Protein AF-0000000067008030 (afdb_homodimer)

Foldseek 3Di:
DPPPDDLCLQAPQKDWDFDADVVQRKTKIKMKHAHRDDPQFAEEEEQEAPLFACLLLVVLRVLQSDHGIYMYIGFDLFQPIHHGPVLAFDALLNRLVVVVSRCVVSVPADDYEYEYAALSVLSSVSNLLVQCVVVDPPDQLCRHYLEYEYAQYDALVNVVVAVDVVHPLLCQLLVPPPLCVLVVLVVLLPDDPVSVVSSVNRSVSSCVRCVSVRYDSNVSNVVSVVVVLLVVLQSEAHYYEFEHEQALVVSVSSNVVSVVVVGGDPVSNVVSVVSSVVCVVCVCVRRVSVQSNYDPNYHYHYYYHHVDHSSCCSRPSVVVVVSVVVSVVVSVVVVVVD/DPPPDDQCLQAPQKDWDFDADVVQRKTKIKMKHAHRDDPQFAEEEEQEAPLFACLLLVVLRVVQSDHGIYMYIGFDLFQPIHHGPVLAFDALLNRLVVVVSRCVVSVPADDYEYEYAALSVLSSVSNLLVQCVVVDPPDQLCRHYLEYEYAQYDALVNVVVAVDVVHPLLCQLLVPPPLCVLVVLVVLLPDDPVSVVSSVNRSVSSCVRCVSVRYDSNVSNVVSVVVVLLVVLQSEAHYYEFEHEQALVVSVSSNVVSVVVVGGDPVSNVVSVVSSVVCVVPVCVRRVSVQSNYDPNYHYHYYYHHVDHSSCCSRPSVVVVVSVVVSVVVSVVVVVVD

Solvent-accessible surface area (backbone atoms only — not comparable to full-atom values): 34275 Å² total; per-residue (Å²): 131,80,73,73,78,85,50,55,75,40,50,39,62,61,47,71,48,74,46,76,39,72,94,63,48,30,31,32,31,37,38,23,31,20,50,58,60,52,92,78,47,55,36,37,35,52,29,50,30,78,75,43,30,50,57,63,42,47,58,32,52,57,55,38,23,73,80,36,25,34,40,41,43,26,54,72,28,23,36,86,9,33,57,50,81,82,69,65,70,46,33,24,64,54,46,24,51,50,50,54,52,51,31,61,74,64,65,59,69,62,12,28,28,42,36,14,28,30,51,8,27,48,28,44,51,42,30,51,51,50,52,53,63,72,49,44,81,89,54,56,59,48,62,47,39,43,21,38,36,33,42,45,36,55,44,42,64,54,47,68,61,35,95,43,88,73,39,68,30,39,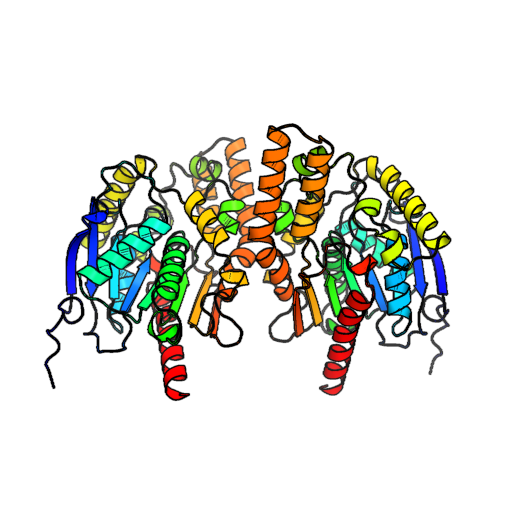50,48,18,28,66,84,53,55,61,51,73,75,66,41,44,64,74,47,33,71,56,49,72,67,51,47,52,46,24,52,52,28,30,50,43,14,50,60,55,43,65,72,70,30,70,38,67,55,62,27,25,51,58,51,32,75,62,42,40,47,85,62,18,68,48,33,62,24,34,39,37,38,34,42,45,25,43,48,58,49,50,49,52,44,45,53,52,6,48,74,75,62,32,46,52,72,68,30,48,53,48,24,51,50,50,44,50,51,48,63,58,45,45,61,58,57,49,58,44,58,56,30,29,28,42,93,73,25,46,68,46,80,45,75,42,70,92,32,39,75,60,35,54,42,51,40,27,61,63,55,41,53,54,53,47,52,36,53,52,52,48,51,54,54,56,68,76,99,130,80,74,72,80,84,49,56,77,41,51,38,62,62,48,71,47,72,47,76,40,72,95,63,48,29,32,33,29,36,38,23,30,21,50,60,60,54,92,76,47,53,34,36,35,52,28,51,31,78,76,44,30,50,58,62,42,48,58,33,51,58,54,39,23,73,80,36,24,33,41,40,45,24,56,74,27,22,35,86,9,32,57,50,80,83,69,66,69,45,33,25,65,54,47,23,52,52,49,54,51,50,31,59,72,66,66,59,68,63,12,28,29,41,37,13,30,29,51,8,27,47,28,44,49,41,28,50,52,50,50,52,64,73,52,45,81,88,54,56,58,48,60,47,39,43,22,38,36,34,43,45,35,54,44,40,63,54,46,69,62,35,96,43,89,74,39,68,29,38,49,48,18,27,67,85,53,54,62,51,74,75,66,42,45,64,73,48,33,71,57,50,72,67,51,47,53,48,24,52,52,28,31,49,45,13,49,61,55,43,66,71,70,30,69,37,67,54,63,28,24,52,57,51,33,74,62,42,40,47,85,61,17,69,48,31,62,24,33,39,37,37,35,42,45,26,42,49,57,50,52,50,51,42,46,53,51,6,47,74,74,63,32,47,52,74,68,28,48,52,48,24,51,50,50,46,51,51,47,63,55,45,45,60,58,58,50,59,43,58,55,30,29,28,42,96,75,25,47,70,45,80,45,76,41,69,92,33,39,76,61,35,53,42,50,38,27,61,63,55,41,52,55,52,48,51,36,53,52,52,47,52,53,56,55,69,75,98

Radius of gyration: 28.15 Å; Cα contacts (8 Å, |Δi|>4): 1312; chains: 2; bounding box: 64×80×75 Å

Sequence (676 aa):
MTIRKNNPWETKSEISGLIPLPERDVSLSAHASGPPRHHGEPVVILFTGAGAPAATYVKVQQRLSRFVRTLFYDRAGYDRSTLPSNGESLTAHNTAHDLDALLEKIGVSPPYILVGHSYGGIPLREFLHLQLTKHRPPFSPLAVIAGVVLYDTGTEVAFALFPRIPSADLVAVTKDVDWEGLTHLRQESGMTDDEWDYAIEAGLRTATKLATKRQDTHASARSLAERRQFENHTYRSGNVVVIRCNSVRDYQRMYDEGVRLGGGTEEERRGATKFIEDCSLHTYTMVKAQVDLVDQHGNALYRELMDWGHDSPFRNPDLVGDAVKWVLDELRKQEESHMTIRKNNPWETKSEISGLIPLPERDVSLSAHASGPPRHHGEPVVILFTGAGAPAATYVKVQQRLSRFVRTLFYDRAGYDRSTLPSNGESLTAHNTAHDLDALLEKIGVSPPYILVGHSYGGIPLREFLHLQLTKHRPPFSPLAVIAGVVLYDTGTEVAFALFPRIPSADLVAVTKDVDWEGLTHLRQESGMTDDEWDYAIEAGLRTATKLATKRQDTHASARSLAERRQFENHTYRSGNVVVIRCNSVRDYQRMYDEGVRLGGGTEEERRGATKFIEDCSLHTYTMVKAQVDLVDQHGNALYRELMDWGHDSPFRNPDLVGDAVKWVLDELRKQEESH

Nearest PDB structures (foldseek):
  4bat-assembly1_A-2  TM=6.686E-01  e=9.815E-12  Pseudomonas aeruginosa PAO1
  4b9a-assembly1_A  TM=6.706E-01  e=2.928E-11  Pseudomonas aeruginosa PAO1
  4x00-assembly4_D  TM=6.395E-01  e=1.383E-10  Burkholderia cenocepacia J2315
  4lxh-assembly1_A  TM=6.423E-01  e=1.552E-10  Rhizorhabdus wittichii RW1
  4ose-assembly1_A  TM=5.579E-01  e=3.882E-08  Rickettsia typhi str. Wilmington

Structure (mmCIF, N/CA/C/O backbone):
data_AF-0000000067008030-model_v1
#
loop_
_entity.id
_entity.type
_entity.pdbx_description
1 polymer 'Alpha/beta hydrolase fold family protein'
#
loop_
_atom_site.group_PDB
_atom_site.id
_atom_site.type_symbol
_atom_site.label_atom_id
_atom_site.label_alt_id
_atom_site.label_comp_id
_atom_site.label_asym_id
_atom_site.label_entity_id
_atom_site.label_seq_id
_atom_site.pdbx_PDB_ins_code
_atom_site.Cartn_x
_atom_site.Cartn_y
_atom_site.Cartn_z
_atom_site.occupancy
_atom_site.B_iso_or_equiv
_atom_site.auth_seq_id
_atom_site.auth_comp_id
_atom_site.auth_asym_id
_atom_site.auth_atom_id
_atom_site.pdbx_PDB_model_num
ATOM 1 N N . MET A 1 1 ? -15.25 21.375 43.75 1 25.84 1 MET A N 1
ATOM 2 C CA . MET A 1 1 ? -15.281 21.812 42.375 1 25.84 1 MET A CA 1
ATOM 3 C C . MET A 1 1 ? -14.117 22.75 42.062 1 25.84 1 MET A C 1
ATOM 5 O O . MET A 1 1 ? -14.18 23.938 42.375 1 25.84 1 MET A O 1
ATOM 9 N N . THR A 1 2 ? -12.961 22.406 42.406 1 33.59 2 THR A N 1
ATOM 10 C CA . THR A 1 2 ? -11.797 23.281 42.312 1 33.59 2 THR A CA 1
ATOM 11 C C . THR A 1 2 ? -11.695 23.891 40.906 1 33.59 2 THR A C 1
ATOM 13 O O . THR A 1 2 ? -11.766 23.172 39.906 1 33.59 2 THR A O 1
ATOM 16 N N . ILE A 1 3 ? -12.055 25.094 40.812 1 35.31 3 ILE A N 1
ATOM 17 C CA . ILE A 1 3 ? -12.039 25.891 39.594 1 35.31 3 ILE A CA 1
ATOM 18 C C . ILE A 1 3 ? -10.727 25.688 38.844 1 35.31 3 ILE A C 1
ATOM 20 O O . ILE A 1 3 ? -9.648 25.953 39.406 1 35.31 3 ILE A O 1
ATOM 24 N N . ARG A 1 4 ? -10.484 24.75 38.188 1 50.38 4 ARG A N 1
ATOM 25 C CA . ARG A 1 4 ? -9.328 24.766 37.281 1 50.38 4 ARG A CA 1
ATOM 26 C C . ARG A 1 4 ? -9.109 26.156 36.719 1 50.38 4 ARG A C 1
ATOM 28 O O . ARG A 1 4 ? -10.047 26.781 36.219 1 50.38 4 ARG A O 1
ATOM 35 N N . LYS A 1 5 ? -8.047 26.859 37.406 1 55.66 5 LYS A N 1
ATOM 36 C CA . LYS A 1 5 ? -7.457 28.109 36.938 1 55.66 5 LYS A CA 1
ATOM 37 C C . LYS A 1 5 ? -7.668 28.281 35.438 1 55.66 5 LYS A C 1
ATOM 39 O O . LYS A 1 5 ? -7.59 27.312 34.688 1 55.66 5 LYS A O 1
ATOM 44 N N . ASN A 1 6 ? -8.344 29.344 34.844 1 80.56 6 ASN A N 1
ATOM 45 C CA . ASN A 1 6 ? -8.836 29.688 33.5 1 80.56 6 ASN A CA 1
ATOM 46 C C . ASN A 1 6 ? -7.703 29.766 32.5 1 80.56 6 ASN A C 1
ATOM 48 O O . ASN A 1 6 ? -6.922 30.719 32.5 1 80.56 6 ASN A O 1
ATOM 52 N N . ASN A 1 7 ? -7.297 28.703 31.891 1 93.88 7 ASN A N 1
ATOM 53 C CA . ASN A 1 7 ? -6.301 28.703 30.828 1 93.88 7 ASN A CA 1
ATOM 54 C C . ASN A 1 7 ? -6.801 29.438 29.594 1 93.88 7 ASN A C 1
ATOM 56 O O . ASN A 1 7 ? -7.723 28.969 28.922 1 93.88 7 ASN A O 1
ATOM 60 N N . PRO A 1 8 ? -6.27 30.562 29.375 1 96.06 8 PRO A N 1
ATOM 61 C CA . PRO A 1 8 ? -6.762 31.359 28.266 1 96.06 8 PRO A CA 1
ATOM 62 C C . PRO A 1 8 ? -6.723 30.609 26.938 1 96.06 8 PRO A C 1
ATOM 64 O O . PRO A 1 8 ? -7.539 30.875 26.047 1 96.06 8 PRO A O 1
ATOM 67 N N . TRP A 1 9 ? -5.848 29.703 26.781 1 97.31 9 TRP A N 1
ATOM 68 C CA . TRP A 1 9 ? -5.73 28.938 25.547 1 97.31 9 TRP A CA 1
ATOM 69 C C . TRP A 1 9 ? -6.941 28.031 25.359 1 97.31 9 TRP A C 1
ATOM 71 O O . TRP A 1 9 ? -7.18 27.516 24.25 1 97.31 9 TRP A O 1
ATOM 81 N N . GLU A 1 10 ? -7.699 27.875 26.406 1 95.94 10 GLU A N 1
ATOM 82 C CA . GLU A 1 10 ? -8.852 26.984 26.359 1 95.94 10 GLU A CA 1
ATOM 83 C C . GLU A 1 10 ? -10.164 27.766 26.453 1 95.94 10 GLU A C 1
ATOM 85 O O . GLU A 1 10 ? -11.234 27.219 26.172 1 95.94 10 GLU A O 1
ATOM 90 N N . THR A 1 11 ? -10.031 29.062 26.797 1 95.19 11 THR A N 1
ATOM 91 C CA . THR A 1 11 ? -11.273 29.734 27.156 1 95.19 11 THR A CA 1
ATOM 92 C C . THR A 1 11 ? -11.477 30.984 26.312 1 95.19 11 THR A C 1
ATOM 94 O O . THR A 1 11 ? -12.609 31.391 26.031 1 95.19 11 THR A O 1
ATOM 97 N N . LYS A 1 12 ? -10.383 31.594 25.938 1 96.25 12 LYS A N 1
ATOM 98 C CA . LYS A 1 12 ? -10.523 32.812 25.141 1 96.25 12 LYS A CA 1
ATOM 99 C C . LYS A 1 12 ? -11.07 32.5 23.75 1 96.25 12 LYS A C 1
ATOM 101 O O . LYS A 1 12 ? -10.719 31.484 23.156 1 96.25 12 LYS A O 1
ATOM 106 N N . SER A 1 13 ? -11.898 33.438 23.266 1 96.12 13 SER A N 1
ATOM 107 C CA . SER A 1 13 ? -12.477 33.219 21.938 1 96.12 13 SER A CA 1
ATOM 108 C C . SER A 1 13 ? -11.391 33.031 20.891 1 96.12 13 SER A C 1
ATOM 110 O O . SER A 1 13 ? -11.547 32.219 19.953 1 96.12 13 SER A O 1
ATOM 112 N N . GLU A 1 14 ? -10.367 33.844 21 1 97.19 14 GLU A N 1
ATOM 113 C CA . GLU A 1 14 ? -9.188 33.719 20.156 1 97.19 14 GLU A CA 1
ATOM 114 C C . GLU A 1 14 ? -7.926 34.156 20.891 1 97.19 14 GLU A C 1
ATOM 116 O O . GLU A 1 14 ? -7.957 35.094 21.688 1 97.19 14 GLU A O 1
ATOM 121 N N . ILE A 1 15 ? -6.863 33.469 20.688 1 97.94 15 ILE A N 1
ATOM 122 C CA . ILE A 1 15 ? -5.582 33.812 21.297 1 97.94 15 ILE A CA 1
ATOM 123 C C . ILE A 1 15 ? -4.445 33.312 20.406 1 97.94 15 ILE A C 1
ATOM 125 O O . ILE A 1 15 ? -4.559 32.281 19.766 1 97.94 15 ILE A O 1
ATOM 129 N N . SER A 1 16 ? -3.389 34.062 20.219 1 98.25 16 SER A N 1
ATOM 130 C CA . SER A 1 16 ? -2.199 33.688 19.469 1 98.25 16 SER A CA 1
ATOM 131 C C . SER A 1 16 ? -0.926 34.062 20.234 1 98.25 16 SER A C 1
ATOM 133 O O . SER A 1 16 ? -0.95 34.875 21.141 1 98.25 16 SER A O 1
ATOM 135 N N . GLY A 1 17 ? 0.124 33.344 19.906 1 98.25 17 GLY A N 1
ATOM 136 C CA . GLY A 1 17 ? 1.404 33.656 20.531 1 98.25 17 GLY A CA 1
ATOM 137 C C . GLY A 1 17 ? 2.557 32.875 19.922 1 98.25 17 GLY A C 1
ATOM 138 O O . GLY A 1 17 ? 2.342 31.922 19.188 1 98.25 17 GLY A O 1
ATOM 139 N N . LEU A 1 18 ? 3.67 33.438 20.062 1 98.69 18 LEU A N 1
ATOM 140 C CA . LEU A 1 18 ? 4.914 32.75 19.766 1 98.69 18 LEU A CA 1
ATOM 141 C C . LEU A 1 18 ? 5.461 32.062 21.031 1 98.69 18 LEU A C 1
ATOM 143 O O . LEU A 1 18 ? 5.883 32.75 21.969 1 98.69 18 LEU A O 1
ATOM 147 N N . ILE A 1 19 ? 5.473 30.766 21.078 1 98.56 19 ILE A N 1
ATOM 148 C CA . ILE A 1 19 ? 5.777 30.016 22.297 1 98.56 19 ILE A CA 1
ATOM 149 C C . ILE A 1 19 ? 7.223 29.516 22.25 1 98.56 19 ILE A C 1
ATOM 151 O O . ILE A 1 19 ? 7.582 28.688 21.406 1 98.56 19 ILE A O 1
ATOM 155 N N . PRO A 1 20 ? 8.047 29.953 23.172 1 98.38 20 PRO A N 1
ATOM 156 C CA . PRO A 1 20 ? 9.445 29.5 23.188 1 98.38 20 PRO A CA 1
ATOM 157 C C . PRO A 1 20 ? 9.609 28.078 23.734 1 98.38 20 PRO A C 1
ATOM 159 O O . PRO A 1 20 ? 8.977 27.719 24.719 1 98.38 20 PRO A O 1
ATOM 162 N N . LEU A 1 21 ? 10.312 27.328 23.031 1 97.88 21 LEU A N 1
ATOM 163 C CA . LEU A 1 21 ? 10.719 26 23.469 1 97.88 21 LEU A CA 1
ATOM 164 C C . LEU A 1 21 ? 12.234 25.922 23.641 1 97.88 21 LEU A C 1
ATOM 166 O O . LEU A 1 21 ? 12.953 25.484 22.734 1 97.88 21 LEU A O 1
ATOM 170 N N . PRO A 1 22 ? 12.734 26.219 24.797 1 95 22 PRO A N 1
ATOM 171 C CA . PRO A 1 22 ? 14.172 26.406 25.031 1 95 22 PRO A CA 1
ATOM 172 C C . PRO A 1 22 ? 14.969 25.125 24.781 1 95 22 PRO A C 1
ATOM 174 O O . PRO A 1 22 ? 16.109 25.172 24.328 1 95 22 PRO A O 1
ATOM 177 N N . GLU A 1 23 ? 14.391 24.016 25.094 1 91.56 23 GLU A N 1
ATOM 178 C CA . GLU A 1 23 ? 15.125 22.75 24.969 1 91.56 23 GLU A CA 1
ATOM 179 C C . GLU A 1 23 ? 15.609 22.547 23.531 1 91.56 23 GLU A C 1
ATOM 181 O O . GLU A 1 23 ? 16.672 21.953 23.312 1 91.56 23 GLU A O 1
ATOM 186 N N . ARG A 1 24 ? 14.875 23.062 22.594 1 92.25 24 ARG A N 1
ATOM 187 C CA . ARG A 1 24 ? 15.25 22.891 21.188 1 92.25 24 ARG A CA 1
ATOM 188 C C . ARG A 1 24 ? 15.648 24.219 20.562 1 92.25 24 ARG A C 1
ATOM 190 O O . ARG A 1 24 ? 15.992 24.281 19.391 1 92.25 24 ARG A O 1
ATOM 197 N N . ASP A 1 25 ? 15.641 25.25 21.328 1 94.69 25 ASP A N 1
ATOM 198 C CA . ASP A 1 25 ? 15.969 26.594 20.875 1 94.69 25 ASP A CA 1
ATOM 199 C C . ASP A 1 25 ? 15.094 27.016 19.703 1 94.69 25 ASP A C 1
ATOM 201 O O . ASP A 1 25 ? 15.609 27.422 18.656 1 94.69 25 ASP A O 1
ATOM 205 N N . VAL A 1 26 ? 13.781 26.797 19.766 1 96.81 26 VAL A N 1
ATOM 206 C CA . VAL A 1 26 ? 12.82 27.234 18.75 1 96.81 26 VAL A CA 1
ATOM 207 C C . VAL A 1 26 ? 11.633 27.922 19.438 1 96.81 26 VAL A C 1
ATOM 209 O O . VAL A 1 26 ? 11.438 27.781 20.641 1 96.81 26 VAL A O 1
ATOM 212 N N . SER A 1 27 ? 11.047 28.781 18.719 1 98.25 27 SER A N 1
ATOM 213 C CA . SER A 1 27 ? 9.75 29.344 19.094 1 98.25 27 SER A CA 1
ATOM 214 C C . SER A 1 27 ? 8.695 29.016 18.047 1 98.25 27 SER A C 1
ATOM 216 O O . SER A 1 27 ? 8.922 29.188 16.844 1 98.25 27 SER A O 1
ATOM 218 N N . LEU A 1 28 ? 7.602 28.516 18.469 1 98.75 28 LEU A N 1
ATOM 219 C CA . LEU A 1 28 ? 6.535 28.125 17.547 1 98.75 28 LEU A CA 1
ATOM 220 C C . LEU A 1 28 ? 5.34 29.062 17.672 1 98.75 28 LEU A C 1
ATOM 222 O O . LEU A 1 28 ? 4.934 29.406 18.781 1 98.75 28 LEU A O 1
ATOM 226 N N . SER A 1 29 ? 4.844 29.484 16.547 1 98.75 29 SER A N 1
ATOM 227 C CA . SER A 1 29 ? 3.607 30.266 16.531 1 98.75 29 SER A CA 1
ATOM 228 C C . SER A 1 29 ? 2.391 29.359 16.719 1 98.75 29 SER A C 1
ATOM 230 O O . SER A 1 29 ? 2.32 28.266 16.156 1 98.75 29 SER A O 1
ATOM 232 N N . ALA A 1 30 ? 1.443 29.766 17.562 1 98.75 30 ALA A N 1
ATOM 233 C CA . ALA A 1 30 ? 0.206 29.047 17.828 1 98.75 30 ALA A CA 1
ATOM 234 C C . ALA A 1 30 ? -0.992 29.984 17.859 1 98.75 30 ALA A C 1
ATOM 236 O O . ALA A 1 30 ? -0.853 31.156 18.219 1 98.75 30 ALA A O 1
ATOM 237 N N . HIS A 1 31 ? -2.109 29.484 17.438 1 98.69 31 HIS A N 1
ATOM 238 C CA . HIS A 1 31 ? -3.375 30.203 17.422 1 98.69 31 HIS A CA 1
ATOM 239 C C . HIS A 1 31 ? -4.531 29.297 17.844 1 98.69 31 HIS A C 1
ATOM 241 O O . HIS A 1 31 ? -4.762 28.266 17.219 1 98.69 31 HIS A O 1
ATOM 247 N N . ALA A 1 32 ? -5.262 29.688 18.891 1 98.62 32 ALA A N 1
ATOM 248 C CA . ALA A 1 32 ? -6.434 28.938 19.344 1 98.62 32 ALA A CA 1
ATOM 249 C C . ALA A 1 32 ? -7.707 29.75 19.156 1 98.62 32 ALA A C 1
ATOM 251 O O . ALA A 1 32 ? -7.695 30.984 19.312 1 98.62 32 ALA A O 1
ATOM 252 N N . SER A 1 33 ? -8.742 29.109 18.797 1 98.5 33 SER A N 1
ATOM 253 C CA . SER A 1 33 ? -10.047 29.734 18.625 1 98.5 33 SER A CA 1
ATOM 254 C C . SER A 1 33 ? -11.18 28.734 18.781 1 98.5 33 SER A C 1
ATOM 256 O O . SER A 1 33 ? -10.938 27.516 18.797 1 98.5 33 SER A O 1
ATOM 258 N N . GLY A 1 34 ? -12.414 29.25 18.906 1 98.12 34 GLY A N 1
ATOM 259 C CA . GLY A 1 34 ? -13.586 28.406 19.047 1 98.12 34 GLY A CA 1
ATOM 260 C C . GLY A 1 34 ? -14.195 28.453 20.438 1 98.12 34 GLY A C 1
ATOM 261 O O . GLY A 1 34 ? -13.812 29.312 21.25 1 98.12 34 GLY A O 1
ATOM 262 N N . PRO A 1 35 ? -15.164 27.625 20.734 1 97.31 35 PRO A N 1
ATOM 263 C CA . PRO A 1 35 ? -15.82 27.625 22.047 1 97.31 35 PRO A CA 1
ATOM 264 C C . PRO A 1 35 ? -14.875 27.234 23.188 1 97.31 35 PRO A C 1
ATOM 266 O O . PRO A 1 35 ? -13.914 26.5 22.969 1 97.31 35 PRO A O 1
ATOM 269 N N . PRO A 1 36 ? -15.164 27.797 24.359 1 95.94 36 PRO A N 1
ATOM 270 C CA . PRO A 1 36 ? -14.383 27.328 25.5 1 95.94 36 PRO A CA 1
ATOM 271 C C . PRO A 1 36 ? -14.453 25.812 25.688 1 95.94 36 PRO A C 1
ATOM 273 O O . PRO A 1 36 ? -15.508 25.219 25.484 1 95.94 36 PRO A O 1
ATOM 276 N N . ARG A 1 37 ? -13.359 25.328 25.984 1 94.31 37 ARG A N 1
ATOM 277 C CA . ARG A 1 37 ? -13.234 23.875 26.078 1 94.31 37 ARG A CA 1
ATOM 278 C C . ARG A 1 37 ? -13.445 23.406 27.516 1 94.31 37 ARG A C 1
ATOM 280 O O . ARG A 1 37 ? -12.82 23.922 28.438 1 94.31 37 ARG A O 1
ATOM 287 N N . HIS A 1 38 ? -14.336 22.422 27.656 1 89.94 38 HIS A N 1
ATOM 288 C CA . HIS A 1 38 ? -14.531 21.797 28.953 1 89.94 38 HIS A CA 1
ATOM 289 C C . HIS A 1 38 ? -13.664 20.547 29.094 1 89.94 38 HIS A C 1
ATOM 291 O O . HIS A 1 38 ? -13.164 20.016 28.094 1 89.94 38 HIS A O 1
ATOM 297 N N . HIS A 1 39 ? -13.578 20.172 30.359 1 86.38 39 HIS A N 1
ATOM 298 C CA . HIS A 1 39 ? -12.781 18.969 30.609 1 86.38 39 HIS A CA 1
ATOM 299 C C . HIS A 1 39 ? -13.297 17.781 29.812 1 86.38 39 HIS A C 1
ATOM 301 O O . HIS A 1 39 ? -14.508 17.547 29.766 1 86.38 39 HIS A O 1
ATOM 307 N N . GLY A 1 40 ? -12.391 17.156 29.125 1 88.62 40 GLY A N 1
ATOM 308 C CA . GLY A 1 40 ? -12.766 15.953 28.391 1 88.62 40 GLY A CA 1
ATOM 309 C C . GLY A 1 40 ? -13.141 16.234 26.938 1 88.62 40 GLY A C 1
ATOM 310 O O . GLY A 1 40 ? -13.211 15.305 26.125 1 88.62 40 GLY A O 1
ATOM 311 N N . GLU A 1 41 ? -13.383 17.469 26.656 1 94.88 41 GLU A N 1
ATOM 312 C CA . GLU A 1 41 ? -13.703 17.828 25.266 1 94.88 41 GLU A CA 1
ATOM 313 C C . GLU A 1 41 ? -12.438 17.938 24.422 1 94.88 41 GLU A C 1
ATOM 315 O O . GLU A 1 41 ? -11.406 18.406 24.906 1 94.88 41 GLU A O 1
ATOM 320 N N . PRO A 1 42 ? -12.547 17.562 23.234 1 97.94 42 PRO A N 1
ATOM 321 C CA . PRO A 1 42 ? -11.32 17.562 22.422 1 97.94 42 PRO A CA 1
ATOM 322 C C . PRO A 1 42 ? -10.984 18.938 21.859 1 97.94 42 PRO A C 1
ATOM 324 O O . PRO A 1 42 ? -11.852 19.797 21.766 1 97.94 42 PRO A O 1
ATOM 327 N N . VAL A 1 43 ? -9.789 19.156 21.578 1 98.69 43 VAL A N 1
ATOM 328 C CA . VAL A 1 43 ? -9.273 20.281 20.797 1 98.69 43 VAL A CA 1
ATOM 329 C C . VAL A 1 43 ? -8.695 19.781 19.484 1 98.69 43 VAL A C 1
ATOM 331 O O . VAL A 1 43 ? -8.023 18.75 19.438 1 98.69 43 VAL A O 1
ATOM 334 N N . VAL A 1 44 ? -9.023 20.438 18.359 1 98.94 44 VAL A N 1
ATOM 335 C CA . VAL A 1 44 ? -8.539 20.047 17.031 1 98.94 44 VAL A CA 1
ATOM 336 C C . VAL A 1 44 ? -7.172 20.688 16.781 1 98.94 44 VAL A C 1
ATOM 338 O O . VAL A 1 44 ? -7.012 21.906 16.906 1 98.94 44 VAL A O 1
ATOM 341 N N . ILE A 1 45 ? -6.223 19.906 16.438 1 98.94 45 ILE A N 1
ATOM 342 C CA . ILE A 1 45 ? -4.879 20.359 16.094 1 98.94 45 ILE A CA 1
ATOM 343 C C . ILE A 1 45 ? -4.586 20.062 14.633 1 98.94 45 ILE A C 1
ATOM 345 O O . ILE A 1 45 ? -4.793 18.938 14.172 1 98.94 45 ILE A O 1
ATOM 349 N N . LEU A 1 46 ? -4.102 21.031 13.906 1 98.62 46 LEU A N 1
ATOM 350 C CA . LEU A 1 46 ? -3.846 20.891 12.477 1 98.62 46 LEU A CA 1
ATOM 351 C C . LEU A 1 46 ? -2.361 20.672 12.203 1 98.62 46 LEU A C 1
ATOM 353 O O . LEU A 1 46 ? -1.516 21.359 12.773 1 98.62 46 LEU A O 1
ATOM 357 N N . PHE A 1 47 ? -2.072 19.703 11.398 1 98.81 47 PHE A N 1
ATOM 358 C CA . PHE A 1 47 ? -0.76 19.484 10.805 1 98.81 47 PHE A CA 1
ATOM 359 C C . PHE A 1 47 ? -0.769 19.844 9.32 1 98.81 47 PHE A C 1
ATOM 361 O O . PHE A 1 47 ? -1.32 19.094 8.5 1 98.81 47 PHE A O 1
ATOM 368 N N . THR A 1 48 ? -0.118 20.906 8.984 1 98.44 48 THR A N 1
ATOM 369 C CA . THR A 1 48 ? -0.198 21.453 7.637 1 98.44 48 THR A CA 1
ATOM 370 C C . THR A 1 48 ? 0.678 20.656 6.672 1 98.44 48 THR A C 1
ATOM 372 O O . THR A 1 48 ? 1.548 19.906 7.098 1 98.44 48 THR A O 1
ATOM 375 N N . GLY A 1 49 ? 0.412 20.828 5.426 1 97.62 49 GLY A N 1
ATOM 376 C CA . GLY A 1 49 ? 1.236 20.219 4.391 1 97.62 49 GLY A CA 1
ATOM 377 C C . GLY A 1 49 ? 2.629 20.812 4.312 1 97.62 49 GLY A C 1
ATOM 378 O O . GLY A 1 49 ? 2.916 21.828 4.961 1 97.62 49 GLY A O 1
ATOM 379 N N . ALA A 1 50 ? 3.447 20.203 3.5 1 96 50 ALA A N 1
ATOM 380 C CA . ALA A 1 50 ? 4.809 20.703 3.316 1 96 50 ALA A CA 1
ATOM 381 C C . ALA A 1 50 ? 4.809 22.094 2.68 1 96 50 ALA A C 1
ATOM 383 O O . ALA A 1 50 ? 4.203 22.297 1.624 1 96 50 ALA A O 1
ATOM 384 N N . GLY A 1 51 ? 5.43 23 3.404 1 95.12 51 GLY A N 1
ATOM 385 C CA . GLY A 1 51 ? 5.617 24.344 2.863 1 95.12 51 GLY A CA 1
ATOM 386 C C . GLY A 1 51 ? 4.398 25.234 3.039 1 95.12 51 GLY A C 1
ATOM 387 O O . GLY A 1 51 ? 4.426 26.406 2.674 1 95.12 51 GLY A O 1
ATOM 388 N N . ALA A 1 52 ? 3.338 24.688 3.6 1 96.62 52 ALA A N 1
ATOM 389 C CA . ALA A 1 52 ? 2.111 25.469 3.766 1 96.62 52 ALA A CA 1
ATOM 390 C C . ALA A 1 52 ? 1.917 25.875 5.223 1 96.62 52 ALA A C 1
ATOM 392 O O . ALA A 1 52 ? 1.623 25.047 6.078 1 96.62 52 ALA A O 1
ATOM 393 N N . PRO A 1 53 ? 2.043 27.156 5.527 1 98.38 53 PRO A N 1
ATOM 394 C CA . PRO A 1 53 ? 1.803 27.625 6.898 1 98.38 53 PRO A CA 1
ATOM 395 C C . PRO A 1 53 ? 0.327 27.578 7.285 1 98.38 53 PRO A C 1
ATOM 397 O O . PRO A 1 53 ? -0.541 27.469 6.414 1 98.38 53 PRO A O 1
ATOM 400 N N . ALA A 1 54 ? 0.065 27.688 8.555 1 98.69 54 ALA A N 1
ATOM 401 C CA . ALA A 1 54 ? -1.288 27.625 9.102 1 98.69 54 ALA A CA 1
ATOM 402 C C . ALA A 1 54 ? -2.178 28.703 8.5 1 98.69 54 ALA A C 1
ATOM 404 O O . ALA A 1 54 ? -3.385 28.516 8.336 1 98.69 54 ALA A O 1
ATOM 405 N N . ALA A 1 55 ? -1.547 29.844 8.086 1 98.5 55 ALA A N 1
ATOM 406 C CA . ALA A 1 55 ? -2.287 30.969 7.516 1 98.5 55 ALA A CA 1
ATOM 407 C C . ALA A 1 55 ? -3.043 30.547 6.258 1 98.5 55 ALA A C 1
ATOM 409 O O . ALA A 1 55 ? -4.105 31.094 5.953 1 98.5 55 ALA A O 1
ATOM 410 N N . THR A 1 56 ? -2.521 29.531 5.543 1 97.88 56 THR A N 1
ATOM 411 C CA . THR A 1 56 ? -3.158 29.031 4.332 1 97.88 56 THR A CA 1
ATOM 412 C C . THR A 1 56 ? -4.457 28.297 4.668 1 97.88 56 THR A C 1
ATOM 414 O O . THR A 1 56 ? -5.324 28.141 3.809 1 97.88 56 THR A O 1
ATOM 417 N N . TYR A 1 57 ? -4.645 27.891 5.941 1 98.56 57 TYR A N 1
ATOM 418 C CA . TYR A 1 57 ? -5.797 27.125 6.383 1 98.56 57 TYR A CA 1
ATOM 419 C C . TYR A 1 57 ? -6.734 27.96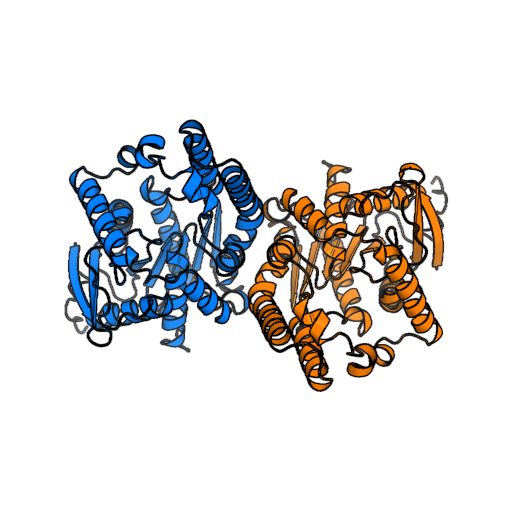9 7.234 1 98.56 57 TYR A C 1
ATOM 421 O O . TYR A 1 57 ? -7.539 27.438 8 1 98.56 57 TYR A O 1
ATOM 429 N N . VAL A 1 58 ? -6.68 29.25 7.082 1 98.44 58 VAL A N 1
ATOM 430 C CA . VAL A 1 58 ? -7.398 30.156 7.973 1 98.44 58 VAL A CA 1
ATOM 431 C C . VAL A 1 58 ? -8.898 29.906 7.871 1 98.44 58 VAL A C 1
ATOM 433 O O . VAL A 1 58 ? -9.609 29.938 8.875 1 98.44 58 VAL A O 1
ATOM 436 N N . LYS A 1 59 ? -9.43 29.641 6.664 1 98.62 59 LYS A N 1
ATOM 437 C CA . LYS A 1 59 ? -10.859 29.391 6.5 1 98.62 59 LYS A CA 1
ATOM 438 C C . LYS A 1 59 ? -11.266 28.047 7.105 1 98.62 59 LYS A C 1
ATOM 440 O O . LYS A 1 59 ? -12.375 27.906 7.613 1 98.62 59 LYS A O 1
ATOM 445 N N . VAL A 1 60 ? -10.367 27.062 7.105 1 98.81 60 VAL A N 1
ATOM 446 C CA . VAL A 1 60 ? -10.609 25.781 7.781 1 98.81 60 VAL A CA 1
ATOM 447 C C . VAL A 1 60 ? -10.758 26.016 9.281 1 98.81 60 VAL A C 1
ATOM 449 O O . VAL A 1 60 ? -11.688 25.5 9.906 1 98.81 60 VAL A O 1
ATOM 452 N N . GLN A 1 61 ? -9.836 26.781 9.844 1 98.75 61 GLN A N 1
ATOM 453 C CA . GLN A 1 61 ? -9.914 27.062 11.273 1 98.75 61 GLN A CA 1
ATOM 454 C C . GLN A 1 61 ? -11.211 27.781 11.633 1 98.75 61 GLN A C 1
ATOM 456 O O . GLN A 1 61 ? -11.852 27.438 12.633 1 98.75 61 GLN A O 1
ATOM 461 N N . GLN A 1 62 ? -11.531 28.766 10.805 1 98.5 62 GLN A N 1
ATOM 462 C CA . GLN A 1 62 ? -12.758 29.516 11.047 1 98.5 62 GLN A CA 1
ATOM 463 C C . GLN A 1 62 ? -13.984 28.609 11.016 1 98.5 62 GLN A C 1
ATOM 465 O O . GLN A 1 62 ? -14.891 28.734 11.836 1 98.5 62 GLN A O 1
ATOM 470 N N . ARG A 1 63 ? -13.961 27.672 10.102 1 98.38 63 ARG A N 1
ATOM 471 C CA . ARG A 1 63 ? -15.078 26.75 9.992 1 98.38 63 ARG A CA 1
ATOM 472 C C . ARG A 1 63 ? -15.148 25.828 11.203 1 98.38 63 ARG A C 1
ATOM 474 O O . ARG A 1 63 ? -16.219 25.609 11.766 1 98.38 63 ARG A O 1
ATOM 481 N N . LEU A 1 64 ? -14.078 25.266 11.609 1 98.81 64 LEU A N 1
ATOM 482 C CA . LEU A 1 64 ? -14.039 24.328 12.727 1 98.81 64 LEU A CA 1
ATOM 483 C C . LEU A 1 64 ? -14.383 25.047 14.031 1 98.81 64 LEU A C 1
ATOM 485 O O . LEU A 1 64 ? -15.078 24.469 14.883 1 98.81 64 LEU A O 1
ATOM 489 N N . SER A 1 65 ? -13.953 26.297 14.172 1 98.44 65 SER A N 1
ATOM 490 C CA . SER A 1 65 ? -14.109 27.047 15.406 1 98.44 65 SER A CA 1
ATOM 491 C C . SER A 1 65 ? -15.586 27.344 15.695 1 98.44 65 SER A C 1
ATOM 493 O O . SER A 1 65 ? -15.938 27.734 16.812 1 98.44 65 SER A O 1
ATOM 495 N N . ARG A 1 66 ? -16.422 27.031 14.742 1 98.06 66 ARG A N 1
ATOM 496 C CA . ARG A 1 66 ? -17.844 27.234 14.945 1 98.06 66 ARG A CA 1
ATOM 497 C C . ARG A 1 66 ? -18.422 26.172 15.875 1 98.06 66 ARG A C 1
ATOM 499 O O . ARG A 1 66 ? -19.484 26.375 16.469 1 98.06 66 ARG A O 1
ATOM 506 N N . PHE A 1 67 ? -17.656 25 16 1 97.69 67 PHE A N 1
ATOM 507 C CA . PHE A 1 67 ? -18.344 23.953 16.766 1 97.69 67 PHE A CA 1
ATOM 508 C C . PHE A 1 67 ? -17.344 23.188 17.625 1 97.69 67 PHE A C 1
ATOM 510 O O . PHE A 1 67 ? -17.75 22.359 18.453 1 97.69 67 PHE A O 1
ATOM 517 N N . VAL A 1 68 ? -16.078 23.469 17.531 1 98.19 68 VAL A N 1
ATOM 518 C CA . VAL A 1 68 ? -15.086 22.766 18.344 1 98.19 68 VAL A CA 1
ATOM 519 C C . VAL A 1 68 ? -13.875 23.672 18.578 1 98.19 68 VAL A C 1
ATOM 521 O O . VAL A 1 68 ? -13.562 24.531 17.75 1 98.19 68 VAL A O 1
ATOM 524 N N . ARG A 1 69 ? -13.234 23.609 19.734 1 98.06 69 ARG A N 1
ATOM 525 C CA . ARG A 1 69 ? -12.016 24.359 20 1 98.06 69 ARG A CA 1
ATOM 526 C C . ARG A 1 69 ? -10.891 23.938 19.062 1 98.06 69 ARG A C 1
ATOM 528 O O . ARG A 1 69 ? -10.734 22.75 18.766 1 98.06 69 ARG A O 1
ATOM 535 N N . THR A 1 70 ? -10.164 24.906 18.531 1 98.81 70 THR A N 1
ATOM 536 C CA . THR A 1 70 ? -9.07 24.625 17.609 1 98.81 70 THR A CA 1
ATOM 537 C C . THR A 1 70 ? -7.754 25.172 18.141 1 98.81 70 THR A C 1
ATOM 539 O O . THR A 1 70 ? -7.742 26.172 18.859 1 98.81 70 THR A O 1
ATOM 542 N N . LEU A 1 71 ? -6.68 24.562 17.859 1 98.75 71 LEU A N 1
ATOM 543 C CA . LEU A 1 71 ? -5.309 25.016 18.047 1 98.75 71 LEU A CA 1
ATOM 544 C C . LEU A 1 71 ? -4.477 24.766 16.797 1 98.75 71 LEU A C 1
ATOM 546 O O . LEU A 1 71 ? -4.031 23.641 16.562 1 98.75 71 LEU A O 1
ATOM 550 N N . PHE A 1 72 ? -4.273 25.75 16 1 98.75 72 PHE A N 1
ATOM 551 C CA . PHE A 1 72 ? -3.395 25.688 14.836 1 98.75 72 PHE A CA 1
ATOM 552 C C . PHE A 1 72 ? -2.01 26.219 15.18 1 98.75 72 PHE A C 1
ATOM 554 O O . PHE A 1 72 ? -1.875 27.141 16 1 98.75 72 PHE A O 1
ATOM 561 N N . TYR A 1 73 ? -0.993 25.641 14.617 1 98.69 73 TYR A N 1
ATOM 562 C CA . TYR A 1 73 ? 0.376 26.047 14.898 1 98.69 73 TYR A CA 1
ATOM 563 C C . TYR A 1 73 ? 1.257 25.906 13.664 1 98.69 73 TYR A C 1
ATOM 565 O O . TYR A 1 73 ? 0.887 25.219 12.703 1 98.69 73 TYR A O 1
ATOM 573 N N . ASP A 1 74 ? 2.32 26.578 13.648 1 98.81 74 ASP A N 1
ATOM 574 C CA . ASP A 1 74 ? 3.35 26.406 12.625 1 98.81 74 ASP A CA 1
ATOM 575 C C . ASP A 1 74 ? 4.578 25.703 13.188 1 98.81 74 ASP A C 1
ATOM 577 O O . ASP A 1 74 ? 5.176 26.156 14.164 1 98.81 74 ASP A O 1
ATOM 581 N N . ARG A 1 75 ? 4.941 24.609 12.555 1 98 75 ARG A N 1
ATOM 582 C CA . ARG A 1 75 ? 6.141 23.906 12.984 1 98 75 ARG A CA 1
ATOM 583 C C . ARG A 1 75 ? 7.398 24.719 12.688 1 98 75 ARG A C 1
ATOM 585 O O . ARG A 1 75 ? 7.324 25.766 12.055 1 98 75 ARG A O 1
ATOM 592 N N . ALA A 1 76 ? 8.508 24.281 13.164 1 97.25 76 ALA A N 1
ATOM 593 C CA . ALA A 1 76 ? 9.758 25.016 13.016 1 97.25 76 ALA A CA 1
ATOM 594 C C . ALA A 1 76 ? 10.016 25.375 11.555 1 97.25 76 ALA A C 1
ATOM 596 O O . ALA A 1 76 ? 9.875 24.531 10.664 1 97.25 76 ALA A O 1
ATOM 597 N N . GLY A 1 77 ? 10.32 26.656 11.344 1 96.69 77 GLY A N 1
ATOM 598 C CA . GLY A 1 77 ? 10.656 27.141 10.008 1 96.69 77 GLY A CA 1
ATOM 599 C C . GLY A 1 77 ? 9.461 27.656 9.242 1 96.69 77 GLY A C 1
ATOM 600 O O . GLY A 1 77 ? 9.609 28.219 8.156 1 96.69 77 GLY A O 1
ATOM 601 N N . TYR A 1 78 ? 8.273 27.469 9.758 1 98.06 78 TYR A N 1
ATOM 602 C CA . TYR A 1 78 ? 7.066 27.906 9.062 1 98.06 78 TYR A CA 1
ATOM 603 C C . TYR A 1 78 ? 6.617 29.281 9.578 1 98.06 78 TYR A C 1
ATOM 605 O O . TYR A 1 78 ? 6.535 29.5 10.789 1 98.06 78 TYR A O 1
ATOM 613 N N . ASP A 1 79 ? 6.301 30.141 8.641 1 98.38 79 ASP A N 1
ATOM 614 C CA . ASP A 1 79 ? 5.797 31.484 8.938 1 98.38 79 ASP A CA 1
ATOM 615 C C . ASP A 1 79 ? 6.637 32.156 10.016 1 98.38 79 ASP A C 1
ATOM 617 O O . ASP A 1 79 ? 7.84 32.375 9.836 1 98.38 79 ASP A O 1
ATOM 621 N N . ARG A 1 80 ? 6.074 32.438 11.227 1 98.19 80 ARG A N 1
ATOM 622 C CA . ARG A 1 80 ? 6.785 33.188 12.258 1 98.19 80 ARG A CA 1
ATOM 623 C C . ARG A 1 80 ? 7.582 32.25 13.164 1 98.19 80 ARG A C 1
ATOM 625 O O . ARG A 1 80 ? 8.43 32.719 13.938 1 98.19 80 ARG A O 1
ATOM 632 N N . SER A 1 81 ? 7.348 30.953 13.094 1 98.19 81 SER A N 1
ATOM 633 C CA . SER A 1 81 ? 8.109 29.984 13.883 1 98.19 81 SER A CA 1
ATOM 634 C C . SER A 1 81 ? 9.578 29.984 13.477 1 98.19 81 SER A C 1
ATOM 636 O O . SER A 1 81 ? 9.898 30.078 12.289 1 98.19 81 SER A O 1
ATOM 638 N N . THR A 1 82 ? 10.469 29.844 14.438 1 96.5 82 THR A N 1
ATOM 639 C CA . THR A 1 82 ? 11.898 29.969 14.18 1 96.5 82 THR A CA 1
ATOM 640 C C . THR A 1 82 ? 12.516 28.625 13.836 1 96.5 82 THR A C 1
ATOM 642 O O . THR A 1 82 ? 11.875 27.578 13.992 1 96.5 82 THR A O 1
ATOM 645 N N . LEU A 1 83 ? 13.695 28.656 13.289 1 95.38 83 LEU A N 1
ATOM 646 C CA . LEU A 1 83 ? 14.539 27.484 13.086 1 95.38 83 LEU A CA 1
ATOM 647 C C . LEU A 1 83 ? 15.43 27.234 14.297 1 95.38 83 LEU A C 1
ATOM 649 O O . LEU A 1 83 ? 15.789 28.172 15.016 1 95.38 83 LEU A O 1
ATOM 653 N N . PRO A 1 84 ? 15.688 25.984 14.516 1 93.12 84 PRO A N 1
ATOM 654 C CA . PRO A 1 84 ? 16.688 25.734 15.57 1 93.12 84 PRO A CA 1
ATOM 655 C C . PRO A 1 84 ? 18.062 26.281 15.211 1 93.12 84 PRO A C 1
ATOM 657 O O . PRO A 1 84 ? 18.422 26.344 14.031 1 93.12 84 PRO A O 1
ATOM 660 N N . SER A 1 85 ? 18.844 26.562 16.266 1 89.25 85 SER A N 1
ATOM 661 C CA . SER A 1 85 ? 20.125 27.219 16.062 1 89.25 85 SER A CA 1
ATOM 662 C C . SER A 1 85 ? 21.188 26.203 15.641 1 89.25 85 SER A C 1
ATOM 664 O O . SER A 1 85 ? 22.203 26.578 15.023 1 89.25 85 SER A O 1
ATOM 666 N N . ASN A 1 86 ? 21.062 24.938 15.875 1 87.62 86 ASN A N 1
ATOM 667 C CA . ASN A 1 86 ? 22.109 23.953 15.672 1 87.62 86 ASN A CA 1
ATOM 668 C C . ASN A 1 86 ? 22.094 23.391 14.258 1 87.62 86 ASN A C 1
ATOM 670 O O . ASN A 1 86 ? 22.844 22.469 13.938 1 87.62 86 ASN A O 1
ATOM 674 N N . GLY A 1 87 ? 21.328 23.828 13.383 1 85.12 87 GLY A N 1
ATOM 675 C CA . GLY A 1 87 ? 21.328 23.438 11.977 1 85.12 87 GLY A CA 1
ATOM 676 C C . GLY A 1 87 ? 20.797 22.031 11.758 1 85.12 87 GLY A C 1
ATOM 677 O O . GLY A 1 87 ? 21.031 21.438 10.703 1 85.12 87 GLY A O 1
ATOM 678 N N . GLU A 1 88 ? 20.125 21.484 12.68 1 87.88 88 GLU A N 1
ATOM 679 C CA . GLU A 1 88 ? 19.609 20.141 12.547 1 87.88 88 GLU A CA 1
ATOM 680 C C . GLU A 1 88 ? 18.5 20.062 11.492 1 87.88 88 GLU A C 1
ATOM 682 O O . GLU A 1 88 ? 17.797 21.047 11.266 1 87.88 88 GLU A O 1
ATOM 687 N N . SER A 1 89 ? 18.438 18.922 10.828 1 90.75 89 SER A N 1
ATOM 688 C CA . SER A 1 89 ? 17.344 18.719 9.898 1 90.75 89 SER A CA 1
ATOM 689 C C . SER A 1 89 ? 16 18.672 10.625 1 90.75 89 SER A C 1
ATOM 691 O O . SER A 1 89 ? 15.906 18.141 11.734 1 90.75 89 SER A O 1
ATOM 693 N N . LEU A 1 90 ? 15.031 19.25 10.016 1 94.81 90 LEU A N 1
ATOM 694 C CA . LEU A 1 90 ? 13.68 19.219 10.562 1 94.81 90 LEU A CA 1
ATOM 695 C C . LEU A 1 90 ? 12.953 17.938 10.156 1 94.81 90 LEU A C 1
ATOM 697 O O . LEU A 1 90 ? 12.703 17.719 8.977 1 94.81 90 LEU A O 1
ATOM 701 N N . THR A 1 91 ? 12.656 17.094 11.109 1 96.62 91 THR A N 1
ATOM 702 C CA . THR A 1 91 ? 11.992 15.812 10.859 1 96.62 91 THR A CA 1
ATOM 703 C C . THR A 1 91 ? 10.617 15.781 11.516 1 96.62 91 THR A C 1
ATOM 705 O O . THR A 1 91 ? 10.289 16.641 12.336 1 96.62 91 THR A O 1
ATOM 708 N N . ALA A 1 92 ? 9.836 14.805 11.094 1 98 92 ALA A N 1
ATOM 709 C CA . ALA A 1 92 ? 8.539 14.578 11.719 1 98 92 ALA A CA 1
ATOM 710 C C . ALA A 1 92 ? 8.688 14.266 13.211 1 98 92 ALA A C 1
ATOM 712 O O . ALA A 1 92 ? 7.844 14.648 14.023 1 98 92 ALA A O 1
ATOM 713 N N . HIS A 1 93 ? 9.742 13.609 13.547 1 97 93 HIS A N 1
ATOM 714 C CA . HIS A 1 93 ? 10.047 13.32 14.945 1 97 93 HIS A CA 1
ATOM 715 C C . HIS A 1 93 ? 10.219 14.609 15.75 1 97 93 HIS A C 1
ATOM 717 O O . HIS A 1 93 ? 9.625 14.758 16.828 1 97 93 HIS A O 1
ATOM 723 N N . ASN A 1 94 ? 10.992 15.562 15.195 1 95.88 94 ASN A N 1
ATOM 724 C CA . ASN A 1 94 ? 11.172 16.859 15.836 1 95.88 94 ASN A CA 1
ATOM 725 C C . ASN A 1 94 ? 9.844 17.594 15.992 1 95.88 94 ASN A C 1
ATOM 727 O O . ASN A 1 94 ? 9.578 18.188 17.031 1 95.88 94 ASN A O 1
ATOM 731 N N . THR A 1 95 ? 9.117 17.531 14.945 1 97.81 95 THR A N 1
ATOM 732 C CA . THR A 1 95 ? 7.836 18.234 14.938 1 97.81 95 THR A CA 1
ATOM 733 C C . THR A 1 95 ? 6.922 17.688 16.031 1 97.81 95 THR A C 1
ATOM 735 O O . THR A 1 95 ? 6.277 18.453 16.75 1 97.81 95 THR A O 1
ATOM 738 N N . ALA A 1 96 ? 6.852 16.391 16.188 1 98.5 96 ALA A N 1
ATOM 739 C CA . ALA A 1 96 ? 6.012 15.758 17.188 1 98.5 96 ALA A CA 1
ATOM 740 C C . ALA A 1 96 ? 6.438 16.172 18.594 1 98.5 96 ALA A C 1
ATOM 742 O O . ALA A 1 96 ? 5.594 16.516 19.438 1 98.5 96 ALA A O 1
ATOM 743 N N . HIS A 1 97 ? 7.684 16.203 18.828 1 97.94 97 HIS A N 1
ATOM 744 C CA . HIS A 1 97 ? 8.195 16.531 20.141 1 97.94 97 HIS A CA 1
ATOM 745 C C . HIS A 1 97 ? 8.039 18.031 20.438 1 97.94 97 HIS A C 1
ATOM 747 O O . HIS A 1 97 ? 7.754 18.422 21.562 1 97.94 97 HIS A O 1
ATOM 753 N N . ASP A 1 98 ? 8.297 18.844 19.422 1 98.44 98 ASP A N 1
ATOM 754 C CA . ASP A 1 98 ? 8.062 20.281 19.562 1 98.44 98 ASP A CA 1
ATOM 755 C C . ASP A 1 98 ? 6.613 20.562 19.953 1 98.44 98 ASP A C 1
ATOM 757 O O . ASP A 1 98 ? 6.352 21.406 20.828 1 98.44 98 ASP A O 1
ATOM 761 N N . LEU A 1 99 ? 5.695 19.891 19.281 1 98.75 99 LEU A N 1
ATOM 762 C CA . LEU A 1 99 ? 4.285 20.109 19.578 1 98.75 99 LEU A CA 1
ATOM 763 C C . LEU A 1 99 ? 3.959 19.656 21 1 98.75 99 LEU A C 1
ATOM 765 O O . LEU A 1 99 ? 3.199 20.312 21.703 1 98.75 99 LEU A O 1
ATOM 769 N N . ASP A 1 100 ? 4.457 18.484 21.375 1 98.56 100 ASP A N 1
ATOM 770 C CA . ASP A 1 100 ? 4.258 18.016 22.75 1 98.56 100 ASP A CA 1
ATOM 771 C C . ASP A 1 100 ? 4.723 19.047 23.766 1 98.56 100 ASP A C 1
ATOM 773 O O . ASP A 1 100 ? 4.012 19.344 24.719 1 98.56 100 ASP A O 1
ATOM 777 N N . ALA A 1 101 ? 5.883 19.609 23.562 1 98.31 101 ALA A N 1
ATOM 778 C CA . ALA A 1 101 ? 6.445 20.625 24.453 1 98.31 101 ALA A CA 1
ATOM 779 C C . ALA A 1 101 ? 5.594 21.891 24.438 1 98.31 101 ALA A C 1
ATOM 781 O O . ALA A 1 101 ? 5.383 22.516 25.484 1 98.31 101 ALA A O 1
ATOM 782 N N . LEU A 1 102 ? 5.164 22.281 23.281 1 98.69 102 LEU A N 1
ATOM 783 C CA . LEU A 1 102 ? 4.309 23.453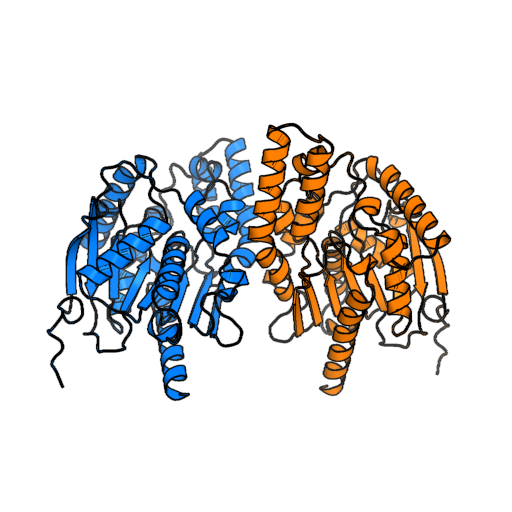 23.156 1 98.69 102 LEU A CA 1
ATOM 784 C C . LEU A 1 102 ? 3.031 23.281 23.969 1 98.69 102 LEU A C 1
ATOM 786 O O . LEU A 1 102 ? 2.637 24.188 24.703 1 98.69 102 LEU A O 1
ATOM 790 N N . LEU A 1 103 ? 2.357 22.109 23.797 1 98.44 103 LEU A N 1
ATOM 791 C CA . LEU A 1 103 ? 1.105 21.828 24.484 1 98.44 103 LEU A CA 1
ATOM 792 C C . LEU A 1 103 ? 1.307 21.844 26 1 98.44 103 LEU A C 1
ATOM 794 O O . LEU A 1 103 ? 0.461 22.359 26.734 1 98.44 103 LEU A O 1
ATOM 798 N N . GLU A 1 104 ? 2.398 21.281 26.422 1 97.31 104 GLU A N 1
ATOM 799 C CA . GLU A 1 104 ? 2.725 21.312 27.844 1 97.31 104 GLU A CA 1
ATOM 800 C C . GLU A 1 104 ? 2.906 22.734 28.344 1 97.31 104 GLU A C 1
ATOM 802 O O . GLU A 1 104 ? 2.398 23.109 29.406 1 97.31 104 GLU A O 1
ATOM 807 N N . LYS A 1 105 ? 3.582 23.5 27.641 1 97.56 105 LYS A N 1
ATOM 808 C CA . LYS A 1 105 ? 3.908 24.875 28.047 1 97.56 105 LYS A CA 1
ATOM 809 C C . LYS A 1 105 ? 2.646 25.719 28.172 1 97.56 105 LYS A C 1
ATOM 811 O O . LYS A 1 105 ? 2.537 26.547 29.094 1 97.56 105 LYS A O 1
ATOM 816 N N . ILE A 1 106 ? 1.708 25.531 27.25 1 97.62 106 ILE A N 1
ATOM 817 C CA . ILE A 1 106 ? 0.527 26.391 27.266 1 97.62 106 ILE A CA 1
ATOM 818 C C . ILE A 1 106 ? -0.586 25.719 28.062 1 97.62 106 ILE A C 1
ATOM 820 O O . ILE A 1 106 ? -1.683 26.266 28.188 1 97.62 106 ILE A O 1
ATOM 824 N N . GLY A 1 107 ? -0.358 24.531 28.484 1 96.62 107 GLY A N 1
ATOM 825 C CA . GLY A 1 107 ? -1.28 23.844 29.391 1 96.62 107 GLY A CA 1
ATOM 826 C C . GLY A 1 107 ? -2.5 23.297 28.672 1 96.62 107 GLY A C 1
ATOM 827 O O . GLY A 1 107 ? -3.613 23.344 29.203 1 96.62 107 GLY A O 1
ATOM 828 N N . VAL A 1 108 ? -2.383 22.859 27.484 1 97.31 108 VAL A N 1
ATOM 829 C CA . VAL A 1 108 ? -3.48 22.25 26.75 1 97.31 108 VAL A CA 1
ATOM 830 C C . VAL A 1 108 ? -3.326 20.734 26.766 1 97.31 108 VAL A C 1
ATOM 832 O O . VAL A 1 108 ? -2.504 20.172 26.031 1 97.31 108 VAL A O 1
ATOM 835 N N . SER A 1 109 ? -4.121 20.062 27.516 1 95.81 109 SER A N 1
ATOM 836 C CA . SER A 1 109 ? -4.027 18.625 27.719 1 95.81 109 SER A CA 1
ATOM 837 C C . SER A 1 109 ? -4.98 17.875 26.781 1 95.81 109 SER A C 1
ATOM 839 O O . SER A 1 109 ? -5.883 18.484 26.203 1 95.81 109 SER A O 1
ATOM 841 N N . PRO A 1 110 ? -4.801 16.594 26.672 1 95.94 110 PRO A N 1
ATOM 842 C CA . PRO A 1 110 ? -5.742 15.781 25.891 1 95.94 110 PRO A CA 1
ATOM 843 C C . PRO A 1 110 ? -7.172 15.875 26.406 1 95.94 110 PRO A C 1
ATOM 845 O O . PRO A 1 110 ? -7.395 16.328 27.547 1 95.94 110 PRO A O 1
ATOM 848 N N . PRO A 1 111 ? -8.109 15.398 25.562 1 97.25 111 PRO A N 1
ATOM 849 C CA . PRO A 1 111 ? -7.965 14.672 24.297 1 97.25 111 PRO A CA 1
ATOM 850 C C . PRO A 1 111 ? -7.777 15.602 23.109 1 97.25 111 PRO A C 1
ATOM 852 O O . PRO A 1 111 ? -8.227 16.75 23.141 1 97.25 111 PRO A O 1
ATOM 855 N N . TYR A 1 112 ? -7.164 15.039 22.047 1 98.69 112 TYR A N 1
ATOM 856 C CA . TYR A 1 112 ? -6.91 15.781 20.812 1 98.69 112 TYR A CA 1
ATOM 857 C C . TYR A 1 112 ? -7.613 15.133 19.641 1 98.69 112 TYR A C 1
ATOM 859 O O . TYR A 1 112 ? -7.758 13.906 19.578 1 98.69 112 TYR A O 1
ATOM 867 N N . ILE A 1 113 ? -8.109 15.906 18.719 1 98.94 113 ILE A N 1
ATOM 868 C CA . ILE A 1 113 ? -8.406 15.477 17.359 1 98.94 113 ILE A CA 1
ATOM 869 C C . ILE A 1 113 ? -7.324 15.992 16.406 1 98.94 113 ILE A C 1
ATOM 871 O O . ILE A 1 113 ? -7.109 17.203 16.297 1 98.94 113 ILE A O 1
ATOM 875 N N . LEU A 1 114 ? -6.652 15.109 15.789 1 98.94 114 LEU A N 1
ATOM 876 C CA . LEU A 1 114 ? -5.555 15.469 14.898 1 98.94 114 LEU A CA 1
ATOM 877 C C . LEU A 1 114 ? -6.02 15.516 13.445 1 98.94 114 LEU A C 1
ATOM 879 O O . LEU A 1 114 ? -6.637 14.562 12.961 1 98.94 114 LEU A O 1
ATOM 883 N N . VAL A 1 115 ? -5.758 16.562 12.773 1 98.94 115 VAL A N 1
ATOM 884 C CA . VAL A 1 115 ? -6.062 16.719 11.352 1 98.94 115 VAL A CA 1
ATOM 885 C C . VAL A 1 115 ? -4.773 16.969 10.57 1 98.94 115 VAL A C 1
ATOM 887 O O . VAL A 1 115 ? -4.027 17.906 10.867 1 98.94 115 VAL A O 1
ATOM 890 N N . GLY A 1 116 ? -4.496 16.156 9.633 1 98.88 116 GLY A N 1
ATOM 891 C CA . GLY A 1 116 ? -3.332 16.328 8.781 1 98.88 116 GLY A CA 1
ATOM 892 C C . GLY A 1 116 ? -3.688 16.469 7.312 1 98.88 116 GLY A C 1
ATOM 893 O O . GLY A 1 116 ? -4.613 15.812 6.824 1 98.88 116 GLY A O 1
ATOM 894 N N . HIS A 1 117 ? -3.004 17.312 6.645 1 98.81 117 HIS A N 1
ATOM 895 C CA . HIS A 1 117 ? -3.127 17.469 5.203 1 98.81 117 HIS A CA 1
ATOM 896 C C . HIS A 1 117 ? -1.787 17.25 4.508 1 98.81 117 HIS A C 1
ATOM 898 O O . HIS A 1 117 ? -0.768 17.812 4.926 1 98.81 117 HIS A O 1
ATOM 904 N N . SER A 1 118 ? -1.814 16.484 3.355 1 97.88 118 SER A N 1
ATOM 905 C CA . SER A 1 118 ? -0.621 16.281 2.537 1 97.88 118 SER A CA 1
ATOM 906 C C . SER A 1 118 ? 0.525 15.703 3.363 1 97.88 118 SER A C 1
ATOM 908 O O . SER A 1 118 ? 0.362 14.688 4.035 1 97.88 118 SER A O 1
ATOM 910 N N . TYR A 1 119 ? 1.693 16.328 3.418 1 97.94 119 TYR A N 1
ATOM 911 C CA . TYR A 1 119 ? 2.834 15.883 4.207 1 97.94 119 TYR A CA 1
ATOM 912 C C . TYR A 1 119 ? 2.512 15.922 5.695 1 97.94 119 TYR A C 1
ATOM 914 O O . TYR A 1 119 ? 3.104 15.18 6.484 1 97.94 119 TYR A O 1
ATOM 922 N N . GLY A 1 120 ? 1.565 16.703 6.105 1 98.56 120 GLY A N 1
ATOM 923 C CA . GLY A 1 120 ? 1.198 16.859 7.504 1 98.56 120 GLY A CA 1
ATOM 924 C C . GLY A 1 120 ? 0.769 15.555 8.156 1 98.56 120 GLY A C 1
ATOM 925 O O . GLY A 1 120 ? 0.79 15.43 9.383 1 98.56 120 GLY A O 1
ATOM 926 N N . GLY A 1 121 ? 0.364 14.57 7.324 1 98.69 121 GLY A N 1
ATOM 927 C CA . GLY A 1 121 ? -0.003 13.266 7.859 1 98.69 121 GLY A CA 1
ATOM 928 C C . GLY A 1 121 ? 1.157 12.539 8.516 1 98.69 121 GLY A C 1
ATOM 929 O O . GLY A 1 121 ? 0.957 11.734 9.422 1 98.69 121 GLY A O 1
ATOM 930 N N . ILE A 1 122 ? 2.393 12.836 8.078 1 98.75 122 ILE A N 1
ATOM 931 C CA . ILE A 1 122 ? 3.574 12.141 8.578 1 98.75 122 ILE A CA 1
ATOM 932 C C . ILE A 1 122 ? 3.914 12.648 9.984 1 98.75 122 ILE A C 1
ATOM 934 O O . ILE A 1 122 ? 3.979 11.859 10.93 1 98.75 122 ILE A O 1
ATOM 938 N N . PRO A 1 123 ? 4.078 13.969 10.211 1 98.75 123 PRO A N 1
ATOM 939 C CA . PRO A 1 123 ? 4.324 14.414 11.586 1 98.75 123 PRO A CA 1
ATOM 940 C C . PRO A 1 123 ? 3.131 14.172 12.508 1 98.75 123 PRO A C 1
ATOM 942 O O . PRO A 1 123 ? 3.311 13.93 13.703 1 98.75 123 PRO A O 1
ATOM 945 N N . LEU A 1 124 ? 1.901 14.234 11.977 1 98.88 124 LEU A N 1
ATOM 946 C CA . LEU A 1 124 ? 0.724 13.891 12.773 1 98.88 124 LEU A CA 1
ATOM 947 C C . LEU A 1 124 ? 0.856 12.492 13.367 1 98.88 124 LEU A C 1
ATOM 949 O O . LEU A 1 124 ? 0.63 12.297 14.562 1 98.88 124 LEU A O 1
ATOM 953 N N . ARG A 1 125 ? 1.246 11.562 12.547 1 98.81 125 ARG A N 1
ATOM 954 C CA . ARG A 1 125 ? 1.312 10.172 12.969 1 98.81 125 ARG A CA 1
ATOM 955 C C . ARG A 1 125 ? 2.496 9.938 13.906 1 98.81 125 ARG A C 1
ATOM 957 O O . ARG A 1 125 ? 2.439 9.07 14.781 1 98.81 125 ARG A O 1
ATOM 964 N N . GLU A 1 126 ? 3.57 10.688 13.711 1 98.75 126 GLU A N 1
ATOM 965 C CA . GLU A 1 126 ? 4.633 10.648 14.711 1 98.75 126 GLU A CA 1
ATOM 966 C C . GLU A 1 126 ? 4.137 11.156 16.062 1 98.75 126 GLU A C 1
ATOM 968 O O . GLU A 1 126 ? 4.488 10.602 17.109 1 98.75 126 GLU A O 1
ATOM 973 N N . PHE A 1 127 ? 3.381 12.203 16.031 1 98.88 127 PHE A N 1
ATOM 974 C CA . PHE A 1 127 ? 2.811 12.742 17.266 1 98.88 127 PHE A CA 1
ATOM 975 C C . PHE A 1 127 ? 1.845 11.75 17.891 1 98.88 127 PHE A C 1
ATOM 977 O O . PHE A 1 127 ? 1.833 11.578 19.109 1 98.88 127 PHE A O 1
ATOM 984 N N . LEU A 1 128 ? 1.018 11.102 17.047 1 98.69 128 LEU A N 1
ATOM 985 C CA . LEU A 1 128 ? 0.132 10.047 17.516 1 98.69 128 LEU A CA 1
ATOM 986 C C . LEU A 1 128 ? 0.914 8.984 18.281 1 98.69 128 LEU A C 1
ATOM 988 O O . LEU A 1 128 ? 0.54 8.617 19.391 1 98.69 128 LEU A O 1
ATOM 992 N N . HIS A 1 129 ? 1.967 8.547 17.672 1 97.62 129 HIS A N 1
ATOM 993 C CA . HIS A 1 129 ? 2.814 7.535 18.297 1 97.62 129 HIS A CA 1
ATOM 994 C C . HIS A 1 129 ? 3.369 8.031 19.641 1 97.62 129 HIS A C 1
ATOM 996 O O . HIS A 1 129 ? 3.328 7.312 20.641 1 97.62 129 HIS A O 1
ATOM 1002 N N . LEU A 1 130 ? 3.863 9.203 19.641 1 98 130 LEU A N 1
ATOM 1003 C CA . LEU A 1 130 ? 4.449 9.797 20.844 1 98 130 LEU A CA 1
ATOM 1004 C C . LEU A 1 130 ? 3.426 9.875 21.969 1 98 130 LEU A C 1
ATOM 1006 O O . LEU A 1 130 ? 3.717 9.508 23.109 1 98 130 LEU A O 1
ATOM 1010 N N . GLN A 1 131 ? 2.244 10.32 21.703 1 97.94 131 GLN A N 1
ATOM 1011 C CA . GLN A 1 131 ? 1.217 10.523 22.719 1 97.94 131 GLN A CA 1
ATOM 1012 C C . GLN A 1 131 ? 0.717 9.188 23.266 1 97.94 131 GLN A C 1
ATOM 1014 O O . GLN A 1 131 ? 0.473 9.062 24.469 1 97.94 131 GLN A O 1
ATOM 1019 N N . LEU A 1 132 ? 0.556 8.234 22.375 1 96.12 132 LEU A N 1
ATOM 1020 C CA . LEU A 1 132 ? 0.075 6.934 22.828 1 96.12 132 LEU A CA 1
ATOM 1021 C C . LEU A 1 132 ? 1.13 6.227 23.656 1 96.12 132 LEU A C 1
ATOM 1023 O O . LEU A 1 132 ? 0.795 5.449 24.562 1 96.12 132 LEU A O 1
ATOM 1027 N N . THR A 1 133 ? 2.393 6.473 23.359 1 94.81 133 THR A N 1
ATOM 1028 C CA . THR A 1 133 ? 3.48 5.895 24.141 1 94.81 133 THR A CA 1
ATOM 1029 C C . THR A 1 133 ? 3.611 6.594 25.5 1 94.81 133 THR A C 1
ATOM 1031 O O . THR A 1 133 ? 3.865 5.945 26.516 1 94.81 133 THR A O 1
ATOM 1034 N N . LYS A 1 134 ? 3.406 7.867 25.422 1 94.62 134 LYS A N 1
ATOM 1035 C CA . LYS A 1 134 ? 3.516 8.695 26.625 1 94.62 134 LYS A CA 1
ATOM 1036 C C . LYS A 1 134 ? 2.389 8.391 27.609 1 94.62 134 LYS A C 1
ATOM 1038 O O . LYS A 1 134 ? 2.588 8.43 28.828 1 94.62 134 LYS A O 1
ATOM 1043 N N . HIS A 1 135 ? 1.23 8.117 27.031 1 90.19 135 HIS A N 1
ATOM 1044 C CA . HIS A 1 135 ? 0.054 7.867 27.859 1 90.19 135 HIS A CA 1
ATOM 1045 C C . HIS A 1 135 ? -0.353 6.398 27.812 1 90.19 135 HIS A C 1
ATOM 1047 O O . HIS A 1 135 ? -1.543 6.082 27.766 1 90.19 135 HIS A O 1
ATOM 1053 N N . ARG A 1 136 ? 0.303 5.387 28.125 1 75.12 136 ARG A N 1
ATOM 1054 C CA . ARG A 1 136 ? 0.124 3.947 27.953 1 75.12 136 ARG A CA 1
ATOM 1055 C C . ARG A 1 136 ? -0.992 3.43 28.859 1 75.12 136 ARG A C 1
ATOM 1057 O O . ARG A 1 136 ? -1.375 4.094 29.828 1 75.12 136 ARG A O 1
ATOM 1064 N N . PRO A 1 137 ? -1.299 2.172 28.594 1 68.38 137 PRO A N 1
ATOM 1065 C CA . PRO A 1 137 ? -2.287 1.558 29.484 1 68.38 137 PRO A CA 1
ATOM 1066 C C . PRO A 1 137 ? -1.99 1.811 30.969 1 68.38 137 PRO A C 1
ATOM 1068 O O . PRO A 1 137 ? -0.825 1.932 31.359 1 68.38 137 PRO A O 1
ATOM 1071 N N . PRO A 1 138 ? -3.24 1.985 31.484 1 75.25 138 PRO A N 1
ATOM 1072 C CA . PRO A 1 138 ? -4.586 1.511 31.156 1 75.25 138 PRO A CA 1
ATOM 1073 C C . PRO A 1 138 ? -5.426 2.57 30.438 1 75.25 138 PRO A C 1
ATOM 1075 O O . PRO A 1 138 ? -6.633 2.385 30.266 1 75.25 138 PRO A O 1
ATOM 1078 N N . PHE A 1 139 ? -4.918 3.643 30.031 1 75.88 139 PHE A N 1
ATOM 1079 C CA . PHE A 1 139 ? -5.707 4.703 29.422 1 75.88 139 PHE A CA 1
ATOM 1080 C C . PHE A 1 139 ? -6.207 4.277 28.047 1 75.88 139 PHE A C 1
ATOM 1082 O O . PHE A 1 139 ? -5.48 3.629 27.281 1 75.88 139 PHE A O 1
ATOM 1089 N N . SER A 1 140 ? -7.414 4.609 27.875 1 86.94 140 SER A N 1
ATOM 1090 C CA . SER A 1 140 ? -8 4.426 26.547 1 86.94 140 SER A CA 1
ATOM 1091 C C . SER A 1 140 ? -7.352 5.348 25.531 1 86.94 140 SER A C 1
ATOM 1093 O O . SER A 1 140 ? -7.117 6.527 25.812 1 86.94 140 SER A O 1
ATOM 1095 N N . PRO A 1 141 ? -6.945 4.871 24.391 1 91.56 141 PRO A N 1
ATOM 1096 C CA . PRO A 1 141 ? -6.402 5.746 23.344 1 91.56 141 PRO A CA 1
ATOM 1097 C C . PRO A 1 141 ? -7.301 6.949 23.062 1 91.56 141 PRO A C 1
ATOM 1099 O O . PRO A 1 141 ? -6.805 8.031 22.734 1 91.56 141 PRO A O 1
ATOM 1102 N N . LEU A 1 142 ? -8.578 6.77 23.344 1 94.38 142 LEU A N 1
ATOM 1103 C CA . LEU A 1 142 ? -9.547 7.816 23.031 1 94.38 142 LEU A CA 1
ATOM 1104 C C . LEU A 1 142 ? -9.461 8.953 24.047 1 94.38 142 LEU A C 1
ATOM 1106 O O . LEU A 1 142 ? -9.875 10.078 23.75 1 94.38 142 LEU A O 1
ATOM 1110 N N . ALA A 1 143 ? -8.945 8.68 25.188 1 93.88 143 ALA A N 1
ATOM 1111 C CA . ALA A 1 143 ? -8.773 9.703 26.219 1 93.88 143 ALA A CA 1
ATOM 1112 C C . ALA A 1 143 ? -7.617 10.641 25.875 1 93.88 143 ALA A C 1
ATOM 1114 O O . ALA A 1 143 ? -7.531 11.75 26.406 1 93.88 143 ALA A O 1
ATOM 1115 N N . VAL A 1 144 ? -6.762 10.18 25.016 1 96.38 144 VAL A N 1
ATOM 1116 C CA . VAL A 1 144 ? -5.598 10.969 24.609 1 96.38 144 VAL A CA 1
ATOM 1117 C C . VAL A 1 144 ? -5.812 11.547 23.219 1 96.38 144 VAL A C 1
ATOM 1119 O O . VAL A 1 144 ? -5.676 12.758 23.016 1 96.38 144 VAL A O 1
ATOM 1122 N N . ILE A 1 145 ? -6.125 10.617 22.297 1 98.25 145 ILE A N 1
ATOM 1123 C CA . ILE A 1 145 ? -6.449 10.992 20.922 1 98.25 145 ILE A CA 1
ATOM 1124 C C . ILE A 1 145 ? -7.895 10.617 20.609 1 98.25 145 ILE A C 1
ATOM 1126 O O . ILE A 1 145 ? -8.211 9.445 20.391 1 98.25 145 ILE A O 1
ATOM 1130 N N . ALA A 1 146 ? -8.703 11.648 20.469 1 97.94 146 ALA A N 1
ATOM 1131 C CA . ALA A 1 146 ? -10.133 11.43 20.281 1 97.94 146 ALA A CA 1
ATOM 1132 C C . ALA A 1 146 ? -10.438 11.047 18.828 1 97.94 146 ALA A C 1
ATOM 1134 O O . ALA A 1 146 ? -11.438 10.383 18.562 1 97.94 146 ALA A O 1
ATOM 1135 N N . GLY A 1 147 ? -9.586 11.461 17.953 1 98.69 147 GLY A N 1
ATOM 1136 C CA . GLY A 1 147 ? -9.781 11.117 16.547 1 98.69 147 GLY A CA 1
ATOM 1137 C C . GLY A 1 147 ? -8.641 11.586 15.664 1 98.69 147 GLY A C 1
ATOM 1138 O O . GLY A 1 147 ? -7.844 12.43 16.062 1 98.69 147 GLY A O 1
ATOM 1139 N N . VAL A 1 148 ? -8.547 10.984 14.484 1 98.94 148 VAL A N 1
ATOM 1140 C CA . VAL A 1 148 ? -7.527 11.305 13.484 1 98.94 148 VAL A CA 1
ATOM 1141 C C . VAL A 1 148 ? -8.188 11.508 12.125 1 98.94 148 VAL A C 1
ATOM 1143 O O . VAL A 1 148 ? -8.992 10.688 11.688 1 98.94 148 VAL A O 1
ATOM 1146 N N . VAL A 1 149 ? -7.93 12.602 11.516 1 98.94 149 VAL A N 1
ATOM 1147 C CA . VAL A 1 149 ? -8.352 12.883 10.148 1 98.94 149 VAL A CA 1
ATOM 1148 C C . VAL A 1 149 ? -7.133 13 9.242 1 98.94 149 VAL A C 1
ATOM 1150 O O . VAL A 1 149 ? -6.359 13.953 9.352 1 98.94 149 VAL A O 1
ATOM 1153 N N . LEU A 1 150 ? -6.949 12.055 8.375 1 98.94 150 LEU A N 1
ATOM 1154 C CA . LEU A 1 150 ? -5.902 12.078 7.359 1 98.94 150 LEU A CA 1
ATOM 1155 C C . LEU A 1 150 ? -6.461 12.523 6.012 1 98.94 150 LEU A C 1
ATOM 1157 O O . LEU A 1 150 ? -7.004 11.711 5.258 1 98.94 150 LEU A O 1
ATOM 1161 N N . TYR A 1 151 ? -6.301 13.812 5.723 1 98.88 151 TYR A N 1
ATOM 1162 C CA . TYR A 1 151 ? -6.91 14.445 4.559 1 98.88 151 TYR A CA 1
ATOM 1163 C C . TYR A 1 151 ? -5.93 14.508 3.395 1 98.88 151 TYR A C 1
ATOM 1165 O O . TYR A 1 151 ? -5.098 15.414 3.32 1 98.88 151 TYR A O 1
ATOM 1173 N N . ASP A 1 152 ? -6.008 13.531 2.439 1 98.38 152 ASP A N 1
ATOM 1174 C CA . ASP A 1 152 ? -5.148 13.438 1.264 1 98.38 152 ASP A CA 1
ATOM 1175 C C . ASP A 1 152 ? -3.672 13.492 1.657 1 98.38 152 ASP A C 1
ATOM 1177 O O . ASP A 1 152 ? -2.912 14.305 1.123 1 98.38 152 ASP A O 1
ATOM 1181 N N . THR A 1 153 ? -3.268 12.633 2.621 1 98.31 153 THR A N 1
ATOM 1182 C CA . THR A 1 153 ? -1.953 12.688 3.25 1 98.31 153 THR A CA 1
ATOM 1183 C C . THR A 1 153 ? -0.973 11.758 2.541 1 98.31 153 THR A C 1
ATOM 1185 O O . THR A 1 153 ? -1.383 10.797 1.892 1 98.31 153 THR A O 1
ATOM 1188 N N . GLY A 1 154 ? 0.268 12.125 2.652 1 95.75 154 GLY A N 1
ATOM 1189 C CA . GLY A 1 154 ? 1.332 11.234 2.207 1 95.75 154 GLY A CA 1
ATOM 1190 C C . GLY A 1 154 ? 1.536 10.039 3.117 1 95.75 154 GLY A C 1
ATOM 1191 O O . GLY A 1 154 ? 1.153 10.07 4.289 1 95.75 154 GLY A O 1
ATOM 1192 N N . THR A 1 155 ? 2.059 8.961 2.541 1 95.56 155 THR A N 1
ATOM 1193 C CA . THR A 1 155 ? 2.355 7.742 3.279 1 95.56 155 THR A CA 1
ATOM 1194 C C . THR A 1 155 ? 3.826 7.367 3.133 1 95.56 155 THR A C 1
ATOM 1196 O O . THR A 1 155 ? 4.516 7.871 2.242 1 95.56 155 THR A O 1
ATOM 1199 N N . GLU A 1 156 ? 4.301 6.551 4.016 1 96.12 156 GLU A N 1
ATOM 1200 C CA . GLU A 1 156 ? 5.688 6.105 3.99 1 96.12 156 GLU A CA 1
ATOM 1201 C C . GLU A 1 156 ? 6.023 5.41 2.674 1 96.12 156 GLU A C 1
ATOM 1203 O O . GLU A 1 156 ? 7.094 5.625 2.105 1 96.12 156 GLU A O 1
ATOM 1208 N N . VAL A 1 157 ? 5.094 4.645 2.152 1 95.25 157 VAL A N 1
ATOM 1209 C CA . VAL A 1 157 ? 5.379 3.893 0.935 1 95.25 157 VAL A CA 1
ATOM 1210 C C . VAL A 1 157 ? 5.43 4.844 -0.259 1 95.25 157 VAL A C 1
ATOM 1212 O O . VAL A 1 157 ? 6.211 4.641 -1.19 1 95.25 157 VAL A O 1
ATOM 1215 N N . ALA A 1 158 ? 4.652 5.906 -0.239 1 95.94 158 ALA A N 1
ATOM 1216 C CA . ALA A 1 158 ? 4.699 6.891 -1.315 1 95.94 158 ALA A CA 1
ATOM 1217 C C . ALA A 1 158 ? 6.074 7.543 -1.399 1 95.94 158 ALA A C 1
ATOM 1219 O O . ALA A 1 158 ? 6.613 7.734 -2.492 1 95.94 158 ALA A O 1
ATOM 1220 N N . PHE A 1 159 ? 6.668 7.84 -0.245 1 96.06 159 PHE A N 1
ATOM 1221 C CA . PHE A 1 159 ? 7.973 8.492 -0.215 1 96.06 159 PHE A CA 1
ATOM 1222 C C . PHE A 1 159 ? 9.078 7.5 -0.566 1 96.06 159 PHE A C 1
ATOM 1224 O O . PHE A 1 159 ? 10.18 7.902 -0.952 1 96.06 159 PHE A O 1
ATOM 1231 N N . ALA A 1 160 ? 8.773 6.23 -0.424 1 95.62 160 ALA A N 1
ATOM 1232 C CA . ALA A 1 160 ? 9.719 5.211 -0.879 1 95.62 160 ALA A CA 1
ATOM 1233 C C . ALA A 1 160 ? 9.641 5.027 -2.393 1 95.62 160 ALA A C 1
ATOM 1235 O O . ALA A 1 160 ? 10.656 4.789 -3.049 1 95.62 160 ALA A O 1
ATOM 1236 N N . LEU A 1 161 ? 8.477 5.152 -2.934 1 95.94 161 LEU A N 1
ATOM 1237 C CA . LEU A 1 161 ? 8.227 4.922 -4.352 1 95.94 161 LEU A CA 1
ATOM 1238 C C . LEU A 1 161 ? 8.711 6.105 -5.188 1 95.94 161 LEU A C 1
ATOM 1240 O O . LEU A 1 161 ? 9.242 5.922 -6.281 1 95.94 161 LEU A O 1
ATOM 1244 N N . PHE A 1 162 ? 8.523 7.359 -4.621 1 96.44 162 PHE A N 1
ATOM 1245 C CA . PHE A 1 162 ? 8.836 8.562 -5.379 1 96.44 162 PHE A CA 1
ATOM 1246 C C . PHE A 1 162 ? 9.984 9.328 -4.727 1 96.44 162 PHE A C 1
ATOM 1248 O O . PHE A 1 162 ? 9.852 9.805 -3.598 1 96.44 162 PHE A O 1
ATOM 1255 N N . PRO A 1 163 ? 11.039 9.555 -5.422 1 94.31 163 PRO A N 1
ATOM 1256 C CA . PRO A 1 163 ? 12.172 10.289 -4.852 1 94.31 163 PRO A CA 1
ATOM 1257 C C . PRO A 1 163 ? 11.828 11.742 -4.523 1 94.31 163 PRO A C 1
ATOM 1259 O O . PRO A 1 163 ? 12.484 12.359 -3.684 1 94.31 163 PRO A O 1
ATOM 1262 N N . ARG A 1 164 ? 10.852 12.281 -5.223 1 95 164 ARG A N 1
ATOM 1263 C CA . ARG A 1 164 ? 10.344 13.633 -5.008 1 95 164 ARG A CA 1
ATOM 1264 C C . ARG A 1 164 ? 8.859 13.719 -5.34 1 95 164 ARG A C 1
ATOM 1266 O O . ARG A 1 164 ? 8.398 13.125 -6.316 1 95 164 ARG A O 1
ATOM 1273 N N . ILE A 1 165 ? 8.094 14.391 -4.52 1 94.94 165 ILE A N 1
ATOM 1274 C CA . ILE A 1 165 ? 6.672 14.602 -4.754 1 94.94 165 ILE A CA 1
ATOM 1275 C C . ILE A 1 165 ? 6.359 16.094 -4.691 1 94.94 165 ILE A C 1
ATOM 1277 O O . ILE A 1 165 ? 6.465 16.719 -3.631 1 94.94 165 ILE A O 1
ATOM 1281 N N . PRO A 1 166 ? 6.016 16.688 -5.75 1 95.88 166 PRO A N 1
ATOM 1282 C CA . PRO A 1 166 ? 5.992 16.156 -7.113 1 95.88 166 PRO A CA 1
ATOM 1283 C C . PRO A 1 166 ? 7.391 15.859 -7.656 1 95.88 166 PRO A C 1
ATOM 1285 O O . PRO A 1 166 ? 8.383 16.344 -7.105 1 95.88 166 PRO A O 1
ATOM 1288 N N . SER A 1 167 ? 7.445 15.117 -8.789 1 97.56 167 SER A N 1
ATOM 1289 C CA . SER A 1 167 ? 8.727 14.758 -9.375 1 97.56 167 SER A CA 1
ATOM 1290 C C . SER A 1 167 ? 9.477 15.984 -9.875 1 97.56 167 SER A C 1
ATOM 1292 O O . SER A 1 167 ? 8.859 17.016 -10.195 1 97.56 167 SER A O 1
ATOM 1294 N N . ALA A 1 168 ? 10.797 15.891 -9.953 1 97.62 168 ALA A N 1
ATOM 1295 C CA . ALA A 1 168 ? 11.617 16.969 -10.484 1 97.62 168 ALA A CA 1
ATOM 1296 C C . ALA A 1 168 ? 11.211 17.312 -11.914 1 97.62 168 ALA A C 1
ATOM 1298 O O . ALA A 1 168 ? 11.219 18.484 -12.305 1 97.62 168 ALA A O 1
ATOM 1299 N N . ASP A 1 169 ? 10.844 16.312 -12.664 1 98.62 169 ASP A N 1
ATOM 1300 C CA . ASP A 1 169 ? 10.414 16.516 -14.047 1 98.62 169 ASP A CA 1
ATOM 1301 C C . ASP A 1 169 ? 9.148 17.359 -14.117 1 98.62 169 ASP A C 1
ATOM 1303 O O . ASP A 1 169 ? 9.047 18.281 -14.93 1 98.62 169 ASP A O 1
ATOM 1307 N N . LEU A 1 170 ? 8.203 16.984 -13.258 1 98.62 170 LEU A N 1
ATOM 1308 C CA . LEU A 1 170 ? 6.961 17.75 -13.266 1 98.62 170 LEU A CA 1
ATOM 1309 C C . LEU A 1 170 ? 7.207 19.188 -12.828 1 98.62 170 LEU A C 1
ATOM 1311 O O . LEU A 1 170 ? 6.613 20.125 -13.383 1 98.62 170 LEU A O 1
ATOM 1315 N N . VAL A 1 171 ? 8.07 19.438 -11.836 1 97.69 171 VAL A N 1
ATOM 1316 C CA . VAL A 1 171 ? 8.406 20.766 -11.375 1 97.69 171 VAL A CA 1
ATOM 1317 C C . VAL A 1 171 ? 9.023 21.578 -12.516 1 97.69 171 VAL A C 1
ATOM 1319 O O . VAL A 1 171 ? 8.695 22.75 -12.703 1 97.69 171 VAL A O 1
ATOM 1322 N N . ALA A 1 172 ? 9.867 20.953 -13.266 1 98.5 172 ALA A N 1
ATOM 1323 C CA . ALA A 1 172 ? 10.516 21.625 -14.391 1 98.5 172 ALA A CA 1
ATOM 1324 C C . ALA A 1 172 ? 9.492 22.031 -15.445 1 98.5 172 ALA A C 1
ATOM 1326 O O . ALA A 1 172 ? 9.547 23.156 -15.961 1 98.5 172 ALA A O 1
ATOM 1327 N N . VAL A 1 173 ? 8.586 21.172 -15.727 1 98.69 173 VAL A N 1
ATOM 1328 C CA . VAL A 1 173 ? 7.59 21.422 -16.75 1 98.69 173 VAL A CA 1
ATOM 1329 C C . VAL A 1 173 ? 6.641 22.531 -16.312 1 98.69 173 VAL A C 1
ATOM 1331 O O . VAL A 1 173 ? 6.188 23.328 -17.125 1 98.69 173 VAL A O 1
ATOM 1334 N N . THR A 1 174 ? 6.441 22.625 -15 1 98.31 174 THR A N 1
ATOM 1335 C CA . THR A 1 174 ? 5.387 23.5 -14.508 1 98.31 174 THR A CA 1
ATOM 1336 C C . THR A 1 174 ? 5.98 24.766 -13.883 1 98.31 174 THR A C 1
ATOM 1338 O O . THR A 1 174 ? 5.289 25.484 -13.164 1 98.31 174 THR A O 1
ATOM 1341 N N . LYS A 1 175 ? 7.23 25.047 -14.109 1 97.06 175 LYS A N 1
ATOM 1342 C CA . LYS A 1 175 ? 7.961 26.109 -13.414 1 97.06 175 LYS A CA 1
ATOM 1343 C C . LYS A 1 175 ? 7.289 27.469 -13.617 1 97.06 175 LYS A C 1
ATOM 1345 O O . LYS A 1 175 ? 7.34 28.328 -12.742 1 97.06 175 LYS A O 1
ATOM 1350 N N . ASP A 1 176 ? 6.594 27.703 -14.703 1 97.19 176 ASP A N 1
ATOM 1351 C CA . ASP A 1 176 ? 6.016 29.016 -15.016 1 97.19 176 ASP A CA 1
ATOM 1352 C C . ASP A 1 176 ? 4.5 29 -14.852 1 97.19 176 ASP A C 1
ATOM 1354 O O . ASP A 1 176 ? 3.82 29.969 -15.188 1 97.19 176 ASP A O 1
ATOM 1358 N N . VAL A 1 177 ? 3.967 27.891 -14.344 1 97.44 177 VAL A N 1
ATOM 1359 C CA . VAL A 1 177 ? 2.52 27.781 -14.188 1 97.44 177 VAL A CA 1
ATOM 1360 C C . VAL A 1 177 ? 2.066 28.594 -12.977 1 97.44 177 VAL A C 1
ATOM 1362 O O . VAL A 1 177 ? 2.6 28.422 -11.875 1 97.44 177 VAL A O 1
ATOM 1365 N N . ASP A 1 178 ? 1.125 29.5 -13.18 1 95.56 178 ASP A N 1
ATOM 1366 C CA . ASP A 1 178 ? 0.426 30.219 -12.117 1 95.56 178 ASP A CA 1
ATOM 1367 C C . ASP A 1 178 ? -0.818 29.453 -11.664 1 95.56 178 ASP A C 1
ATOM 1369 O O . ASP A 1 178 ? -1.926 29.734 -12.133 1 95.56 178 ASP A O 1
ATOM 1373 N N . TRP A 1 179 ? -0.594 28.594 -10.719 1 93.25 179 TRP A N 1
ATOM 1374 C CA . TRP A 1 179 ? -1.669 27.703 -10.297 1 93.25 179 TRP A CA 1
ATOM 1375 C C . TRP A 1 179 ? -2.859 28.5 -9.773 1 93.25 179 TRP A C 1
ATOM 1377 O O . TRP A 1 179 ? -4.012 28.172 -10.055 1 93.25 179 TRP A O 1
ATOM 1387 N N . GLU A 1 180 ? -2.637 29.516 -8.984 1 91.62 180 GLU A N 1
ATOM 1388 C CA . GLU A 1 180 ? -3.701 30.344 -8.43 1 91.62 180 GLU A CA 1
ATOM 1389 C C . GLU A 1 180 ? -4.555 30.953 -9.531 1 91.62 180 GLU A C 1
ATOM 1391 O O . GLU A 1 180 ? -5.785 30.938 -9.461 1 91.62 180 GLU A O 1
ATOM 1396 N N . GLY A 1 181 ? -3.875 31.516 -10.516 1 92.81 181 GLY A N 1
ATOM 1397 C CA . GLY A 1 181 ? -4.594 32.094 -11.633 1 92.81 181 GLY A CA 1
ATOM 1398 C C . GLY A 1 181 ? -5.34 31.062 -12.461 1 92.81 181 GLY A C 1
ATOM 1399 O O . GLY A 1 181 ? -6.48 31.297 -12.867 1 92.81 181 GLY A O 1
ATOM 1400 N N . LEU A 1 182 ? -4.695 29.938 -12.625 1 94.19 182 LEU A N 1
ATOM 1401 C CA . LEU A 1 182 ? -5.242 28.859 -13.445 1 94.19 182 LEU A CA 1
ATOM 1402 C C . LEU A 1 182 ? -6.531 28.312 -12.844 1 94.19 182 LEU A C 1
ATOM 1404 O O . LEU A 1 182 ? -7.453 27.938 -13.57 1 94.19 182 LEU A O 1
ATOM 1408 N N . THR A 1 183 ? -6.621 28.312 -11.492 1 94.12 183 THR A N 1
ATOM 1409 C CA . THR A 1 183 ? -7.727 27.625 -10.836 1 94.12 183 THR A CA 1
ATOM 1410 C C . THR A 1 183 ? -8.648 28.609 -10.133 1 94.12 183 THR A C 1
ATOM 1412 O O . THR A 1 183 ? -9.672 28.219 -9.562 1 94.12 183 THR A O 1
ATOM 1415 N N . HIS A 1 184 ? -8.289 29.859 -10.102 1 94.88 184 HIS A N 1
ATOM 1416 C CA . HIS A 1 184 ? -9.031 30.891 -9.383 1 94.88 184 HIS A CA 1
ATOM 1417 C C . HIS A 1 184 ? -9.094 30.578 -7.891 1 94.88 184 HIS A C 1
ATOM 1419 O O . HIS A 1 184 ? -10.148 30.703 -7.27 1 94.88 184 HIS A O 1
ATOM 1425 N N . LEU A 1 185 ? -8.008 30.125 -7.363 1 94.88 185 LEU A N 1
ATOM 1426 C CA . LEU A 1 185 ? -7.914 29.656 -5.984 1 94.88 185 LEU A CA 1
ATOM 1427 C C . LEU A 1 185 ? -8.25 30.781 -5.012 1 94.88 185 LEU A C 1
ATOM 1429 O O . LEU A 1 185 ? -8.961 30.562 -4.027 1 94.88 185 LEU A O 1
ATOM 1433 N N . ARG A 1 186 ? -7.773 31.984 -5.25 1 94.75 186 ARG A N 1
ATOM 1434 C CA . ARG A 1 186 ? -8.031 33.125 -4.352 1 94.75 186 ARG A CA 1
ATOM 1435 C C . ARG A 1 186 ? -9.531 33.375 -4.227 1 94.75 186 ARG A C 1
ATOM 1437 O O . ARG A 1 186 ? -10.055 33.5 -3.117 1 94.75 186 ARG A O 1
ATOM 1444 N N . GLN A 1 187 ? -10.172 33.406 -5.379 1 94.31 187 GLN A N 1
ATOM 1445 C CA . GLN A 1 187 ? -11.602 33.688 -5.402 1 94.31 187 GLN A CA 1
ATOM 1446 C C . GLN A 1 187 ? -12.383 32.562 -4.723 1 94.31 187 GLN A C 1
ATOM 1448 O O . GLN A 1 187 ? -13.328 32.812 -3.979 1 94.31 187 GLN A O 1
ATOM 1453 N N . GLU A 1 188 ? -11.945 31.391 -4.906 1 95.19 188 GLU A N 1
ATOM 1454 C CA . GLU A 1 188 ? -12.688 30.234 -4.41 1 95.19 188 GLU A CA 1
ATOM 1455 C C . GLU A 1 188 ? -12.375 29.953 -2.943 1 95.19 188 GLU A C 1
ATOM 1457 O O . GLU A 1 188 ? -13.102 29.219 -2.273 1 95.19 188 GLU A O 1
ATOM 1462 N N . SER A 1 189 ? -11.344 30.531 -2.402 1 95.69 189 SER A N 1
ATOM 1463 C CA . SER A 1 189 ? -10.906 30.266 -1.033 1 95.69 189 SER A CA 1
ATOM 1464 C C . SER A 1 189 ? -11.852 30.906 -0.022 1 95.69 189 SER A C 1
ATOM 1466 O O . SER A 1 189 ? -11.898 30.5 1.141 1 95.69 189 SER A O 1
ATOM 1468 N N . GLY A 1 190 ? -12.508 32 -0.454 1 96.12 190 GLY A N 1
ATOM 1469 C CA . GLY A 1 190 ? -13.336 32.75 0.463 1 96.12 190 GLY A CA 1
ATOM 1470 C C . GLY A 1 190 ? -12.539 33.656 1.396 1 96.12 190 GLY A C 1
ATOM 1471 O O . GLY A 1 190 ? -13.094 34.281 2.297 1 96.12 190 GLY A O 1
ATOM 1472 N N . MET A 1 191 ? -11.25 33.812 1.183 1 97.44 191 MET A N 1
ATOM 1473 C CA . MET A 1 191 ? -10.414 34.656 2.02 1 97.44 191 MET A CA 1
ATOM 1474 C C . MET A 1 191 ? -10.672 36.125 1.712 1 97.44 191 MET A C 1
ATOM 1476 O O . MET A 1 191 ? -10.906 36.5 0.56 1 97.44 191 MET A O 1
ATOM 1480 N N . THR A 1 192 ? -10.523 36.906 2.756 1 97.75 192 THR A N 1
ATOM 1481 C CA . THR A 1 192 ? -10.461 38.344 2.531 1 97.75 192 THR A CA 1
ATOM 1482 C C . THR A 1 192 ? -9.117 38.719 1.924 1 97.75 192 THR A C 1
ATOM 1484 O O . THR A 1 192 ? -8.18 37.906 1.9 1 97.75 192 THR A O 1
ATOM 1487 N N . ASP A 1 193 ? -9.039 39.938 1.43 1 97.56 193 ASP A N 1
ATOM 1488 C CA . ASP A 1 193 ? -7.773 40.438 0.886 1 97.56 193 ASP A CA 1
ATOM 1489 C C . ASP A 1 193 ? -6.664 40.344 1.932 1 97.56 193 ASP A C 1
ATOM 1491 O O . ASP A 1 193 ? -5.543 39.938 1.629 1 97.56 193 ASP A O 1
ATOM 1495 N N . ASP A 1 194 ? -6.988 40.719 3.145 1 98.06 194 ASP A N 1
ATOM 1496 C CA . ASP A 1 194 ? -6 40.719 4.219 1 98.06 194 ASP A CA 1
ATOM 1497 C C . ASP A 1 194 ? -5.539 39.312 4.527 1 98.06 194 ASP A C 1
ATOM 1499 O O . ASP A 1 194 ? -4.352 39.062 4.746 1 98.06 194 ASP A O 1
ATOM 1503 N N . GLU A 1 195 ? -6.52 38.406 4.582 1 97.75 195 GLU A N 1
ATOM 1504 C CA . GLU A 1 195 ? -6.195 37.031 4.844 1 97.75 195 GLU A CA 1
ATOM 1505 C C . GLU A 1 195 ? -5.297 36.438 3.746 1 97.75 195 GLU A C 1
ATOM 1507 O O . GLU A 1 195 ? -4.316 35.75 4.035 1 97.75 195 GLU A O 1
ATOM 1512 N N . TRP A 1 196 ? -5.668 36.719 2.543 1 97.69 196 TRP A N 1
ATOM 1513 C CA . TRP A 1 196 ? -4.91 36.219 1.402 1 97.69 196 TRP A CA 1
ATOM 1514 C C . TRP A 1 196 ? -3.496 36.781 1.396 1 97.69 196 TRP A C 1
ATOM 1516 O O . TRP A 1 196 ? -2.521 36.062 1.208 1 97.69 196 TRP A O 1
ATOM 1526 N N . ASP A 1 197 ? -3.367 38.094 1.589 1 97.94 197 ASP A N 1
ATOM 1527 C CA . ASP A 1 197 ? -2.064 38.75 1.616 1 97.94 197 ASP A CA 1
ATOM 1528 C C . ASP A 1 197 ? -1.179 38.188 2.715 1 97.94 197 ASP A C 1
ATOM 1530 O O . ASP A 1 197 ? 0.014 37.938 2.502 1 97.94 197 ASP A O 1
ATOM 1534 N N . TYR A 1 198 ? -1.794 37.938 3.84 1 98.19 198 TYR A N 1
ATOM 1535 C CA . TYR A 1 198 ? -1.016 37.375 4.934 1 98.19 198 TYR A CA 1
ATOM 1536 C C . TYR A 1 198 ? -0.567 35.938 4.598 1 98.19 198 TYR A C 1
ATOM 1538 O O . TYR A 1 198 ? 0.558 35.562 4.914 1 98.19 198 TYR A O 1
ATOM 1546 N N . ALA A 1 199 ? -1.451 35.156 4.051 1 98 199 ALA A N 1
ATOM 1547 C CA . ALA A 1 199 ? -1.1 33.812 3.664 1 98 199 ALA A CA 1
ATOM 1548 C C . ALA A 1 199 ? 0.082 33.812 2.699 1 98 199 ALA A C 1
ATOM 1550 O O . ALA A 1 199 ? 0.982 32.969 2.816 1 98 199 ALA A O 1
ATOM 1551 N N . ILE A 1 200 ? 0.06 34.688 1.738 1 97.19 200 ILE A N 1
ATOM 1552 C CA . ILE A 1 200 ? 1.144 34.781 0.768 1 97.19 200 ILE A CA 1
ATOM 1553 C C . ILE A 1 200 ? 2.441 35.156 1.483 1 97.19 200 ILE A C 1
ATOM 1555 O O . ILE A 1 200 ? 3.484 34.531 1.244 1 97.19 200 ILE A O 1
ATOM 1559 N N . GLU A 1 201 ? 2.367 36.125 2.365 1 98.25 201 GLU A N 1
ATOM 1560 C CA . GLU A 1 201 ? 3.545 36.562 3.113 1 98.25 201 GLU A CA 1
ATOM 1561 C C . GLU A 1 201 ? 4.098 35.438 3.971 1 98.25 201 GLU A C 1
ATOM 1563 O O . GLU A 1 201 ? 5.312 35.219 4.027 1 98.25 201 GLU A O 1
ATOM 1568 N N . ALA A 1 202 ? 3.215 34.781 4.672 1 98.56 202 ALA A N 1
ATOM 1569 C CA . ALA A 1 202 ? 3.6 33.625 5.504 1 98.56 202 ALA A CA 1
ATOM 1570 C C . ALA A 1 202 ? 4.258 32.531 4.664 1 98.56 202 ALA A C 1
ATOM 1572 O O . ALA A 1 202 ? 5.23 31.922 5.102 1 98.56 202 ALA A O 1
ATOM 1573 N N . GLY A 1 203 ? 3.674 32.281 3.512 1 97.56 203 GLY A N 1
ATOM 1574 C CA . GLY A 1 203 ? 4.258 31.328 2.59 1 97.56 203 GLY A CA 1
ATOM 1575 C C . GLY A 1 203 ? 5.668 31.688 2.16 1 97.56 203 GLY A C 1
ATOM 1576 O O . GLY A 1 203 ? 6.543 30.828 2.092 1 97.56 203 GLY A O 1
ATOM 1577 N N . LEU A 1 204 ? 5.875 32.938 1.868 1 96.94 204 LEU A N 1
ATOM 1578 C CA . LEU A 1 204 ? 7.191 33.406 1.456 1 96.94 204 LEU A CA 1
ATOM 1579 C C . LEU A 1 204 ? 8.195 33.281 2.594 1 96.94 204 LEU A C 1
ATOM 1581 O O . LEU A 1 204 ? 9.344 32.875 2.371 1 96.94 204 LEU A O 1
ATOM 1585 N N . ARG A 1 205 ? 7.82 33.656 3.812 1 97.31 205 ARG A N 1
ATOM 1586 C CA . ARG A 1 205 ? 8.688 33.469 4.969 1 97.31 205 ARG A CA 1
ATOM 1587 C C . ARG A 1 205 ? 9.086 32 5.133 1 97.31 205 ARG A C 1
ATOM 1589 O O . ARG A 1 205 ? 10.25 31.688 5.395 1 97.31 205 ARG A O 1
ATOM 1596 N N . THR A 1 206 ? 8.109 31.141 4.98 1 97.62 206 THR A N 1
ATOM 1597 C CA . THR A 1 206 ? 8.336 29.703 5.098 1 97.62 206 THR A CA 1
ATOM 1598 C C . THR A 1 206 ? 9.32 29.219 4.035 1 97.62 206 THR A C 1
ATOM 1600 O O . THR A 1 206 ? 10.289 28.516 4.348 1 97.62 206 THR A O 1
ATOM 1603 N N . ALA A 1 207 ? 9.055 29.609 2.787 1 95.69 207 ALA A N 1
ATOM 1604 C CA . ALA A 1 207 ? 9.906 29.188 1.674 1 95.69 207 ALA A CA 1
ATOM 1605 C C . ALA A 1 207 ? 11.344 29.656 1.88 1 95.69 207 ALA A C 1
ATOM 1607 O O . ALA A 1 207 ? 12.289 28.922 1.587 1 95.69 207 ALA A O 1
ATOM 1608 N N . THR A 1 208 ? 11.516 30.859 2.311 1 95.44 208 THR A N 1
ATOM 1609 C CA . THR A 1 208 ? 12.836 31.422 2.537 1 95.44 208 THR A CA 1
ATOM 1610 C C . THR A 1 208 ? 13.602 30.625 3.592 1 95.44 208 THR A C 1
ATOM 1612 O O . THR A 1 208 ? 14.766 30.281 3.4 1 95.44 208 THR A O 1
ATOM 1615 N N . LYS A 1 209 ? 12.992 30.297 4.652 1 94.44 209 LYS A N 1
ATOM 1616 C CA . LYS A 1 209 ? 13.641 29.562 5.73 1 94.44 209 LYS A CA 1
ATOM 1617 C C . LYS A 1 209 ? 13.945 28.125 5.309 1 94.44 209 LYS A C 1
ATOM 1619 O O . LYS A 1 209 ? 15.016 27.594 5.605 1 94.44 209 LYS A O 1
ATOM 1624 N N . LEU A 1 210 ? 13.023 27.516 4.555 1 92.75 210 LEU A N 1
ATOM 1625 C CA . LEU A 1 210 ? 13.172 26.109 4.191 1 92.75 210 LEU A CA 1
ATOM 1626 C C . LEU A 1 210 ? 14.125 25.953 3.012 1 92.75 210 LEU A C 1
ATOM 1628 O O . LEU A 1 210 ? 14.523 24.828 2.678 1 92.75 210 LEU A O 1
ATOM 1632 N N . ALA A 1 211 ? 14.438 27.031 2.35 1 87.81 211 ALA A N 1
ATOM 1633 C CA . ALA A 1 211 ? 15.414 26.984 1.266 1 87.81 211 ALA A CA 1
ATOM 1634 C C . ALA A 1 211 ? 16.75 26.453 1.757 1 87.81 211 ALA A C 1
ATOM 1636 O O . ALA A 1 211 ? 17.547 25.922 0.97 1 87.81 211 ALA A O 1
ATOM 1637 N N . THR A 1 212 ? 17.078 26.516 2.979 1 78.25 212 THR A N 1
ATOM 1638 C CA . THR A 1 212 ? 18.281 25.922 3.562 1 78.25 212 THR A CA 1
ATOM 1639 C C . THR A 1 212 ? 18.141 24.406 3.66 1 78.25 212 THR A C 1
ATOM 1641 O O . THR A 1 212 ? 19.094 23.734 4.059 1 78.25 212 THR A O 1
ATOM 1644 N N . LYS A 1 213 ? 17.391 23.797 2.908 1 68.5 213 LYS A N 1
ATOM 1645 C CA . LYS A 1 213 ? 17.094 22.359 2.85 1 68.5 213 LYS A CA 1
ATOM 1646 C C . LYS A 1 213 ? 17.156 21.734 4.234 1 68.5 213 LYS A C 1
ATOM 1648 O O . LYS A 1 213 ? 17.922 20.797 4.461 1 68.5 213 LYS A O 1
ATOM 1653 N N . ARG A 1 214 ? 16.125 22.078 5 1 82.69 214 ARG A N 1
ATOM 1654 C CA . ARG A 1 214 ? 16.188 21.562 6.363 1 82.69 214 ARG A CA 1
ATOM 1655 C C . ARG A 1 214 ? 15.055 20.578 6.629 1 82.69 214 ARG A C 1
ATOM 1657 O O . ARG A 1 214 ? 15.188 19.688 7.484 1 82.69 214 ARG A O 1
ATOM 1664 N N . GLN A 1 215 ? 13.992 20.719 5.859 1 91.31 215 GLN A N 1
ATOM 1665 C CA . GLN A 1 215 ? 12.906 19.766 6.062 1 91.31 215 GLN A CA 1
ATOM 1666 C C . GLN A 1 215 ? 13.141 18.484 5.285 1 91.31 215 GLN A C 1
ATOM 1668 O O . GLN A 1 215 ? 13.258 18.5 4.059 1 91.31 215 GLN A O 1
ATOM 1673 N N . ASP A 1 216 ? 13.219 17.359 5.949 1 93.75 216 ASP A N 1
ATOM 1674 C CA . ASP A 1 216 ? 13.516 16.062 5.324 1 93.75 216 ASP A CA 1
ATOM 1675 C C . ASP A 1 216 ? 12.289 15.156 5.336 1 93.75 216 ASP A C 1
ATOM 1677 O O . ASP A 1 216 ? 12.133 14.32 6.227 1 93.75 216 ASP A O 1
ATOM 1681 N N . THR A 1 217 ? 11.5 15.312 4.309 1 94.94 217 THR A N 1
ATOM 1682 C CA . THR A 1 217 ? 10.242 14.586 4.215 1 94.94 217 THR A CA 1
ATOM 1683 C C . THR A 1 217 ? 10.5 13.086 4.051 1 94.94 217 THR A C 1
ATOM 1685 O O . THR A 1 217 ? 9.789 12.266 4.633 1 94.94 217 THR A O 1
ATOM 1688 N N . HIS A 1 218 ? 11.531 12.719 3.334 1 95.62 218 HIS A N 1
ATOM 1689 C CA . HIS A 1 218 ? 11.805 11.312 3.043 1 95.62 218 HIS A CA 1
ATOM 1690 C C . HIS A 1 218 ? 12.367 10.602 4.27 1 95.62 218 HIS A C 1
ATOM 1692 O O . HIS A 1 218 ? 11.938 9.492 4.594 1 95.62 218 HIS A O 1
ATOM 1698 N N . ALA A 1 219 ? 13.297 11.258 4.973 1 96 219 ALA A N 1
ATOM 1699 C CA . ALA A 1 219 ? 13.797 10.664 6.211 1 96 219 ALA A CA 1
ATOM 1700 C C . ALA A 1 219 ? 12.688 10.523 7.246 1 96 219 ALA A C 1
ATOM 1702 O O . ALA A 1 219 ? 12.656 9.555 8.008 1 96 219 ALA A O 1
ATOM 1703 N N . SER A 1 220 ? 11.805 11.531 7.289 1 98 220 SER A N 1
ATOM 1704 C CA . SER A 1 220 ? 10.664 11.477 8.195 1 98 220 SER A CA 1
ATOM 1705 C C . SER A 1 220 ? 9.766 10.289 7.879 1 98 220 SER A C 1
ATOM 1707 O O . SER A 1 220 ? 9.336 9.57 8.781 1 98 220 SER A O 1
ATOM 1709 N N . ALA A 1 221 ? 9.5 10.086 6.598 1 97.69 221 ALA A N 1
ATOM 1710 C CA . ALA A 1 221 ? 8.641 8.984 6.168 1 97.69 221 ALA A CA 1
ATOM 1711 C C . ALA A 1 221 ? 9.289 7.637 6.477 1 97.69 221 ALA A C 1
ATOM 1713 O O . ALA A 1 221 ? 8.602 6.695 6.883 1 97.69 221 ALA A O 1
ATOM 1714 N N . ARG A 1 222 ? 10.57 7.539 6.27 1 96.62 222 ARG A N 1
ATOM 1715 C CA . ARG A 1 222 ? 11.281 6.297 6.562 1 96.62 222 ARG A CA 1
ATOM 1716 C C . ARG A 1 222 ? 11.234 5.977 8.055 1 96.62 222 ARG A C 1
ATOM 1718 O O . ARG A 1 222 ? 10.969 4.832 8.438 1 96.62 222 ARG A O 1
ATOM 1725 N N . SER A 1 223 ? 11.508 7.004 8.875 1 97.31 223 SER A N 1
ATOM 1726 C CA . SER A 1 223 ? 11.422 6.816 10.32 1 97.31 223 SER A CA 1
ATOM 1727 C C . SER A 1 223 ? 10.023 6.375 10.734 1 97.31 223 SER A C 1
ATOM 1729 O O . SER A 1 223 ? 9.875 5.5 11.586 1 97.31 223 SER A O 1
ATOM 1731 N N . LEU A 1 224 ? 9.055 6.977 10.125 1 98 224 LEU A N 1
ATOM 1732 C CA . LEU A 1 224 ? 7.672 6.609 10.438 1 98 224 LEU A CA 1
ATOM 1733 C C . LEU A 1 224 ? 7.398 5.16 10.055 1 98 224 LEU A C 1
ATOM 1735 O O . LEU A 1 224 ? 6.699 4.445 10.773 1 98 224 LEU A O 1
ATOM 1739 N N . ALA A 1 225 ? 7.914 4.73 8.875 1 97.69 225 ALA A N 1
ATOM 1740 C CA . ALA A 1 225 ? 7.746 3.352 8.43 1 97.69 225 ALA A CA 1
ATOM 1741 C C . ALA A 1 225 ? 8.258 2.371 9.477 1 97.69 225 ALA A C 1
ATOM 1743 O O . ALA A 1 225 ? 7.668 1.305 9.68 1 97.69 225 ALA A O 1
ATOM 1744 N N . GLU A 1 226 ? 9.305 2.711 10.141 1 97.38 226 GLU A N 1
ATOM 1745 C CA . GLU A 1 226 ? 9.922 1.853 11.148 1 97.38 226 GLU A CA 1
ATOM 1746 C C . GLU A 1 226 ? 9.008 1.669 12.359 1 97.38 226 GLU A C 1
ATOM 1748 O O . GLU A 1 226 ? 9.188 0.737 13.141 1 97.38 226 GLU A O 1
ATOM 1753 N N . ARG A 1 227 ? 7.992 2.555 12.477 1 97.12 227 ARG A N 1
ATOM 1754 C CA . ARG A 1 227 ? 7.039 2.424 13.57 1 97.12 227 ARG A CA 1
ATOM 1755 C C . ARG A 1 227 ? 6.004 1.345 13.273 1 97.12 227 ARG A C 1
ATOM 1757 O O . ARG A 1 227 ? 5.32 0.868 14.18 1 97.12 227 ARG A O 1
ATOM 1764 N N . ARG A 1 228 ? 5.797 0.944 12.039 1 97.06 228 ARG A N 1
ATOM 1765 C CA . ARG A 1 228 ? 4.902 -0.124 11.602 1 97.06 228 ARG A CA 1
ATOM 1766 C C . ARG A 1 228 ? 3.49 0.091 12.141 1 97.06 228 ARG A C 1
ATOM 1768 O O . ARG A 1 228 ? 2.891 -0.825 12.711 1 97.06 228 ARG A O 1
ATOM 1775 N N . GLN A 1 229 ? 3 1.304 12 1 98.06 229 GLN A N 1
ATOM 1776 C CA . GLN A 1 229 ? 1.761 1.705 12.656 1 98.06 229 GLN A CA 1
ATOM 1777 C C . GLN A 1 229 ? 0.56 0.977 12.062 1 98.06 229 GLN A C 1
ATOM 1779 O O . GLN A 1 229 ? -0.389 0.646 12.773 1 98.06 229 GLN A O 1
ATOM 1784 N N . PHE A 1 230 ? 0.565 0.722 10.75 1 97.62 230 PHE A N 1
ATOM 1785 C CA . PHE A 1 230 ? -0.557 0.056 10.094 1 97.62 230 PHE A CA 1
ATOM 1786 C C . PHE A 1 230 ? -0.604 -1.42 10.477 1 97.62 230 PHE A C 1
ATOM 1788 O O . PHE A 1 230 ? -1.658 -1.937 10.852 1 97.62 230 PHE A O 1
ATOM 1795 N N . GLU A 1 231 ? 0.548 -2.041 10.414 1 95.94 231 GLU A N 1
ATOM 1796 C CA . GLU A 1 231 ? 0.659 -3.457 10.742 1 95.94 231 GLU A CA 1
ATOM 1797 C C . GLU A 1 231 ? 0.274 -3.717 12.195 1 95.94 231 GLU A C 1
ATOM 1799 O O . GLU A 1 231 ? -0.322 -4.75 12.516 1 95.94 231 GLU A O 1
ATOM 1804 N N . ASN A 1 232 ? 0.554 -2.744 13.094 1 96.62 232 ASN A N 1
ATOM 1805 C CA . ASN A 1 232 ? 0.324 -2.904 14.531 1 96.62 232 ASN A CA 1
ATOM 1806 C C . ASN A 1 232 ? -1.022 -2.322 14.945 1 96.62 232 ASN A C 1
ATOM 1808 O O . ASN A 1 232 ? -1.396 -2.395 16.125 1 96.62 232 ASN A O 1
ATOM 1812 N N . HIS A 1 233 ? -1.748 -1.743 14.039 1 97.38 233 HIS A N 1
ATOM 1813 C CA . HIS A 1 233 ? -2.98 -1.046 14.391 1 97.38 233 HIS A CA 1
ATOM 1814 C C . HIS A 1 233 ? -2.785 -0.159 15.617 1 97.38 233 HIS A C 1
ATOM 1816 O O . HIS A 1 233 ? -3.539 -0.26 16.594 1 97.38 233 HIS A O 1
ATOM 1822 N N . THR A 1 234 ? -1.807 0.738 15.492 1 96.69 234 THR A N 1
ATOM 1823 C CA . THR A 1 234 ? -1.262 1.441 16.656 1 96.69 234 THR A CA 1
ATOM 1824 C C . THR A 1 234 ? -2.348 2.254 17.344 1 96.69 234 THR A C 1
ATOM 1826 O O . THR A 1 234 ? -2.301 2.443 18.562 1 96.69 234 THR A O 1
ATOM 1829 N N . TYR A 1 235 ? -3.367 2.723 16.609 1 97.5 235 TYR A N 1
ATOM 1830 C CA . TYR A 1 235 ? -4.41 3.574 17.172 1 97.5 235 TYR A CA 1
ATOM 1831 C C . TYR A 1 235 ? -5.547 2.736 17.75 1 97.5 235 TYR A C 1
ATOM 1833 O O . TYR A 1 235 ? -6.52 3.279 18.281 1 97.5 235 TYR A O 1
ATOM 1841 N N . ARG A 1 236 ? -5.574 1.358 17.578 1 94.56 236 ARG A N 1
ATOM 1842 C CA . ARG A 1 236 ? -6.426 0.355 18.203 1 94.56 236 ARG A CA 1
ATOM 1843 C C . ARG A 1 236 ? -7.902 0.687 18.016 1 94.56 236 ARG A C 1
ATOM 1845 O O . ARG A 1 236 ? -8.375 0.772 16.875 1 94.56 236 ARG A O 1
ATOM 1852 N N . SER A 1 237 ? -8.586 1.104 19.078 1 94.69 237 SER A N 1
ATOM 1853 C CA . SER A 1 237 ? -10.031 1.302 19.047 1 94.69 237 SER A CA 1
ATOM 1854 C C . SER A 1 237 ? -10.383 2.754 18.75 1 94.69 237 SER A C 1
ATOM 1856 O O . SER A 1 237 ? -11.461 3.227 19.109 1 94.69 237 SER A O 1
ATOM 1858 N N . GLY A 1 238 ? -9.484 3.455 18.125 1 97 238 GLY A N 1
ATOM 1859 C CA . GLY A 1 238 ? -9.688 4.871 17.859 1 97 238 GLY A CA 1
ATOM 1860 C C . GLY A 1 238 ? -10.633 5.133 16.703 1 97 238 GLY A C 1
ATOM 1861 O O . GLY A 1 238 ? -11.312 4.219 16.234 1 97 238 GLY A O 1
ATOM 1862 N N . ASN A 1 239 ? -10.812 6.41 16.344 1 98.56 239 ASN A N 1
ATOM 1863 C CA . ASN A 1 239 ? -11.617 6.902 15.234 1 98.56 239 ASN A CA 1
ATOM 1864 C C . ASN A 1 239 ? -10.75 7.555 14.164 1 98.56 239 ASN A C 1
ATOM 1866 O O . ASN A 1 239 ? -10.039 8.523 14.438 1 98.56 239 ASN A O 1
ATOM 1870 N N . VAL A 1 240 ? -10.797 6.992 12.953 1 98.81 240 VAL A N 1
ATOM 1871 C CA . VAL A 1 240 ? -9.914 7.539 11.922 1 98.81 240 VAL A CA 1
ATOM 1872 C C . VAL A 1 240 ? -10.719 7.812 10.656 1 98.81 240 VAL A C 1
ATOM 1874 O O . VAL A 1 240 ? -11.578 7.016 10.273 1 98.81 240 VAL A O 1
ATOM 1877 N N . VAL A 1 241 ? -10.578 8.969 10.086 1 98.88 241 VAL A N 1
ATOM 1878 C CA . VAL A 1 241 ? -11.094 9.32 8.766 1 98.88 241 VAL A CA 1
ATOM 1879 C C . VAL A 1 241 ? -9.938 9.438 7.773 1 98.88 241 VAL A C 1
ATOM 1881 O O . VAL A 1 241 ? -8.953 10.141 8.039 1 98.88 241 VAL A O 1
ATOM 1884 N N . VAL A 1 242 ? -10.023 8.742 6.688 1 98.88 242 VAL A N 1
ATOM 1885 C CA . VAL A 1 242 ? -9.055 8.836 5.602 1 98.88 242 VAL A CA 1
ATOM 1886 C C . VAL A 1 242 ? -9.734 9.359 4.344 1 98.88 242 VAL A C 1
ATOM 1888 O O . VAL A 1 242 ? -10.711 8.773 3.865 1 98.88 242 VAL A O 1
ATOM 1891 N N . ILE A 1 243 ? -9.234 10.461 3.83 1 98.81 243 ILE A N 1
ATOM 1892 C CA . ILE A 1 243 ? -9.82 11.086 2.65 1 98.81 243 ILE A CA 1
ATOM 1893 C C . ILE A 1 243 ? -8.797 11.109 1.518 1 98.81 243 ILE A C 1
ATOM 1895 O O . ILE A 1 243 ? -7.652 11.531 1.713 1 98.81 243 ILE A O 1
ATOM 1899 N N . ARG A 1 244 ? -9.148 10.617 0.389 1 98.44 244 ARG A N 1
ATOM 1900 C CA . ARG A 1 244 ? -8.359 10.711 -0.836 1 98.44 244 ARG A CA 1
ATOM 1901 C C . ARG A 1 244 ? -9 11.672 -1.83 1 98.44 244 ARG A C 1
ATOM 1903 O O . ARG A 1 244 ? -10.195 11.562 -2.127 1 98.44 244 ARG A O 1
ATOM 1910 N N . CYS A 1 245 ? -8.211 12.641 -2.289 1 98.31 245 CYS A N 1
ATOM 1911 C CA . CYS A 1 245 ? -8.672 13.57 -3.312 1 98.31 245 CYS A CA 1
ATOM 1912 C C . CYS A 1 245 ? -8.055 13.234 -4.668 1 98.31 245 CYS A C 1
ATOM 1914 O O . CYS A 1 245 ? -7.293 12.273 -4.789 1 98.31 245 CYS A O 1
ATOM 1916 N N . ASN A 1 246 ? -8.445 14 -5.699 1 97.81 246 ASN A N 1
ATOM 1917 C CA . ASN A 1 246 ? -7.973 13.773 -7.059 1 97.81 246 ASN A CA 1
ATOM 1918 C C . ASN A 1 246 ? -6.727 14.594 -7.363 1 97.81 246 ASN A C 1
ATOM 1920 O O . ASN A 1 246 ? -6.738 15.438 -8.258 1 97.81 246 ASN A O 1
ATOM 1924 N N . SER A 1 247 ? -5.684 14.297 -6.715 1 96.5 247 SER A N 1
ATOM 1925 C CA . SER A 1 247 ? -4.418 14.992 -6.895 1 96.5 247 SER A CA 1
ATOM 1926 C C . SER A 1 247 ? -3.834 14.742 -8.281 1 96.5 247 SER A C 1
ATOM 1928 O O . SER A 1 247 ? -3.148 15.594 -8.844 1 96.5 247 SER A O 1
ATOM 1930 N N . VAL A 1 248 ? -4.102 13.617 -8.828 1 97.25 248 VAL A N 1
ATOM 1931 C CA . VAL A 1 248 ? -3.611 13.25 -10.156 1 97.25 248 VAL A CA 1
ATOM 1932 C C . VAL A 1 248 ? -4.164 14.227 -11.195 1 97.25 248 VAL A C 1
ATOM 1934 O O . VAL A 1 248 ? -3.436 14.672 -12.086 1 97.25 248 VAL A O 1
ATOM 1937 N N . ARG A 1 249 ? -5.391 14.508 -11.055 1 97.44 249 ARG A N 1
ATOM 1938 C CA . ARG A 1 249 ? -5.984 15.484 -11.953 1 97.44 249 ARG A CA 1
ATOM 1939 C C . ARG A 1 249 ? -5.293 16.844 -11.828 1 97.44 249 ARG A C 1
ATOM 1941 O O . ARG A 1 249 ? -5.078 17.516 -12.828 1 97.44 249 ARG A O 1
ATOM 1948 N N . ASP A 1 250 ? -4.988 17.234 -10.617 1 97.44 250 ASP A N 1
ATOM 1949 C CA . ASP A 1 250 ? -4.25 18.484 -10.406 1 97.44 250 ASP A CA 1
ATOM 1950 C C . ASP A 1 250 ? -2.904 18.453 -11.125 1 97.44 250 ASP A C 1
ATOM 1952 O O . ASP A 1 250 ? -2.537 19.406 -11.805 1 97.44 250 ASP A O 1
ATOM 1956 N N . TYR A 1 251 ? -2.178 17.359 -11 1 98.06 251 TYR A N 1
ATOM 1957 C CA . TYR A 1 251 ? -0.887 17.219 -11.664 1 98.06 251 TYR A CA 1
ATOM 1958 C C . TYR A 1 251 ? -1.039 17.328 -13.18 1 98.06 251 TYR A C 1
ATOM 1960 O O . TYR A 1 251 ? -0.239 17.984 -13.852 1 98.06 251 TYR A O 1
ATOM 1968 N N . GLN A 1 252 ? -2.07 16.656 -13.633 1 98.5 252 GLN A N 1
ATOM 1969 C CA . GLN A 1 252 ? -2.291 16.656 -15.07 1 98.5 252 GLN A CA 1
ATOM 1970 C C . GLN A 1 252 ? -2.609 18.062 -15.578 1 98.5 252 GLN A C 1
ATOM 1972 O O . GLN A 1 252 ? -2.115 18.484 -16.625 1 98.5 252 GLN A O 1
ATOM 1977 N N . ARG A 1 253 ? -3.422 18.75 -14.836 1 98 253 ARG A N 1
ATOM 1978 C CA . ARG A 1 253 ? -3.768 20.125 -15.203 1 98 253 ARG A CA 1
ATOM 1979 C C . ARG A 1 253 ? -2.529 21.016 -15.219 1 98 253 ARG A C 1
ATOM 1981 O O . ARG A 1 253 ? -2.354 21.828 -16.125 1 98 253 ARG A O 1
ATOM 1988 N N . MET A 1 254 ? -1.73 20.922 -14.242 1 98.06 254 MET A N 1
ATOM 1989 C CA . MET A 1 254 ? -0.483 21.672 -14.18 1 98.06 254 MET A CA 1
ATOM 1990 C C . MET A 1 254 ? 0.428 21.328 -15.352 1 98.06 254 MET A C 1
ATOM 1992 O O . MET A 1 254 ? 1.023 22.203 -15.969 1 98.06 254 MET A O 1
ATOM 1996 N N . TYR A 1 255 ? 0.486 20.016 -15.586 1 98.69 255 TYR A N 1
ATOM 1997 C CA . TYR A 1 255 ? 1.316 19.547 -16.688 1 98.69 255 TYR A CA 1
ATOM 1998 C C . TYR A 1 255 ? 0.855 20.125 -18.016 1 98.69 255 TYR A C 1
ATOM 2000 O O . TYR A 1 255 ? 1.665 20.656 -18.781 1 98.69 255 TYR A O 1
ATOM 2008 N N . ASP A 1 256 ? -0.436 20.047 -18.25 1 98.75 256 ASP A N 1
ATOM 2009 C CA . ASP A 1 256 ? -0.981 20.547 -19.5 1 98.75 256 ASP A CA 1
ATOM 2010 C C . ASP A 1 256 ? -0.694 22.047 -19.672 1 98.75 256 ASP A C 1
ATOM 2012 O O . ASP A 1 256 ? -0.296 22.484 -20.75 1 98.75 256 ASP A O 1
ATOM 2016 N N . GLU A 1 257 ? -0.901 22.828 -18.625 1 98.62 257 GLU A N 1
ATOM 2017 C CA . GLU A 1 257 ? -0.624 24.25 -18.672 1 98.62 257 GLU A CA 1
ATOM 2018 C C . GLU A 1 257 ? 0.868 24.516 -18.859 1 98.62 257 GLU A C 1
ATOM 2020 O O . GLU A 1 257 ? 1.256 25.438 -19.594 1 98.62 257 GLU A O 1
ATOM 2025 N N . GLY A 1 258 ? 1.689 23.719 -18.156 1 98.69 258 GLY A N 1
ATOM 2026 C CA . GLY A 1 258 ? 3.129 23.859 -18.312 1 98.69 258 GLY A CA 1
ATOM 2027 C C . GLY A 1 258 ? 3.6 23.625 -19.75 1 98.69 258 GLY A C 1
ATOM 2028 O O . GLY A 1 258 ? 4.41 24.391 -20.266 1 98.69 258 GLY A O 1
ATOM 2029 N N . VAL A 1 259 ? 3.07 22.625 -20.328 1 98.69 259 VAL A N 1
ATOM 2030 C CA . VAL A 1 259 ? 3.414 22.328 -21.719 1 98.69 259 VAL A CA 1
ATOM 2031 C C . VAL A 1 259 ? 2.941 23.469 -22.625 1 98.69 259 VAL A C 1
ATOM 2033 O O . VAL A 1 259 ? 3.664 23.891 -23.531 1 98.69 259 VAL A O 1
ATOM 2036 N N . ARG A 1 260 ? 1.705 23.906 -22.391 1 98.38 260 ARG A N 1
ATOM 2037 C CA . ARG A 1 260 ? 1.175 25.031 -23.172 1 98.38 260 ARG A CA 1
ATOM 2038 C C . ARG A 1 260 ? 2.107 26.234 -23.109 1 98.38 260 ARG A C 1
ATOM 2040 O O . ARG A 1 260 ? 2.297 26.922 -24.109 1 98.38 260 ARG A O 1
ATOM 2047 N N . LEU A 1 261 ? 2.783 26.5 -22 1 98.19 261 LEU A N 1
ATOM 2048 C CA . LEU A 1 261 ? 3.658 27.641 -21.766 1 98.19 261 LEU A CA 1
ATOM 2049 C C . LEU A 1 261 ? 5.074 27.359 -22.266 1 98.19 261 LEU A C 1
ATOM 2051 O O . LEU A 1 261 ? 5.957 28.203 -22.172 1 98.19 261 LEU A O 1
ATOM 2055 N N . GLY A 1 262 ? 5.301 26.125 -22.672 1 98 262 GLY A N 1
ATOM 2056 C CA . GLY A 1 262 ? 6.59 25.75 -23.219 1 98 262 GLY A CA 1
ATOM 2057 C C . GLY A 1 262 ? 7.566 25.234 -22.172 1 98 262 GLY A C 1
ATOM 2058 O O . GLY A 1 262 ? 8.781 25.234 -22.406 1 98 262 GLY A O 1
ATOM 2059 N N . GLY A 1 263 ? 6.992 24.75 -21.141 1 98 263 GLY A N 1
ATOM 2060 C CA . GLY A 1 263 ? 7.855 24.328 -20.062 1 98 263 GLY A CA 1
ATOM 2061 C C . GLY A 1 263 ? 8.438 22.938 -20.266 1 98 263 GLY A C 1
ATOM 2062 O O . GLY A 1 263 ? 7.77 22.062 -20.797 1 98 263 GLY A O 1
ATOM 2063 N N . GLY A 1 264 ? 9.719 22.734 -19.859 1 98 264 GLY A N 1
ATOM 2064 C CA . GLY A 1 264 ? 10.367 21.438 -19.781 1 98 264 GLY A CA 1
ATOM 2065 C C . GLY A 1 264 ? 10.875 20.953 -21.125 1 98 264 GLY A C 1
ATOM 2066 O O . GLY A 1 264 ? 10.32 21.297 -22.172 1 98 264 GLY A O 1
ATOM 2067 N N . THR A 1 265 ? 11.891 20.125 -21.094 1 98.38 265 THR A N 1
ATOM 2068 C CA . THR A 1 265 ? 12.383 19.391 -22.266 1 98.38 265 THR A CA 1
ATOM 2069 C C . THR A 1 265 ? 11.492 18.203 -22.578 1 98.38 265 THR A C 1
ATOM 2071 O O . THR A 1 265 ? 10.594 17.875 -21.797 1 98.38 265 THR A O 1
ATOM 2074 N N . GLU A 1 266 ? 11.758 17.578 -23.703 1 98.25 266 GLU A N 1
ATOM 2075 C CA . GLU A 1 266 ? 11.016 16.375 -24.047 1 98.25 266 GLU A CA 1
ATOM 2076 C C . GLU A 1 266 ? 11.227 15.281 -23.016 1 98.25 266 GLU A C 1
ATOM 2078 O O . GLU A 1 266 ? 10.281 14.562 -22.656 1 98.25 266 GLU A O 1
ATOM 2083 N N . GLU A 1 267 ? 12.438 15.195 -22.594 1 98.5 267 GLU A N 1
ATOM 2084 C CA . GLU A 1 267 ? 12.766 14.195 -21.578 1 98.5 267 GLU A CA 1
ATOM 2085 C C . GLU A 1 267 ? 12.047 14.484 -20.266 1 98.5 267 GLU A C 1
ATOM 2087 O O . GLU A 1 267 ? 11.516 13.578 -19.625 1 98.5 267 GLU A O 1
ATOM 2092 N N . GLU A 1 268 ? 12.016 15.703 -19.875 1 98.56 268 GLU A N 1
ATOM 2093 C CA . GLU A 1 268 ? 11.328 16.109 -18.656 1 98.56 268 GLU A CA 1
ATOM 2094 C C . GLU A 1 268 ? 9.82 15.875 -18.766 1 98.56 268 GLU A C 1
ATOM 2096 O O . GLU A 1 268 ? 9.172 15.469 -17.797 1 98.56 268 GLU A O 1
ATOM 2101 N N . ARG A 1 269 ? 9.25 16.125 -19.938 1 98.81 269 ARG A N 1
ATOM 2102 C CA . ARG A 1 269 ? 7.824 15.898 -20.156 1 98.81 269 ARG A CA 1
ATOM 2103 C C . ARG A 1 269 ? 7.48 14.422 -20.062 1 98.81 269 ARG A C 1
ATOM 2105 O O . ARG A 1 269 ? 6.453 14.047 -19.484 1 98.81 269 ARG A O 1
ATOM 2112 N N . ARG A 1 270 ? 8.344 13.594 -20.609 1 98.5 270 ARG A N 1
ATOM 2113 C CA . ARG A 1 270 ? 8.141 12.148 -20.484 1 98.5 270 ARG A CA 1
ATOM 2114 C C . ARG A 1 270 ? 8.195 11.711 -19.016 1 98.5 270 ARG A C 1
ATOM 2116 O O . ARG A 1 270 ? 7.375 10.914 -18.578 1 98.5 270 ARG A O 1
ATOM 2123 N N . GLY A 1 271 ? 9.195 12.242 -18.312 1 98.5 271 GLY A N 1
ATOM 2124 C CA . GLY A 1 271 ? 9.32 11.93 -16.891 1 98.5 271 GLY A CA 1
ATOM 2125 C C . GLY A 1 271 ? 8.133 12.398 -16.078 1 98.5 271 GLY A C 1
ATOM 2126 O O . GLY A 1 271 ? 7.684 11.695 -15.164 1 98.5 271 GLY A O 1
ATOM 2127 N N . ALA A 1 272 ? 7.621 13.555 -16.375 1 98.75 272 ALA A N 1
ATOM 2128 C CA . ALA A 1 272 ? 6.457 14.102 -15.68 1 98.75 272 ALA A CA 1
ATOM 2129 C C . ALA A 1 272 ? 5.219 13.242 -15.922 1 98.75 272 ALA A C 1
ATOM 2131 O O . ALA A 1 272 ? 4.461 12.953 -15 1 98.75 272 ALA A O 1
ATOM 2132 N N . THR A 1 273 ? 5.055 12.844 -17.172 1 98.62 273 THR A N 1
ATOM 2133 C CA . THR A 1 273 ? 3.92 12 -17.516 1 98.62 273 THR A CA 1
ATOM 2134 C C . THR A 1 273 ? 3.996 10.664 -16.781 1 98.62 273 THR A C 1
ATOM 2136 O O . THR A 1 273 ? 2.986 10.164 -16.281 1 98.62 273 THR A O 1
ATOM 2139 N N . LYS A 1 274 ? 5.168 10.094 -16.734 1 97.62 274 LYS A N 1
ATOM 2140 C CA . LYS A 1 274 ? 5.352 8.836 -16 1 97.62 274 LYS A CA 1
ATOM 2141 C C . LYS A 1 274 ? 5.004 9 -14.531 1 97.62 274 LYS A C 1
ATOM 2143 O O . LYS A 1 274 ? 4.363 8.125 -13.938 1 97.62 274 LYS A O 1
ATOM 2148 N N . PHE A 1 275 ? 5.43 10.086 -13.922 1 98.25 275 PHE A N 1
ATOM 2149 C CA . PHE A 1 275 ? 5.125 10.367 -12.523 1 98.25 275 PHE A CA 1
ATOM 2150 C C . PHE A 1 275 ? 3.617 10.438 -12.305 1 98.25 275 PHE A C 1
ATOM 2152 O O . PHE A 1 275 ? 3.094 9.828 -11.367 1 98.25 275 PHE A O 1
ATOM 2159 N N . ILE A 1 276 ? 2.916 11.156 -13.188 1 98.56 276 ILE A N 1
ATOM 2160 C CA . ILE A 1 276 ? 1.473 11.336 -13.07 1 98.56 276 ILE A CA 1
ATOM 2161 C C . ILE A 1 276 ? 0.772 9.984 -13.211 1 98.56 276 ILE A C 1
ATOM 2163 O O . ILE A 1 276 ? -0.128 9.664 -12.43 1 98.56 276 ILE A O 1
ATOM 2167 N N . GLU A 1 277 ? 1.207 9.203 -14.141 1 97.62 277 GLU A N 1
ATOM 2168 C CA . GLU A 1 277 ? 0.637 7.875 -14.359 1 97.62 277 GLU A CA 1
ATOM 2169 C C . GLU A 1 277 ? 0.858 6.977 -13.148 1 97.62 277 GLU A C 1
ATOM 2171 O O . GLU A 1 277 ? -0.063 6.289 -12.703 1 97.62 277 GLU A O 1
ATOM 2176 N N . ASP A 1 278 ? 2.094 6.957 -12.648 1 97.06 278 ASP A N 1
ATOM 2177 C CA . ASP A 1 278 ? 2.408 6.121 -11.5 1 97.06 278 ASP A CA 1
ATOM 2178 C C . ASP A 1 278 ? 1.594 6.543 -10.273 1 97.06 278 ASP A C 1
ATOM 2180 O O . ASP A 1 278 ? 1.138 5.695 -9.508 1 97.06 278 ASP A O 1
ATOM 2184 N N . CYS A 1 279 ? 1.418 7.836 -10.102 1 97.25 279 CYS A N 1
ATOM 2185 C CA . CYS A 1 279 ? 0.553 8.305 -9.023 1 97.25 279 CYS A CA 1
ATOM 2186 C C . CYS A 1 279 ? -0.862 7.766 -9.188 1 97.25 279 CYS A C 1
ATOM 2188 O O . CYS A 1 279 ? -1.465 7.293 -8.219 1 97.25 279 CYS A O 1
ATOM 2190 N N . SER A 1 280 ? -1.361 7.863 -10.398 1 96.88 280 SER A N 1
ATOM 2191 C CA . SER A 1 280 ? -2.721 7.418 -10.688 1 96.88 280 SER A CA 1
ATOM 2192 C C . SER A 1 280 ? -2.893 5.934 -10.375 1 96.88 280 SER A C 1
ATOM 2194 O O . SER A 1 280 ? -3.947 5.516 -9.883 1 96.88 280 SER A O 1
ATOM 2196 N N . LEU A 1 281 ? -1.913 5.16 -10.578 1 95.94 281 LEU A N 1
ATOM 2197 C CA . LEU A 1 281 ? -2.025 3.711 -10.492 1 95.94 281 LEU A CA 1
ATOM 2198 C C . LEU A 1 281 ? -1.906 3.244 -9.047 1 95.94 281 LEU A C 1
ATOM 2200 O O . LEU A 1 281 ? -2.502 2.234 -8.664 1 95.94 281 LEU A O 1
ATOM 2204 N N . HIS A 1 282 ? -1.177 3.99 -8.195 1 94.81 282 HIS A N 1
ATOM 2205 C CA . HIS A 1 282 ? -0.766 3.365 -6.941 1 94.81 282 HIS A CA 1
ATOM 2206 C C . HIS A 1 282 ? -1.296 4.141 -5.742 1 94.81 282 HIS A C 1
ATOM 2208 O O . HIS A 1 282 ? -1.274 3.635 -4.613 1 94.81 282 HIS A O 1
ATOM 2214 N N . THR A 1 283 ? -1.878 5.285 -5.91 1 94.5 283 THR A N 1
ATOM 2215 C CA . THR A 1 283 ? -2.246 6.16 -4.801 1 94.5 283 THR A CA 1
ATOM 2216 C C . THR A 1 283 ? -3.35 5.527 -3.957 1 94.5 283 THR A C 1
ATOM 2218 O O . THR A 1 283 ? -3.338 5.629 -2.729 1 94.5 283 THR A O 1
ATOM 2221 N N . TYR A 1 284 ? -4.32 4.871 -4.59 1 95.81 284 TYR A N 1
ATOM 2222 C CA . TYR A 1 284 ? -5.43 4.281 -3.854 1 95.81 284 TYR A CA 1
ATOM 2223 C C . TYR A 1 284 ? -4.926 3.391 -2.725 1 95.81 284 TYR A C 1
ATOM 2225 O O . TYR A 1 284 ? -5.301 3.58 -1.563 1 95.81 284 TYR A O 1
ATOM 2233 N N . THR A 1 285 ? -4.074 2.436 -3.072 1 94.5 285 THR A N 1
ATOM 2234 C CA . THR A 1 285 ? -3.613 1.442 -2.107 1 94.5 285 THR A CA 1
ATOM 2235 C C . THR A 1 285 ? -2.811 2.104 -0.991 1 94.5 285 THR A C 1
ATOM 2237 O O .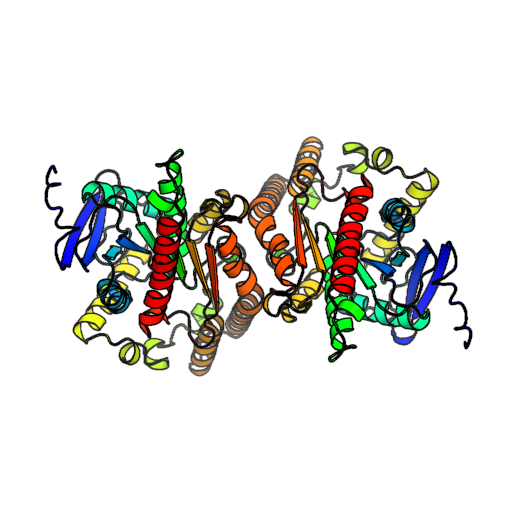 THR A 1 285 ? -2.936 1.729 0.176 1 94.5 285 THR A O 1
ATOM 2240 N N . MET A 1 286 ? -2.055 3.08 -1.369 1 94.12 286 MET A N 1
ATOM 2241 C CA . MET A 1 286 ? -1.19 3.736 -0.392 1 94.12 286 MET A CA 1
ATOM 2242 C C . MET A 1 286 ? -2.014 4.547 0.604 1 94.12 286 MET A C 1
ATOM 2244 O O . MET A 1 286 ? -1.757 4.504 1.809 1 94.12 286 MET A O 1
ATOM 2248 N N . VAL A 1 287 ? -3.053 5.215 0.101 1 96.69 287 VAL A N 1
ATOM 2249 C CA . VAL A 1 287 ? -3.863 6.074 0.957 1 96.69 287 VAL A CA 1
ATOM 2250 C C . VAL A 1 287 ? -4.828 5.223 1.779 1 96.69 287 VAL A C 1
ATOM 2252 O O . VAL A 1 287 ? -4.961 5.418 2.99 1 96.69 287 VAL A O 1
ATOM 2255 N N . LYS A 1 288 ? -5.457 4.203 1.176 1 97 288 LYS A N 1
ATOM 2256 C CA . LYS A 1 288 ? -6.465 3.389 1.847 1 97 288 LYS A CA 1
ATOM 2257 C C . LYS A 1 288 ? -5.855 2.605 3.006 1 97 288 LYS A C 1
ATOM 2259 O O . LYS A 1 288 ? -6.523 2.357 4.012 1 97 288 LYS A O 1
ATOM 2264 N N . ALA A 1 289 ? -4.602 2.311 2.902 1 96.94 289 ALA A N 1
ATOM 2265 C CA . ALA A 1 289 ? -3.928 1.527 3.936 1 96.94 289 ALA A CA 1
ATOM 2266 C C . ALA A 1 289 ? -3.963 2.248 5.281 1 96.94 289 ALA A C 1
ATOM 2268 O O . ALA A 1 289 ? -3.863 1.614 6.332 1 96.94 289 ALA A O 1
ATOM 2269 N N . GLN A 1 290 ? -4.148 3.516 5.25 1 98.5 290 GLN A N 1
ATOM 2270 C CA . GLN A 1 290 ? -4.09 4.316 6.469 1 98.5 290 GLN A CA 1
ATOM 2271 C C . GLN A 1 290 ? -5.254 3.99 7.398 1 98.5 290 GLN A C 1
ATOM 2273 O O . GLN A 1 290 ? -5.199 4.281 8.594 1 98.5 290 GLN A O 1
ATOM 2278 N N . VAL A 1 291 ? -6.332 3.312 6.934 1 98.19 291 VAL A N 1
ATOM 2279 C CA . VAL A 1 291 ? -7.449 2.912 7.781 1 98.19 291 VAL A CA 1
ATOM 2280 C C . VAL A 1 291 ? -6.984 1.873 8.797 1 98.19 291 VAL A C 1
ATOM 2282 O O . VAL A 1 291 ? -7.617 1.683 9.836 1 98.19 291 VAL A O 1
ATOM 2285 N N . ASP A 1 292 ? -5.852 1.222 8.492 1 97.94 292 ASP A N 1
ATOM 2286 C CA . ASP A 1 292 ? -5.355 0.15 9.352 1 97.94 292 ASP A CA 1
ATOM 2287 C C . ASP A 1 292 ? -4.668 0.714 10.586 1 97.94 292 ASP A C 1
ATOM 2289 O O . ASP A 1 292 ? -4.137 -0.04 11.406 1 97.94 292 ASP A O 1
ATOM 2293 N N . LEU A 1 293 ? -4.684 2.062 10.719 1 98.56 293 LEU A N 1
ATOM 2294 C CA . LEU A 1 293 ? -4.266 2.605 12.008 1 98.56 293 LEU A CA 1
ATOM 2295 C C . LEU A 1 293 ? -5.09 2.012 13.141 1 98.56 293 LEU A C 1
ATOM 2297 O O . LEU A 1 293 ? -4.59 1.85 14.258 1 98.56 293 LEU A O 1
ATOM 2301 N N . VAL A 1 294 ? -6.363 1.689 12.867 1 98.25 294 VAL A N 1
ATOM 2302 C CA . VAL A 1 294 ? -7.262 1.143 13.875 1 98.25 294 VAL A CA 1
ATOM 2303 C C . VAL A 1 294 ? -7.469 -0.35 13.633 1 98.25 294 VAL A C 1
ATOM 2305 O O . VAL A 1 294 ? -7.188 -0.851 12.539 1 98.25 294 VAL A O 1
ATOM 2308 N N . ASP A 1 295 ? -7.863 -1.086 14.641 1 96.56 295 ASP A N 1
ATOM 2309 C CA . ASP A 1 295 ? -8.18 -2.504 14.508 1 96.56 295 ASP A CA 1
ATOM 2310 C C . ASP A 1 295 ? -9.695 -2.719 14.43 1 96.56 295 ASP A C 1
ATOM 2312 O O . ASP A 1 295 ? -10.438 -1.801 14.078 1 96.56 295 ASP A O 1
ATOM 2316 N N . GLN A 1 296 ? -10.133 -3.93 14.648 1 93.88 296 GLN A N 1
ATOM 2317 C CA . GLN A 1 296 ? -11.539 -4.293 14.461 1 93.88 296 GLN A CA 1
ATOM 2318 C C . GLN A 1 296 ? -12.43 -3.604 15.492 1 93.88 296 GLN A C 1
ATOM 2320 O O . GLN A 1 296 ? -13.648 -3.537 15.32 1 93.88 296 GLN A O 1
ATOM 2325 N N . HIS A 1 297 ? -11.812 -3.047 16.547 1 94.75 297 HIS A N 1
ATOM 2326 C CA . HIS A 1 297 ? -12.586 -2.402 17.594 1 94.75 297 HIS A CA 1
ATOM 2327 C C . HIS A 1 297 ? -12.688 -0.899 17.359 1 94.75 297 HIS A C 1
ATOM 2329 O O . HIS A 1 297 ? -13.383 -0.199 18.109 1 94.75 297 HIS A O 1
ATOM 2335 N N . GLY A 1 298 ? -11.953 -0.404 16.391 1 96.69 298 GLY A N 1
ATOM 2336 C CA . GLY A 1 298 ? -12.016 1.013 16.062 1 96.69 298 GLY A CA 1
ATOM 2337 C C . GLY A 1 298 ? -13.031 1.336 14.992 1 96.69 298 GLY A C 1
ATOM 2338 O O . GLY A 1 298 ? -13.766 0.456 14.539 1 96.69 298 GLY A O 1
ATOM 2339 N N . ASN A 1 299 ? -13.148 2.594 14.68 1 97.62 299 ASN A N 1
ATOM 2340 C CA . ASN A 1 299 ? -14.016 3.094 13.617 1 97.62 299 ASN A CA 1
ATOM 2341 C C . ASN A 1 299 ? -13.219 3.809 12.531 1 97.62 299 ASN A C 1
ATOM 2343 O O . ASN A 1 299 ? -12.422 4.703 12.82 1 97.62 299 ASN A O 1
ATOM 2347 N N . ALA A 1 300 ? -13.414 3.328 11.344 1 98.06 300 ALA A N 1
ATOM 2348 C CA . ALA A 1 300 ? -12.719 3.945 10.219 1 98.06 300 ALA A CA 1
ATOM 2349 C C . ALA A 1 300 ? -13.703 4.371 9.133 1 98.06 300 ALA A C 1
ATOM 2351 O O . ALA A 1 300 ? -14.633 3.631 8.805 1 98.06 300 ALA A O 1
ATOM 2352 N N . LEU A 1 301 ? -13.547 5.578 8.695 1 98.44 301 LEU A N 1
ATOM 2353 C CA . LEU A 1 301 ? -14.258 6.078 7.52 1 98.44 301 LEU A CA 1
ATOM 2354 C C . LEU A 1 301 ? -13.281 6.398 6.391 1 98.44 301 LEU A C 1
ATOM 2356 O O . LEU A 1 301 ? -12.359 7.203 6.566 1 98.44 301 LEU A O 1
ATOM 2360 N N . TYR A 1 302 ? -13.406 5.711 5.258 1 98.12 302 TYR A N 1
ATOM 2361 C CA . TYR A 1 302 ? -12.656 6.031 4.047 1 98.12 302 TYR A CA 1
ATOM 2362 C C . TYR A 1 302 ? -13.555 6.727 3.025 1 98.12 302 TYR A C 1
ATOM 2364 O O . TYR A 1 302 ? -14.617 6.215 2.676 1 98.12 302 TYR A O 1
ATOM 2372 N N . ARG A 1 303 ? -13.07 7.906 2.541 1 97.88 303 ARG A N 1
ATOM 2373 C CA . ARG A 1 303 ? -13.852 8.672 1.567 1 97.88 303 ARG A CA 1
ATOM 2374 C C . ARG A 1 303 ? -12.977 9.117 0.401 1 97.88 303 ARG A C 1
ATOM 2376 O O . ARG A 1 303 ? -11.828 9.531 0.598 1 97.88 303 ARG A O 1
ATOM 2383 N N . GLU A 1 304 ? -13.508 8.992 -0.766 1 97.38 304 GLU A N 1
ATOM 2384 C CA . GLU A 1 304 ? -12.883 9.547 -1.963 1 97.38 304 GLU A CA 1
ATOM 2385 C C . GLU A 1 304 ? -13.625 10.789 -2.451 1 97.38 304 GLU A C 1
ATOM 2387 O O . GLU A 1 304 ? -14.828 10.742 -2.705 1 97.38 304 GLU A O 1
ATOM 2392 N N . LEU A 1 305 ? -12.961 11.867 -2.5 1 97.88 305 LEU A N 1
ATOM 2393 C CA . LEU A 1 305 ? -13.5 13.109 -3.041 1 97.88 305 LEU A CA 1
ATOM 2394 C C . LEU A 1 305 ? -12.891 13.422 -4.402 1 97.88 305 LEU A C 1
ATOM 2396 O O . LEU A 1 305 ? -12.125 14.383 -4.535 1 97.88 305 LEU A O 1
ATOM 2400 N N . MET A 1 306 ? -13.352 12.734 -5.438 1 96.75 306 MET A N 1
ATOM 2401 C CA . MET A 1 306 ? -12.68 12.75 -6.734 1 96.75 306 MET A CA 1
ATOM 2402 C C . MET A 1 306 ? -13.039 14.008 -7.52 1 96.75 306 MET A C 1
ATOM 2404 O O . MET A 1 306 ? -12.375 14.336 -8.5 1 96.75 306 MET A O 1
ATOM 2408 N N . ASP A 1 307 ? -14.023 14.742 -7.098 1 96.88 307 ASP A N 1
ATOM 2409 C CA . ASP A 1 307 ? -14.367 16.016 -7.734 1 96.88 307 ASP A CA 1
ATOM 2410 C C . ASP A 1 307 ? -13.484 17.141 -7.219 1 96.88 307 ASP A C 1
ATOM 2412 O O . ASP A 1 307 ? -13.484 18.25 -7.777 1 96.88 307 ASP A O 1
ATOM 2416 N N . TRP A 1 308 ? -12.75 16.828 -6.195 1 97.25 308 TRP A N 1
ATOM 2417 C CA . TRP A 1 308 ? -11.922 17.844 -5.555 1 97.25 308 TRP A CA 1
ATOM 2418 C C . TRP A 1 308 ? -10.445 17.5 -5.676 1 97.25 308 TRP A C 1
ATOM 2420 O O . TRP A 1 308 ? -10.07 16.328 -5.652 1 97.25 308 TRP A O 1
ATOM 2430 N N . GLY A 1 309 ? -9.648 18.516 -5.809 1 96.94 309 GLY A N 1
ATOM 2431 C CA . GLY A 1 309 ? -8.203 18.359 -5.848 1 96.94 309 GLY A CA 1
ATOM 2432 C C . GLY A 1 309 ? -7.559 18.453 -4.48 1 96.94 309 GLY A C 1
ATOM 2433 O O . GLY A 1 309 ? -8.25 18.469 -3.459 1 96.94 309 GLY A O 1
ATOM 2434 N N . HIS A 1 310 ? -6.254 18.438 -4.531 1 96.94 310 HIS A N 1
ATOM 2435 C CA . HIS A 1 310 ? -5.426 18.469 -3.33 1 96.94 310 HIS A CA 1
ATOM 2436 C C . HIS A 1 310 ? -5.66 19.734 -2.527 1 96.94 310 HIS A C 1
ATOM 2438 O O . HIS A 1 310 ? -5.426 19.766 -1.316 1 96.94 310 HIS A O 1
ATOM 2444 N N . ASP A 1 311 ? -6.141 20.828 -3.098 1 96.75 311 ASP A N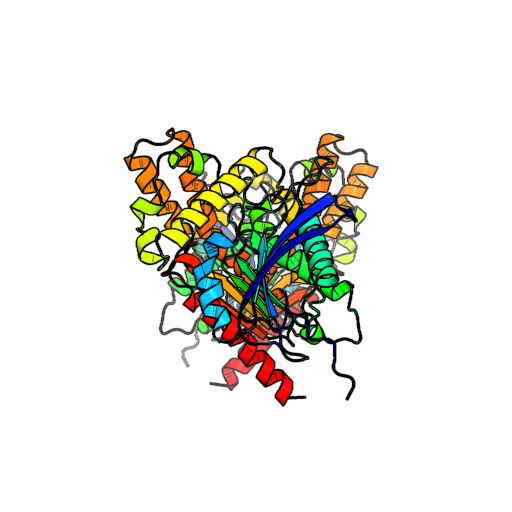 1
ATOM 2445 C CA . ASP A 1 311 ? -6.332 22.109 -2.436 1 96.75 311 ASP A CA 1
ATOM 2446 C C . ASP A 1 311 ? -7.77 22.266 -1.948 1 96.75 311 ASP A C 1
ATOM 2448 O O . ASP A 1 311 ? -8.195 23.375 -1.602 1 96.75 311 ASP A O 1
ATOM 2452 N N . SER A 1 312 ? -8.531 21.156 -1.858 1 97.44 312 SER A N 1
ATOM 2453 C CA . SER A 1 312 ? -9.945 21.203 -1.482 1 97.44 312 SER A CA 1
ATOM 2454 C C . SER A 1 312 ? -10.125 21.797 -0.089 1 97.44 312 SER A C 1
ATOM 2456 O O . SER A 1 312 ? -11.094 22.516 0.167 1 97.44 312 SER A O 1
ATOM 2458 N N . PRO A 1 313 ? -9.203 21.641 0.853 1 97.75 313 PRO A N 1
ATOM 2459 C CA . PRO A 1 313 ? -9.383 22.297 2.148 1 97.75 313 PRO A CA 1
ATOM 2460 C C . PRO A 1 313 ? -9.422 23.812 2.033 1 97.75 313 PRO A C 1
ATOM 2462 O O . PRO A 1 313 ? -10.078 24.484 2.836 1 97.75 313 PRO A O 1
ATOM 2465 N N . PHE A 1 314 ? -8.742 24.375 1.012 1 96.75 314 PHE A N 1
ATOM 2466 C CA . PHE A 1 314 ? -8.68 25.812 0.831 1 96.75 314 PHE A CA 1
ATOM 2467 C C . PHE A 1 314 ? -9.922 26.328 0.112 1 96.75 314 PHE A C 1
ATOM 2469 O O . PHE A 1 314 ? -10.328 27.469 0.31 1 96.75 314 PHE A O 1
ATOM 2476 N N . ARG A 1 315 ? -10.484 25.453 -0.667 1 95.81 315 ARG A N 1
ATOM 2477 C CA . ARG A 1 315 ? -11.609 25.844 -1.512 1 95.81 315 ARG A CA 1
ATOM 2478 C C . ARG A 1 315 ? -12.938 25.609 -0.795 1 95.81 315 ARG A C 1
ATOM 2480 O O . ARG A 1 315 ? -13.898 26.344 -1.005 1 95.81 315 ARG A O 1
ATOM 2487 N N . ASN A 1 316 ? -12.969 24.609 -0.053 1 97 316 ASN A N 1
ATOM 2488 C CA . ASN A 1 316 ? -14.195 24.219 0.638 1 97 316 ASN A CA 1
ATOM 2489 C C . ASN A 1 316 ? -13.898 23.656 2.027 1 97 316 ASN A C 1
ATOM 2491 O O . ASN A 1 316 ? -13.953 22.453 2.234 1 97 316 ASN A O 1
ATOM 2495 N N . PRO A 1 317 ? -13.719 24.562 3.012 1 97.62 317 PRO A N 1
ATOM 2496 C CA . PRO A 1 317 ? -13.367 24.156 4.371 1 97.62 317 PRO A CA 1
ATOM 2497 C C . PRO A 1 317 ? -14.406 23.219 4.996 1 97.62 317 PRO A C 1
ATOM 2499 O O . PRO A 1 317 ? -14.109 22.531 5.969 1 97.62 317 PRO A O 1
ATOM 2502 N N . ASP A 1 318 ? -15.648 23.172 4.418 1 97.88 318 ASP A N 1
ATOM 2503 C CA . ASP A 1 318 ? -16.688 22.297 4.938 1 97.88 318 ASP A CA 1
ATOM 2504 C C . ASP A 1 318 ? -16.297 20.828 4.816 1 97.88 318 ASP A C 1
ATOM 2506 O O . ASP A 1 318 ? -16.688 20 5.637 1 97.88 318 ASP A O 1
ATOM 2510 N N . LEU A 1 319 ? -15.492 20.562 3.84 1 98.44 319 LEU A N 1
ATOM 2511 C CA . LEU A 1 319 ? -15.055 19.188 3.645 1 98.44 319 LEU A CA 1
ATOM 2512 C C . LEU A 1 319 ? -14.234 18.703 4.832 1 98.44 319 LEU A C 1
ATOM 2514 O O . LEU A 1 319 ? -14.391 17.562 5.281 1 98.44 319 LEU A O 1
ATOM 2518 N N . VAL A 1 320 ? -13.367 19.562 5.387 1 98.81 320 VAL A N 1
ATOM 2519 C CA . VAL A 1 320 ? -12.602 19.234 6.59 1 98.81 320 VAL A CA 1
ATOM 2520 C C . VAL A 1 320 ? -13.531 19.188 7.797 1 98.81 320 VAL A C 1
ATOM 2522 O O . VAL A 1 320 ? -13.43 18.281 8.633 1 98.81 320 VAL A O 1
ATOM 2525 N N . GLY A 1 321 ? -14.438 20.172 7.836 1 98.81 321 GLY A N 1
ATOM 2526 C CA . GLY A 1 321 ? -15.422 20.203 8.906 1 98.81 321 GLY A CA 1
ATOM 2527 C C . GLY A 1 321 ? -16.234 18.922 9.008 1 98.81 321 GLY A C 1
ATOM 2528 O O . GLY A 1 321 ? -16.469 18.406 10.109 1 98.81 321 GLY A O 1
ATOM 2529 N N . ASP A 1 322 ? -16.672 18.391 7.84 1 98.75 322 ASP A N 1
ATOM 2530 C CA . ASP A 1 322 ? -17.484 17.188 7.805 1 98.75 322 ASP A CA 1
ATOM 2531 C C . ASP A 1 322 ? -16.719 15.992 8.383 1 98.75 322 ASP A C 1
ATOM 2533 O O . ASP A 1 322 ? -17.281 15.156 9.086 1 98.75 322 ASP A O 1
ATOM 2537 N N . ALA A 1 323 ? -15.445 15.93 8.086 1 98.81 323 ALA A N 1
ATOM 2538 C CA . ALA A 1 323 ? -14.617 14.844 8.602 1 98.81 323 ALA A CA 1
ATOM 2539 C C . ALA A 1 323 ? -14.492 14.93 10.125 1 98.81 323 ALA A C 1
ATOM 2541 O O . ALA A 1 323 ? -14.602 13.914 10.82 1 98.81 323 ALA A O 1
ATOM 2542 N N . VAL A 1 324 ? -14.273 16.125 10.633 1 98.88 324 VAL A N 1
ATOM 2543 C CA . VAL A 1 324 ? -14.141 16.328 12.07 1 98.88 324 VAL A CA 1
ATOM 2544 C C . VAL A 1 324 ? -15.477 16.031 12.758 1 98.88 324 VAL A C 1
ATOM 2546 O O . VAL A 1 324 ? -15.508 15.43 13.828 1 98.88 324 VAL A O 1
ATOM 2549 N N . LYS A 1 325 ? -16.594 16.391 12.133 1 98.81 325 LYS A N 1
ATOM 2550 C CA . LYS A 1 325 ? -17.906 16.109 12.695 1 98.81 325 LYS A CA 1
ATOM 2551 C C . LYS A 1 325 ? -18.156 14.609 12.797 1 98.81 325 LYS A C 1
ATOM 2553 O O . LYS A 1 325 ? -18.75 14.141 13.766 1 98.81 325 LYS A O 1
ATOM 2558 N N . TRP A 1 326 ? -17.734 13.906 11.773 1 98.81 326 TRP A N 1
ATOM 2559 C CA . TRP A 1 326 ? -17.875 12.461 11.836 1 98.81 326 TRP A CA 1
ATOM 2560 C C . TRP A 1 326 ? -17.156 11.906 13.062 1 98.81 326 TRP A C 1
ATOM 2562 O O . TRP A 1 326 ? -17.688 11.047 13.773 1 98.81 326 TRP A O 1
ATOM 2572 N N . VAL A 1 327 ? -15.922 12.414 13.328 1 98.69 327 VAL A N 1
ATOM 2573 C CA . VAL A 1 327 ? -15.141 11.969 14.477 1 98.69 327 VAL A CA 1
ATOM 2574 C C . VAL A 1 327 ? -15.898 12.281 15.766 1 98.69 327 VAL A C 1
ATOM 2576 O O . VAL A 1 327 ? -16.016 11.43 16.656 1 98.69 327 VAL A O 1
ATOM 2579 N N . LEU A 1 328 ? -16.438 13.461 15.867 1 98.12 328 LEU A N 1
ATOM 2580 C CA . LEU A 1 328 ? -17.172 13.891 17.062 1 98.12 328 LEU A CA 1
ATOM 2581 C C . LEU A 1 328 ? -18.422 13.031 17.266 1 98.12 328 LEU A C 1
ATOM 2583 O O . LEU A 1 328 ? -18.75 12.688 18.406 1 98.12 328 LEU A O 1
ATOM 2587 N N . ASP A 1 329 ? -19.078 12.695 16.156 1 98 329 ASP A N 1
ATOM 2588 C CA . ASP A 1 329 ? -20.266 11.852 16.234 1 98 329 ASP A CA 1
ATOM 2589 C C . ASP A 1 329 ? -19.906 10.453 16.734 1 98 329 ASP A C 1
ATOM 2591 O O . ASP A 1 329 ? -20.625 9.891 17.562 1 98 329 ASP A O 1
ATOM 2595 N N . GLU A 1 330 ? -18.812 9.906 16.219 1 97.38 330 GLU A N 1
ATOM 2596 C CA . GLU A 1 330 ? -18.391 8.586 16.672 1 97.38 330 GLU A CA 1
ATOM 2597 C C . GLU A 1 330 ? -18 8.602 18.141 1 97.38 330 GLU A C 1
ATOM 2599 O O . GLU A 1 330 ? -18.266 7.648 18.875 1 97.38 330 GLU A O 1
ATOM 2604 N N . LEU A 1 331 ? -17.328 9.703 18.578 1 95.06 331 LEU A N 1
ATOM 2605 C CA . LEU A 1 331 ? -16.938 9.852 19.984 1 95.06 331 LEU A CA 1
ATOM 2606 C C . LEU A 1 331 ? -18.172 9.852 20.875 1 95.06 331 LEU A C 1
ATOM 2608 O O . LEU A 1 331 ? -18.172 9.234 21.938 1 95.06 331 LEU A O 1
ATOM 2612 N N . ARG A 1 332 ? -19.172 10.5 20.469 1 94.5 332 ARG A N 1
ATOM 2613 C CA . ARG A 1 332 ? -20.422 10.562 21.234 1 94.5 332 ARG A CA 1
ATOM 2614 C C . ARG A 1 332 ? -21.062 9.188 21.359 1 94.5 332 ARG A C 1
ATOM 2616 O O . ARG A 1 332 ? -21.531 8.805 22.422 1 94.5 332 ARG A O 1
ATOM 2623 N N . LYS A 1 333 ? -21.078 8.414 20.266 1 94.69 333 LYS A N 1
ATOM 2624 C CA . LYS A 1 333 ? -21.641 7.066 20.281 1 94.69 333 LYS A CA 1
ATOM 2625 C C . LYS A 1 333 ? -20.875 6.164 21.234 1 94.69 333 LYS A C 1
ATOM 2627 O O . LYS A 1 333 ? -21.469 5.316 21.906 1 94.69 333 LYS A O 1
ATOM 2632 N N . GLN A 1 334 ? -19.578 6.375 21.266 1 90.81 334 GLN A N 1
ATOM 2633 C CA . GLN A 1 334 ? -18.719 5.535 22.109 1 90.81 334 GLN A CA 1
ATOM 2634 C C . GLN A 1 334 ? -18.891 5.887 23.578 1 90.81 334 GLN A C 1
ATOM 2636 O O . GLN A 1 334 ? -18.766 5.02 24.453 1 90.81 334 GLN A O 1
ATOM 2641 N N . GLU A 1 335 ? -19.203 7.082 23.906 1 86.81 335 GLU A N 1
ATOM 2642 C CA . GLU A 1 335 ? -19.453 7.52 25.266 1 86.81 335 GLU A CA 1
ATOM 2643 C C . GLU A 1 335 ? -20.797 6.996 25.781 1 86.81 335 GLU A C 1
ATOM 2645 O O . GLU A 1 335 ? -20.938 6.691 26.969 1 86.81 335 GLU A O 1
ATOM 2650 N N . GLU A 1 336 ? -21.688 6.824 24.875 1 85.75 336 GLU A N 1
ATOM 2651 C CA . GLU A 1 336 ? -23.016 6.348 25.25 1 85.75 336 GLU A CA 1
ATOM 2652 C C . GLU A 1 336 ? -23.031 4.836 25.453 1 85.75 336 GLU A C 1
ATOM 2654 O O . GLU A 1 336 ? -23.875 4.305 26.188 1 85.75 336 GLU A O 1
ATOM 2659 N N . SER A 1 337 ? -22.188 4.148 24.75 1 78.19 337 SER A N 1
ATOM 2660 C CA . SER A 1 337 ? -22.141 2.693 24.844 1 78.19 337 SER A CA 1
ATOM 2661 C C . SER A 1 337 ? -21.391 2.254 26.109 1 78.19 337 SER A C 1
ATOM 2663 O O . SER A 1 337 ? -21.5 1.1 26.531 1 78.19 337 SER A O 1
ATOM 2665 N N . HIS A 1 338 ? -20.594 3.064 26.781 1 66.25 338 HIS A N 1
ATOM 2666 C CA . HIS A 1 338 ? -19.969 2.756 28.062 1 66.25 338 HIS A CA 1
ATOM 2667 C C . HIS A 1 338 ? -20.75 3.359 29.219 1 66.25 338 HIS A C 1
ATOM 2669 O O . HIS A 1 338 ? -21.25 4.48 29.125 1 66.25 338 HIS A O 1
ATOM 2675 N N . MET B 1 1 ? -32.844 -37.125 -19.719 1 25.19 1 MET B N 1
ATOM 2676 C CA . MET B 1 1 ? -31.625 -36.938 -18.938 1 25.19 1 MET B CA 1
ATOM 2677 C C . MET B 1 1 ? -30.391 -37.094 -19.812 1 25.19 1 MET B C 1
ATOM 2679 O O . MET B 1 1 ? -30 -38.188 -20.172 1 25.19 1 MET B O 1
ATOM 2683 N N . THR B 1 2 ? -30.234 -36.281 -20.812 1 33.78 2 THR B N 1
ATOM 2684 C CA . THR B 1 2 ? -29.188 -36.438 -21.812 1 33.78 2 THR B CA 1
ATOM 2685 C C . THR B 1 2 ? -27.812 -36.531 -21.141 1 33.78 2 THR B C 1
ATOM 2687 O O . THR B 1 2 ? -27.5 -35.719 -20.266 1 33.78 2 THR B O 1
ATOM 2690 N N . ILE B 1 3 ? -27.25 -37.688 -21.125 1 36.25 3 ILE B N 1
ATOM 2691 C CA . ILE B 1 3 ? -26 -38 -20.453 1 36.25 3 ILE B CA 1
ATOM 2692 C C . ILE B 1 3 ? -24.906 -37.031 -20.891 1 36.25 3 ILE B C 1
ATOM 2694 O O . ILE B 1 3 ? -24.625 -36.906 -22.078 1 36.25 3 ILE B O 1
ATOM 2698 N N . ARG B 1 4 ? -24.844 -35.875 -20.375 1 45.75 4 ARG B N 1
ATOM 2699 C CA . ARG B 1 4 ? -23.641 -35.125 -20.641 1 45.75 4 ARG B CA 1
ATOM 2700 C C . ARG B 1 4 ? -22.422 -36.031 -20.781 1 45.75 4 ARG B C 1
ATOM 2702 O O . ARG B 1 4 ? -22.25 -36.969 -20 1 45.75 4 ARG B O 1
ATOM 2709 N N . LYS B 1 5 ? -21.938 -36.156 -22.031 1 55.56 5 LYS B N 1
ATOM 2710 C CA . LYS B 1 5 ? -20.688 -36.812 -22.422 1 55.56 5 LYS B CA 1
ATOM 2711 C C . LYS B 1 5 ? -19.625 -36.625 -21.328 1 55.56 5 LYS B C 1
ATOM 2713 O O . LYS B 1 5 ? -19.422 -35.531 -20.844 1 55.56 5 LYS B O 1
ATOM 2718 N N . ASN B 1 6 ? -19.172 -37.656 -20.516 1 81.12 6 ASN B N 1
ATOM 2719 C CA . ASN B 1 6 ? -18.234 -37.75 -19.391 1 81.12 6 ASN B CA 1
ATOM 2720 C C . ASN B 1 6 ? -16.891 -37.125 -19.719 1 81.12 6 ASN B C 1
ATOM 2722 O O . ASN B 1 6 ? -16.156 -37.656 -20.562 1 81.12 6 ASN B O 1
ATOM 2726 N N . ASN B 1 7 ? -16.578 -35.938 -19.484 1 94.12 7 ASN B N 1
ATOM 2727 C CA . ASN B 1 7 ? -15.297 -35.281 -19.688 1 94.12 7 ASN B CA 1
ATOM 2728 C C . ASN B 1 7 ? -14.227 -35.844 -18.75 1 94.12 7 ASN B C 1
ATOM 2730 O O . ASN B 1 7 ? -14.297 -35.656 -17.531 1 94.12 7 ASN B O 1
ATOM 2734 N N . PRO B 1 8 ? -13.336 -36.531 -19.344 1 96.12 8 PRO B N 1
ATOM 2735 C CA . PRO B 1 8 ? -12.328 -37.188 -18.5 1 96.12 8 PRO B CA 1
ATOM 2736 C C . PRO B 1 8 ? -11.57 -36.219 -17.609 1 96.12 8 PRO B C 1
ATOM 2738 O O . PRO B 1 8 ? -11.125 -36.562 -16.516 1 96.12 8 PRO B O 1
ATOM 2741 N N . TRP B 1 9 ? -11.43 -35.031 -18.016 1 97.38 9 TRP B N 1
ATOM 2742 C CA . TRP B 1 9 ? -10.727 -34.031 -17.234 1 97.38 9 TRP B CA 1
ATOM 2743 C C . TRP B 1 9 ? -11.5 -33.688 -15.961 1 97.38 9 TRP B C 1
ATOM 2745 O O . TRP B 1 9 ? -10.953 -33.094 -15.031 1 97.38 9 TRP B O 1
ATOM 2755 N N . GLU B 1 10 ? -12.719 -34.125 -15.922 1 96 10 GLU B N 1
ATOM 2756 C CA . GLU B 1 10 ? -13.578 -33.812 -14.781 1 96 10 GLU B CA 1
ATOM 2757 C C . GLU B 1 10 ? -13.898 -35.062 -13.977 1 96 10 GLU B C 1
ATOM 2759 O O . GLU B 1 10 ? -14.383 -34.969 -12.844 1 96 10 GLU B O 1
ATOM 2764 N N . THR B 1 11 ? -13.578 -36.25 -14.578 1 95.31 11 THR B N 1
ATOM 2765 C CA . THR B 1 11 ? -14.125 -37.438 -13.945 1 95.31 11 THR B CA 1
ATOM 2766 C C . THR B 1 11 ? -13.016 -38.438 -13.594 1 95.31 11 THR B C 1
ATOM 2768 O O . THR B 1 11 ? -13.133 -39.188 -12.633 1 95.31 11 THR B O 1
ATOM 2771 N N . LYS B 1 12 ? -11.992 -38.406 -14.391 1 96.31 12 LYS B N 1
ATOM 2772 C CA . LYS B 1 12 ? -10.914 -39.344 -14.117 1 96.31 12 LYS B CA 1
ATOM 2773 C C . LYS B 1 12 ? -10.188 -39 -12.82 1 96.31 12 LYS B C 1
ATOM 2775 O O . LYS B 1 12 ? -9.984 -37.812 -12.531 1 96.31 12 LYS B O 1
ATOM 2780 N N . SER B 1 13 ? -9.773 -40.031 -12.102 1 96.19 13 SER B N 1
ATOM 2781 C CA . SER B 1 13 ? -9.07 -39.812 -10.844 1 96.19 13 SER B CA 1
ATOM 2782 C C . SER B 1 13 ? -7.828 -38.938 -11.062 1 96.19 13 SER B C 1
ATOM 2784 O O . SER B 1 13 ? -7.508 -38.094 -10.234 1 96.19 13 SER B O 1
ATOM 2786 N N . GLU B 1 14 ? -7.117 -39.219 -12.133 1 97.25 14 GLU B N 1
ATOM 2787 C CA . GLU B 1 14 ? -5.961 -38.438 -12.555 1 97.25 14 GLU B CA 1
ATOM 2788 C C . GLU B 1 14 ? -5.809 -38.469 -14.07 1 97.25 14 GLU B C 1
ATOM 2790 O O . GLU B 1 14 ? -6.051 -39.469 -14.719 1 97.25 14 GLU B O 1
ATOM 2795 N N . ILE B 1 15 ? -5.477 -37.344 -14.633 1 98 15 ILE B N 1
ATOM 2796 C CA . ILE B 1 15 ? -5.242 -37.25 -16.062 1 98 15 ILE B CA 1
ATOM 2797 C C . ILE B 1 15 ? -4.234 -36.125 -16.344 1 98 15 ILE B C 1
ATOM 2799 O O . ILE B 1 15 ? -4.223 -35.125 -15.648 1 98 15 ILE B O 1
ATOM 2803 N N . SER B 1 16 ? -3.301 -36.312 -17.25 1 98.25 16 SER B N 1
ATOM 2804 C CA . SER B 1 16 ? -2.332 -35.312 -17.672 1 98.25 16 SER B CA 1
ATOM 2805 C C . SER B 1 16 ? -2.223 -35.25 -19.203 1 98.25 16 SER B C 1
ATOM 2807 O O . SER B 1 16 ? -2.596 -36.219 -19.891 1 98.25 16 SER B O 1
ATOM 2809 N N . GLY B 1 17 ? -1.8 -34.125 -19.688 1 98.25 17 GLY B N 1
ATOM 2810 C CA . GLY B 1 17 ? -1.599 -34 -21.125 1 98.25 17 GLY B CA 1
ATOM 2811 C C . GLY B 1 17 ? -0.933 -32.688 -21.5 1 98.25 17 GLY B C 1
ATOM 2812 O O . GLY B 1 17 ? -0.844 -31.766 -20.688 1 98.25 17 GLY B O 1
ATOM 2813 N N . LEU B 1 18 ? -0.295 -32.75 -22.578 1 98.69 18 LEU B N 1
ATOM 2814 C CA . LEU B 1 18 ? 0.19 -31.547 -23.234 1 98.69 18 LEU B CA 1
ATOM 2815 C C . LEU B 1 18 ? -0.839 -31.016 -24.234 1 98.69 18 LEU B C 1
ATOM 2817 O O . LEU B 1 18 ? -1.104 -31.656 -25.266 1 98.69 18 LEU B O 1
ATOM 2821 N N . ILE B 1 19 ? -1.438 -29.891 -23.984 1 98.56 19 ILE B N 1
ATOM 2822 C CA . ILE B 1 19 ? -2.576 -29.375 -24.734 1 98.56 19 ILE B CA 1
ATOM 2823 C C . ILE B 1 19 ? -2.098 -28.328 -25.734 1 98.56 19 ILE B C 1
ATOM 2825 O O . ILE B 1 19 ? -1.628 -27.25 -25.359 1 98.56 19 ILE B O 1
ATOM 2829 N N . PRO B 1 20 ? -2.266 -28.562 -27 1 98.38 20 PRO B N 1
ATOM 2830 C CA . PRO B 1 20 ? -1.843 -27.578 -28.016 1 98.38 20 PRO B CA 1
ATOM 2831 C C . PRO B 1 20 ? -2.797 -26.391 -28.125 1 98.38 20 PRO B C 1
ATOM 2833 O O . PRO B 1 20 ? -4.016 -26.578 -28.125 1 98.38 20 PRO B O 1
ATOM 2836 N N . LEU B 1 21 ? -2.256 -25.266 -28.125 1 97.88 21 LEU B N 1
ATOM 2837 C CA . LEU B 1 21 ? -2.971 -24.031 -28.375 1 97.88 21 LEU B CA 1
ATOM 2838 C C . LEU B 1 21 ? -2.465 -23.375 -29.656 1 97.88 21 LEU B C 1
ATOM 2840 O O . LEU B 1 21 ? -1.623 -22.469 -29.609 1 97.88 21 LEU B O 1
ATOM 2844 N N . PRO B 1 22 ? -3.027 -23.688 -30.781 1 95 22 PRO B N 1
ATOM 2845 C CA . PRO B 1 22 ? -2.488 -23.281 -32.094 1 95 22 PRO B CA 1
ATOM 2846 C C . PRO B 1 22 ? -2.484 -21.766 -32.281 1 95 22 PRO B C 1
ATOM 2848 O O . PRO B 1 22 ? -1.589 -21.234 -32.938 1 95 22 PRO B O 1
ATOM 2851 N N . GLU B 1 23 ? -3.463 -21.125 -31.766 1 91.56 23 GLU B N 1
ATOM 2852 C CA . GLU B 1 23 ? -3.561 -19.688 -31.984 1 91.56 23 GLU B CA 1
ATOM 2853 C C . GLU B 1 23 ? -2.303 -18.969 -31.5 1 91.56 23 GLU B C 1
ATOM 2855 O O . GLU B 1 23 ? -1.91 -17.938 -32.062 1 91.56 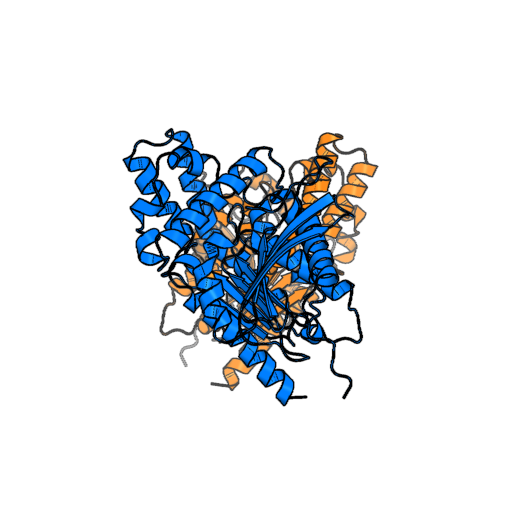23 GLU B O 1
ATOM 2860 N N . ARG B 1 24 ? -1.672 -19.5 -30.484 1 92.19 24 ARG B N 1
ATOM 2861 C CA . ARG B 1 24 ? -0.472 -18.875 -29.938 1 92.19 24 ARG B CA 1
ATOM 2862 C C . ARG B 1 24 ? 0.763 -19.734 -30.203 1 92.19 24 ARG B C 1
ATOM 2864 O O . ARG B 1 24 ? 1.873 -19.359 -29.812 1 92.19 24 ARG B O 1
ATOM 2871 N N . ASP B 1 25 ? 0.597 -20.797 -30.891 1 94.69 25 ASP B N 1
ATOM 2872 C CA . ASP B 1 25 ? 1.663 -21.75 -31.203 1 94.69 25 ASP B CA 1
ATOM 2873 C C . ASP B 1 25 ? 2.385 -22.203 -29.938 1 94.69 25 ASP B C 1
ATOM 2875 O O . ASP B 1 25 ? 3.611 -22.109 -29.844 1 94.69 25 ASP B O 1
ATOM 2879 N N . VAL B 1 26 ? 1.653 -22.594 -28.875 1 96.81 26 VAL B N 1
ATOM 2880 C CA . VAL B 1 26 ? 2.207 -23.141 -27.656 1 96.81 26 VAL B CA 1
ATOM 2881 C C . VAL B 1 26 ? 1.434 -24.406 -27.25 1 96.81 26 VAL B C 1
ATOM 2883 O O . VAL B 1 26 ? 0.33 -24.641 -27.75 1 96.81 26 VAL B O 1
ATOM 2886 N N . SER B 1 27 ? 2.096 -25.234 -26.578 1 98.25 27 SER B N 1
ATOM 2887 C CA . SER B 1 27 ? 1.459 -26.359 -25.891 1 98.25 27 SER B CA 1
ATOM 2888 C C . SER B 1 27 ? 1.675 -26.266 -24.391 1 98.25 27 SER B C 1
ATOM 2890 O O . SER B 1 27 ? 2.795 -26.031 -23.922 1 98.25 27 SER B O 1
ATOM 2892 N N . LEU B 1 28 ? 0.633 -26.391 -23.656 1 98.75 28 LEU B N 1
ATOM 2893 C CA . LEU B 1 28 ? 0.72 -26.297 -22.203 1 98.75 28 LEU B CA 1
ATOM 2894 C C . LEU B 1 28 ? 0.482 -27.656 -21.547 1 98.75 28 LEU B C 1
ATOM 2896 O O . LEU B 1 28 ? -0.429 -28.391 -21.938 1 98.75 28 LEU B O 1
ATOM 2900 N N . SER B 1 29 ? 1.323 -27.969 -20.609 1 98.75 29 SER B N 1
ATOM 2901 C CA . SER B 1 29 ? 1.106 -29.156 -19.797 1 98.75 29 SER B CA 1
ATOM 2902 C C . SER B 1 29 ? 0.034 -28.938 -18.734 1 98.75 29 SER B C 1
ATOM 2904 O O . SER B 1 29 ? -0.007 -27.875 -18.109 1 98.75 29 SER B O 1
ATOM 2906 N N . ALA B 1 30 ? -0.87 -29.891 -18.562 1 98.75 30 ALA B N 1
ATOM 2907 C CA . ALA B 1 30 ? -1.934 -29.828 -17.562 1 98.75 30 ALA B CA 1
ATOM 2908 C C . ALA B 1 30 ? -2.105 -31.172 -16.859 1 98.75 30 ALA B C 1
ATOM 2910 O O . ALA B 1 30 ? -1.837 -32.219 -17.438 1 98.75 30 ALA B O 1
ATOM 2911 N N . HIS B 1 31 ? -2.479 -31.094 -15.609 1 98.69 31 HIS B N 1
ATOM 2912 C CA . HIS B 1 31 ? -2.732 -32.25 -14.781 1 98.69 31 HIS B CA 1
ATOM 2913 C C . HIS B 1 31 ? -3.953 -32.062 -13.891 1 98.69 31 HIS B C 1
ATOM 2915 O O . HIS B 1 31 ? -4.004 -31.094 -13.117 1 98.69 31 HIS B O 1
ATOM 2921 N N . ALA B 1 32 ? -4.938 -32.938 -14 1 98.62 32 ALA B N 1
ATOM 2922 C CA . ALA B 1 32 ? -6.133 -32.875 -13.164 1 98.62 32 ALA B CA 1
ATOM 2923 C C . ALA B 1 32 ? -6.211 -34.094 -12.242 1 98.62 32 ALA B C 1
ATOM 2925 O O . ALA B 1 32 ? -5.82 -35.188 -12.625 1 98.62 32 ALA B O 1
ATOM 2926 N N . SER B 1 33 ? -6.676 -33.875 -11.07 1 98.5 33 SER B N 1
ATOM 2927 C CA . SER B 1 33 ? -6.848 -34.938 -10.086 1 98.5 33 SER B CA 1
ATOM 2928 C C . SER B 1 33 ? -7.906 -34.562 -9.055 1 98.5 33 SER B C 1
ATOM 2930 O O . SER B 1 33 ? -8.328 -33.406 -8.969 1 98.5 33 SER B O 1
ATOM 2932 N N . GLY B 1 34 ? -8.328 -35.594 -8.266 1 98.12 34 GLY B N 1
ATOM 2933 C CA . GLY B 1 34 ? -9.328 -35.375 -7.23 1 98.12 34 GLY B CA 1
ATOM 2934 C C . GLY B 1 34 ? -10.664 -36 -7.551 1 98.12 34 GLY B C 1
ATOM 2935 O O . GLY B 1 34 ? -10.781 -36.781 -8.508 1 98.12 34 GLY B O 1
ATOM 2936 N N . PRO B 1 35 ? -11.688 -35.75 -6.77 1 97.38 35 PRO B N 1
ATOM 2937 C CA . PRO B 1 35 ? -13.008 -36.344 -6.996 1 97.38 35 PRO B CA 1
ATOM 2938 C C . PRO B 1 35 ? -13.656 -35.844 -8.297 1 97.38 35 PRO B C 1
ATOM 2940 O O . PRO B 1 35 ? -13.367 -34.75 -8.758 1 97.38 35 PRO B O 1
ATOM 2943 N N . PRO B 1 36 ? -14.477 -36.75 -8.859 1 96.06 36 PRO B N 1
ATOM 2944 C CA . PRO B 1 36 ? -15.234 -36.25 -10.016 1 96.06 36 PRO B CA 1
ATOM 2945 C C . PRO B 1 36 ? -16.047 -35 -9.711 1 96.06 36 PRO B C 1
ATOM 2947 O O . PRO B 1 36 ? -16.609 -34.875 -8.617 1 96.06 36 PRO B O 1
ATOM 2950 N N . ARG B 1 37 ? -16 -34.188 -10.625 1 94.44 37 ARG B N 1
ATOM 2951 C CA . ARG B 1 37 ? -16.641 -32.875 -10.453 1 94.44 37 ARG B CA 1
ATOM 2952 C C . ARG B 1 37 ? -18.062 -32.875 -10.992 1 94.44 37 ARG B C 1
ATOM 2954 O O . ARG B 1 37 ? -18.297 -33.281 -12.133 1 94.44 37 ARG B O 1
ATOM 2961 N N . HIS B 1 38 ? -18.984 -32.438 -10.148 1 90.38 38 HIS B N 1
ATOM 2962 C CA . HIS B 1 38 ? -20.375 -32.25 -10.586 1 90.38 38 HIS B CA 1
ATOM 2963 C C . HIS B 1 38 ? -20.609 -30.812 -11.062 1 90.38 38 HIS B C 1
ATOM 2965 O O . HIS B 1 38 ? -19.812 -29.922 -10.781 1 90.38 38 HIS B O 1
ATOM 2971 N N . HIS B 1 39 ? -21.734 -30.734 -11.766 1 86.5 39 HIS B N 1
ATOM 2972 C CA . HIS B 1 39 ? -22.078 -29.422 -12.266 1 86.5 39 HIS B CA 1
ATOM 2973 C C . HIS B 1 39 ? -22.172 -28.406 -11.125 1 86.5 39 HIS B C 1
ATOM 2975 O O . HIS B 1 39 ? -22.766 -28.703 -10.078 1 86.5 39 HIS B O 1
ATOM 2981 N N . GLY B 1 40 ? -21.5 -27.297 -11.305 1 88.75 40 GLY B N 1
ATOM 2982 C CA . GLY B 1 40 ? -21.578 -26.234 -10.312 1 88.75 40 GLY B CA 1
ATOM 2983 C C . GLY B 1 40 ? -20.484 -26.312 -9.266 1 88.75 40 GLY B C 1
ATOM 2984 O O . GLY B 1 40 ? -20.266 -25.344 -8.531 1 88.75 40 GLY B O 1
ATOM 2985 N N . GLU B 1 41 ? -19.844 -27.438 -9.188 1 95.06 41 GLU B N 1
ATOM 2986 C CA . GLU B 1 41 ? -18.75 -27.578 -8.234 1 95.06 41 GLU B CA 1
ATOM 2987 C C . GLU B 1 41 ? -17.469 -26.953 -8.781 1 95.06 41 GLU B C 1
ATOM 2989 O O . GLU B 1 41 ? -17.188 -27.031 -9.977 1 95.06 41 GLU B O 1
ATOM 2994 N N . PRO B 1 42 ? -16.734 -26.406 -7.926 1 97.94 42 PRO B N 1
ATOM 2995 C CA . PRO B 1 42 ? -15.555 -25.688 -8.43 1 97.94 42 PRO B CA 1
ATOM 2996 C C . PRO B 1 42 ? -14.375 -26.609 -8.695 1 97.94 42 PRO B C 1
ATOM 2998 O O . PRO B 1 42 ? -14.328 -27.734 -8.164 1 97.94 42 PRO B O 1
ATOM 3001 N N . VAL B 1 43 ? -13.523 -26.234 -9.523 1 98.69 43 VAL B N 1
ATOM 3002 C CA . VAL B 1 43 ? -12.211 -26.828 -9.75 1 98.69 43 VAL B CA 1
ATOM 3003 C C . VAL B 1 43 ? -11.125 -25.844 -9.344 1 98.69 43 VAL B C 1
ATOM 3005 O O . VAL B 1 43 ? -11.227 -24.641 -9.609 1 98.69 43 VAL B O 1
ATOM 3008 N N . VAL B 1 44 ? -10.094 -26.297 -8.602 1 98.94 44 VAL B N 1
ATOM 3009 C CA . VAL B 1 44 ? -9 -25.453 -8.141 1 98.94 44 VAL B CA 1
ATOM 3010 C C . VAL B 1 44 ? -7.922 -25.375 -9.227 1 98.94 44 VAL B C 1
ATOM 3012 O O . VAL B 1 44 ? -7.438 -26.406 -9.703 1 98.94 44 VAL B O 1
ATOM 3015 N N . ILE B 1 45 ? -7.574 -24.203 -9.609 1 98.94 45 ILE B N 1
ATOM 3016 C CA . ILE B 1 45 ? -6.516 -23.969 -10.578 1 98.94 45 ILE B CA 1
ATOM 3017 C C . ILE B 1 45 ? -5.352 -23.25 -9.906 1 98.94 45 ILE B C 1
ATOM 3019 O O . ILE B 1 45 ? -5.551 -22.234 -9.227 1 98.94 45 ILE B O 1
ATOM 3023 N N . LEU B 1 46 ? -4.145 -23.719 -10.094 1 98.62 46 LEU B N 1
ATOM 3024 C CA . LEU B 1 46 ? -2.967 -23.156 -9.453 1 98.62 46 LEU B CA 1
ATOM 3025 C C . LEU B 1 46 ? -2.186 -22.281 -10.422 1 98.62 46 LEU B C 1
ATOM 3027 O O . LEU B 1 46 ? -1.972 -22.656 -11.57 1 98.62 46 LEU B O 1
ATOM 3031 N N . PHE B 1 47 ? -1.822 -21.125 -9.969 1 98.81 47 PHE B N 1
ATOM 3032 C CA . PHE B 1 47 ? -0.861 -20.234 -10.617 1 98.81 47 PHE B CA 1
ATOM 3033 C C . PHE B 1 47 ? 0.455 -20.219 -9.852 1 98.81 47 PHE B C 1
ATOM 3035 O O . PHE B 1 47 ? 0.546 -19.609 -8.781 1 98.81 47 PHE B O 1
ATOM 3042 N N . THR B 1 48 ? 1.461 -20.797 -10.398 1 98.44 48 THR B N 1
ATOM 3043 C CA . THR B 1 48 ? 2.723 -21 -9.703 1 98.44 48 THR B CA 1
ATOM 3044 C C . THR B 1 48 ? 3.543 -19.719 -9.664 1 98.44 48 THR B C 1
ATOM 3046 O O . THR B 1 48 ? 3.273 -18.781 -10.422 1 98.44 48 THR B O 1
ATOM 3049 N N . GLY B 1 49 ? 4.477 -19.672 -8.789 1 97.56 49 GLY B N 1
ATOM 3050 C CA . GLY B 1 49 ? 5.402 -18.547 -8.719 1 97.56 49 GLY B CA 1
ATOM 3051 C C . GLY B 1 49 ? 6.34 -18.469 -9.906 1 97.56 49 GLY B C 1
ATOM 3052 O O . GLY B 1 49 ? 6.383 -19.391 -10.727 1 97.56 49 GLY B O 1
ATOM 3053 N N . ALA B 1 50 ? 7.086 -17.406 -9.953 1 96 50 ALA B N 1
ATOM 3054 C CA . ALA B 1 50 ? 8.055 -17.234 -11.039 1 96 50 ALA B CA 1
ATOM 3055 C C . ALA B 1 50 ? 9.141 -18.297 -10.984 1 96 50 ALA B C 1
ATOM 3057 O O . ALA B 1 50 ? 9.789 -18.484 -9.953 1 96 50 ALA B O 1
ATOM 3058 N N . GLY B 1 51 ? 9.234 -19.016 -12.094 1 95.12 51 GLY B N 1
ATOM 3059 C CA . GLY B 1 51 ? 10.305 -19.984 -12.234 1 95.12 51 GLY B CA 1
ATOM 3060 C C . GLY B 1 51 ? 10 -21.328 -11.586 1 95.12 51 GLY B C 1
ATOM 3061 O O . GLY B 1 51 ? 10.789 -22.266 -11.672 1 95.12 51 GLY B O 1
ATOM 3062 N N . ALA B 1 52 ? 8.852 -21.422 -10.938 1 96.69 52 ALA B N 1
ATOM 3063 C CA . ALA B 1 52 ? 8.5 -22.656 -10.242 1 96.69 52 ALA B CA 1
ATOM 3064 C C . ALA B 1 52 ? 7.441 -23.438 -11.016 1 96.69 52 ALA B C 1
ATOM 3066 O O . ALA B 1 52 ? 6.281 -23.016 -11.07 1 96.69 52 ALA B O 1
ATOM 3067 N N . PRO B 1 53 ? 7.797 -24.578 -11.586 1 98.38 53 PRO B N 1
ATOM 3068 C CA . PRO B 1 53 ? 6.801 -25.391 -12.281 1 98.38 53 PRO B CA 1
ATOM 3069 C C . PRO B 1 53 ? 5.816 -26.062 -11.328 1 98.38 53 PRO B C 1
ATOM 3071 O O . PRO B 1 53 ? 6.07 -26.125 -10.117 1 98.38 53 PRO B O 1
ATOM 3074 N N . ALA B 1 54 ? 4.75 -26.562 -11.875 1 98.69 54 ALA B N 1
ATOM 3075 C CA . ALA B 1 54 ? 3.689 -27.203 -11.102 1 98.69 54 ALA B CA 1
ATOM 3076 C C . ALA B 1 54 ? 4.227 -28.391 -10.312 1 98.69 54 ALA B C 1
ATOM 3078 O O . ALA B 1 54 ? 3.734 -28.688 -9.219 1 98.69 54 ALA B O 1
ATOM 3079 N N . ALA B 1 55 ? 5.301 -29.031 -10.828 1 98.5 55 ALA B N 1
ATOM 3080 C CA . ALA B 1 55 ? 5.895 -30.188 -10.188 1 98.5 55 ALA B CA 1
ATOM 3081 C C . ALA B 1 55 ? 6.375 -29.859 -8.773 1 98.5 55 ALA B C 1
ATOM 3083 O O . ALA B 1 55 ? 6.379 -30.719 -7.891 1 98.5 55 ALA B O 1
ATOM 3084 N N . THR B 1 56 ? 6.746 -28.594 -8.555 1 97.88 56 THR B N 1
ATOM 3085 C CA . THR B 1 56 ? 7.207 -28.141 -7.25 1 97.88 56 THR B CA 1
ATOM 3086 C C . THR B 1 56 ? 6.055 -28.125 -6.246 1 97.88 56 THR B C 1
ATOM 3088 O O . THR B 1 56 ? 6.277 -28.156 -5.035 1 97.88 56 THR B O 1
ATOM 3091 N N . TYR B 1 57 ? 4.797 -28.141 -6.727 1 98.56 57 TYR B N 1
ATOM 3092 C CA . TYR B 1 57 ? 3.607 -28.047 -5.887 1 98.56 57 TYR B CA 1
ATOM 3093 C C . TYR B 1 57 ? 2.877 -29.375 -5.828 1 98.56 57 TYR B C 1
ATOM 3095 O O . TYR B 1 57 ? 1.689 -29.438 -5.5 1 98.56 57 TYR B O 1
ATOM 3103 N N . VAL B 1 58 ? 3.564 -30.453 -6.086 1 98.44 58 VAL B N 1
ATOM 3104 C CA . VAL B 1 58 ? 2.924 -31.75 -6.234 1 98.44 58 VAL B CA 1
ATOM 3105 C C . VAL B 1 58 ? 2.229 -32.125 -4.93 1 98.44 58 VAL B C 1
ATOM 3107 O O . VAL B 1 58 ? 1.131 -32.688 -4.945 1 98.44 58 VAL B O 1
ATOM 3110 N N . LYS B 1 59 ? 2.824 -31.844 -3.768 1 98.69 59 LYS B N 1
ATOM 3111 C CA . LYS B 1 59 ? 2.215 -32.188 -2.488 1 98.69 59 LYS B CA 1
ATOM 3112 C C . LYS B 1 59 ? 0.993 -31.328 -2.205 1 98.69 59 LYS B C 1
ATOM 3114 O O . LYS B 1 59 ? 0.033 -31.781 -1.578 1 98.69 59 LYS B O 1
ATOM 3119 N N . VAL B 1 60 ? 0.974 -30.078 -2.68 1 98.81 60 VAL B N 1
ATOM 3120 C CA . VAL B 1 60 ? -0.204 -29.234 -2.578 1 98.81 60 VAL B CA 1
ATOM 3121 C C . VAL B 1 60 ? -1.358 -29.844 -3.367 1 98.81 60 VAL B C 1
ATOM 3123 O O . VAL B 1 60 ? -2.482 -29.922 -2.869 1 98.81 60 VAL B O 1
ATOM 3126 N N . GLN B 1 61 ? -1.07 -30.25 -4.582 1 98.75 61 GLN B N 1
ATOM 3127 C CA . GLN B 1 61 ? -2.121 -30.844 -5.398 1 98.75 61 GLN B CA 1
ATOM 3128 C C . GLN B 1 61 ? -2.68 -32.094 -4.746 1 98.75 61 GLN B C 1
ATOM 3130 O O . GLN B 1 61 ? -3.895 -32.312 -4.723 1 98.75 61 GLN B O 1
ATOM 3135 N N . GLN B 1 62 ? -1.748 -32.938 -4.246 1 98.5 62 GLN B N 1
ATOM 3136 C CA . GLN B 1 62 ? -2.17 -34.156 -3.588 1 98.5 62 GLN B CA 1
ATOM 3137 C C . GLN B 1 62 ? -3.074 -33.875 -2.395 1 98.5 62 GLN B C 1
ATOM 3139 O O . GLN B 1 62 ? -4.074 -34.562 -2.182 1 98.5 62 GLN B O 1
ATOM 3144 N N . ARG B 1 63 ? -2.727 -32.812 -1.681 1 98.38 63 ARG B N 1
ATOM 3145 C CA . ARG B 1 63 ? -3.531 -32.469 -0.52 1 98.38 63 ARG B CA 1
ATOM 3146 C C . ARG B 1 63 ? -4.906 -31.953 -0.944 1 98.38 63 ARG B C 1
ATOM 3148 O O . ARG B 1 63 ? -5.922 -32.344 -0.365 1 98.38 63 ARG B O 1
ATOM 3155 N N . LEU B 1 64 ? -4.984 -31.109 -1.892 1 98.81 64 LEU B N 1
ATOM 3156 C CA . LEU B 1 64 ? -6.242 -30.531 -2.352 1 98.81 64 LEU B CA 1
ATOM 3157 C C . LEU B 1 64 ? -7.129 -31.609 -2.984 1 98.81 64 LEU B C 1
ATOM 3159 O O . LEU B 1 64 ? -8.352 -31.594 -2.789 1 98.81 64 LEU B O 1
ATOM 3163 N N . SER B 1 65 ? -6.527 -32.562 -3.686 1 98.44 65 SER B N 1
ATOM 3164 C CA . SER B 1 65 ? -7.25 -33.562 -4.438 1 98.44 65 SER B CA 1
ATOM 3165 C C . SER B 1 65 ? -8.016 -34.5 -3.504 1 98.44 65 SER B C 1
ATOM 3167 O O . SER B 1 65 ? -8.883 -35.281 -3.947 1 98.44 65 SER B O 1
ATOM 3169 N N . ARG B 1 66 ? -7.766 -34.375 -2.23 1 98.06 66 ARG B N 1
ATOM 3170 C CA . ARG B 1 66 ? -8.477 -35.188 -1.261 1 98.06 66 ARG B CA 1
ATOM 3171 C C . ARG B 1 66 ? -9.914 -34.719 -1.088 1 98.06 66 ARG B C 1
ATOM 3173 O O . ARG B 1 66 ? -10.773 -35.469 -0.63 1 98.06 66 ARG B O 1
ATOM 3180 N N . PHE B 1 67 ? -10.172 -33.406 -1.491 1 97.69 67 PHE B N 1
ATOM 3181 C CA . PHE B 1 67 ? -11.516 -32.938 -1.151 1 97.69 67 PHE B CA 1
ATOM 3182 C C . PHE B 1 67 ? -12.086 -32.062 -2.254 1 97.69 67 PHE B C 1
ATOM 3184 O O . PHE B 1 67 ? -13.258 -31.688 -2.215 1 97.69 67 PHE B O 1
ATOM 3191 N N . VAL B 1 68 ? -11.312 -31.75 -3.268 1 98.19 68 VAL B N 1
ATOM 3192 C CA . VAL B 1 68 ? -11.805 -30.906 -4.348 1 98.19 68 VAL B CA 1
ATOM 3193 C C . VAL B 1 68 ? -11.078 -31.234 -5.645 1 98.19 68 VAL B C 1
ATOM 3195 O O . VAL B 1 68 ? -9.922 -31.672 -5.621 1 98.19 68 VAL B O 1
ATOM 3198 N N . ARG B 1 69 ? -11.727 -31.172 -6.789 1 98.19 69 ARG B N 1
ATOM 3199 C CA . ARG B 1 69 ? -11.086 -31.375 -8.086 1 98.19 69 ARG B CA 1
ATOM 3200 C C . ARG B 1 69 ? -10.016 -30.312 -8.336 1 98.19 69 ARG B C 1
ATOM 3202 O O . ARG B 1 69 ? -10.211 -29.141 -8.016 1 98.19 69 ARG B O 1
ATOM 3209 N N . THR B 1 70 ? -8.859 -30.734 -8.836 1 98.81 70 THR B N 1
ATOM 3210 C CA . THR B 1 70 ? -7.762 -29.812 -9.109 1 98.81 70 THR B CA 1
ATOM 3211 C C . THR B 1 70 ? -7.355 -29.875 -10.578 1 98.81 70 THR B C 1
ATOM 3213 O O . THR B 1 70 ? -7.496 -30.906 -11.227 1 98.81 70 THR B O 1
ATOM 3216 N N . LEU B 1 71 ? -6.93 -28.812 -11.125 1 98.75 71 LEU B N 1
ATOM 3217 C CA . LEU B 1 71 ? -6.27 -28.688 -12.422 1 98.75 71 LEU B CA 1
ATOM 3218 C C . LEU B 1 71 ? -5.02 -27.812 -12.305 1 98.75 71 LEU B C 1
ATOM 3220 O O . LEU B 1 71 ? -5.105 -26.594 -12.25 1 98.75 71 LEU B O 1
ATOM 3224 N N . PHE B 1 72 ? -3.879 -28.422 -12.234 1 98.81 72 PHE B N 1
ATOM 3225 C CA . PHE B 1 72 ? -2.59 -27.734 -12.25 1 98.81 72 PHE B CA 1
ATOM 3226 C C . PHE B 1 72 ? -2.018 -27.703 -13.664 1 98.81 72 PHE B C 1
ATOM 3228 O O . PHE B 1 72 ? -2.217 -28.625 -14.445 1 98.81 72 PHE B O 1
ATOM 3235 N N . TYR B 1 73 ? -1.372 -26.625 -14.016 1 98.69 73 TYR B N 1
ATOM 3236 C CA . TYR B 1 73 ? -0.81 -26.469 -15.352 1 98.69 73 TYR B CA 1
ATOM 3237 C C . TYR B 1 73 ? 0.498 -25.688 -15.312 1 98.69 73 TYR B C 1
ATOM 3239 O O . TYR B 1 73 ? 0.798 -25.016 -14.32 1 98.69 73 TYR B O 1
ATOM 3247 N N . ASP B 1 74 ? 1.266 -25.812 -16.281 1 98.81 74 ASP B N 1
ATOM 3248 C CA . ASP B 1 74 ? 2.465 -25.016 -16.484 1 98.81 74 ASP B CA 1
ATOM 3249 C C . ASP B 1 74 ? 2.266 -24 -17.609 1 98.81 74 ASP B C 1
ATOM 3251 O O . ASP B 1 74 ? 1.946 -24.375 -18.734 1 98.81 74 ASP B O 1
ATOM 3255 N N . ARG B 1 75 ? 2.473 -22.734 -17.281 1 98 75 ARG B N 1
ATOM 3256 C CA . ARG B 1 75 ? 2.365 -21.719 -18.312 1 98 75 ARG B CA 1
ATOM 3257 C C . ARG B 1 75 ? 3.502 -21.828 -19.328 1 98 75 ARG B C 1
ATOM 3259 O O . ARG B 1 75 ? 4.414 -22.641 -19.156 1 98 75 ARG B O 1
ATOM 3266 N N . ALA B 1 76 ? 3.43 -21.094 -20.375 1 97.25 76 ALA B N 1
ATOM 3267 C CA . ALA B 1 76 ? 4.414 -21.172 -21.453 1 97.25 76 ALA B CA 1
ATOM 3268 C C . ALA B 1 76 ? 5.832 -21.031 -20.906 1 97.25 76 ALA B C 1
ATOM 3270 O O . ALA B 1 76 ? 6.113 -20.156 -20.094 1 97.25 76 ALA B O 1
ATOM 3271 N N . GLY B 1 77 ? 6.688 -21.984 -21.312 1 96.69 77 GLY B N 1
ATOM 3272 C CA . GLY B 1 77 ? 8.086 -21.938 -20.938 1 96.69 77 GLY B CA 1
ATOM 3273 C C . GLY B 1 77 ? 8.383 -22.734 -19.672 1 96.69 77 GLY B C 1
ATOM 3274 O O . GLY B 1 77 ? 9.547 -22.906 -19.297 1 96.69 77 GLY B O 1
ATOM 3275 N N . TYR B 1 78 ? 7.371 -23.188 -18.984 1 98.06 78 TYR B N 1
ATOM 3276 C CA . TYR B 1 78 ? 7.566 -23.938 -17.734 1 98.06 78 TYR B CA 1
ATOM 3277 C C . TYR B 1 78 ? 7.535 -25.438 -18 1 98.06 78 TYR B C 1
ATOM 3279 O O . TYR B 1 78 ? 6.633 -25.938 -18.672 1 98.06 78 TYR B O 1
ATOM 3287 N N . ASP B 1 79 ? 8.492 -26.109 -17.406 1 98.38 79 ASP B N 1
ATOM 3288 C CA . ASP B 1 79 ? 8.602 -27.562 -17.484 1 98.38 79 ASP B CA 1
ATOM 3289 C C . ASP B 1 79 ? 8.414 -28.062 -18.922 1 98.38 79 ASP B C 1
ATOM 3291 O O . ASP B 1 79 ? 9.188 -27.688 -19.812 1 98.38 79 ASP B O 1
ATOM 3295 N N . ARG B 1 80 ? 7.324 -28.828 -19.234 1 98.19 80 ARG B N 1
ATOM 3296 C CA . ARG B 1 80 ? 7.145 -29.406 -20.562 1 98.19 80 ARG B CA 1
ATOM 3297 C C . ARG B 1 80 ? 6.387 -28.469 -21.484 1 98.19 80 ARG B C 1
ATOM 3299 O O . ARG B 1 80 ? 6.332 -28.688 -22.703 1 98.19 80 ARG B O 1
ATOM 3306 N N . SER B 1 81 ? 5.789 -27.406 -20.953 1 98.19 81 SER B N 1
ATOM 3307 C CA . SER B 1 81 ? 5.102 -26.422 -21.797 1 98.19 81 SER B CA 1
ATOM 3308 C C . SER B 1 81 ? 6.078 -25.688 -22.719 1 98.19 81 SER B C 1
ATOM 3310 O O . SER B 1 81 ? 7.195 -25.375 -22.312 1 98.19 81 SER B O 1
ATOM 3312 N N . THR B 1 82 ? 5.656 -25.406 -23.922 1 96.5 82 THR B N 1
ATOM 3313 C CA . THR B 1 82 ? 6.559 -24.859 -24.938 1 96.5 82 THR B CA 1
ATOM 3314 C C . THR B 1 82 ? 6.535 -23.328 -24.922 1 96.5 82 THR B C 1
ATOM 3316 O O . THR B 1 82 ? 5.684 -22.734 -24.266 1 96.5 82 THR B O 1
ATOM 3319 N N . LEU B 1 83 ? 7.516 -22.734 -25.547 1 95.31 83 LEU B N 1
ATOM 3320 C CA . LEU B 1 83 ? 7.551 -21.312 -25.828 1 95.31 83 LEU B CA 1
ATOM 3321 C C . LEU B 1 83 ? 6.883 -20.984 -27.156 1 95.31 83 LEU B C 1
ATOM 3323 O O . LEU B 1 83 ? 6.887 -21.812 -28.078 1 95.31 83 LEU B O 1
ATOM 3327 N N . PRO B 1 84 ? 6.293 -19.828 -27.188 1 93.19 84 PRO B N 1
ATOM 3328 C CA . PRO B 1 84 ? 5.805 -19.438 -28.516 1 93.19 84 PRO B CA 1
ATOM 3329 C C . PRO B 1 84 ? 6.93 -19.25 -29.531 1 93.19 84 PRO B C 1
ATOM 3331 O O . PRO B 1 84 ? 8.047 -18.875 -29.156 1 93.19 84 PRO B O 1
ATOM 3334 N N . SER B 1 85 ? 6.574 -19.406 -30.812 1 89.25 85 SER B N 1
ATOM 3335 C CA . SER B 1 85 ? 7.582 -19.391 -31.859 1 89.25 85 SER B CA 1
ATOM 3336 C C . SER B 1 85 ? 7.957 -17.953 -32.25 1 89.25 85 SER B C 1
ATOM 3338 O O . SER B 1 85 ? 9.047 -17.703 -32.75 1 89.25 85 SER B O 1
ATOM 3340 N N . ASN B 1 86 ? 7.156 -16.969 -31.969 1 87.62 86 ASN B N 1
ATOM 3341 C CA . ASN B 1 86 ? 7.367 -15.609 -32.469 1 87.62 86 ASN B CA 1
ATOM 3342 C C . ASN B 1 86 ? 8.242 -14.797 -31.516 1 87.62 86 ASN B C 1
ATOM 3344 O O . ASN B 1 86 ? 8.422 -13.586 -31.703 1 87.62 86 ASN B O 1
ATOM 3348 N N . GLY B 1 87 ? 8.789 -15.297 -30.516 1 84.94 87 GLY B N 1
ATOM 3349 C CA . GLY B 1 87 ? 9.727 -14.633 -29.625 1 84.94 87 GLY B CA 1
ATOM 3350 C C . GLY B 1 87 ? 9.07 -13.57 -28.75 1 84.94 87 GLY B C 1
ATOM 3351 O O . GLY B 1 87 ? 9.75 -12.711 -28.188 1 84.94 87 GLY B O 1
ATOM 3352 N N . GLU B 1 88 ? 7.812 -13.594 -28.625 1 87.81 88 GLU B N 1
ATOM 3353 C CA . GLU B 1 88 ? 7.109 -12.602 -27.812 1 87.81 88 GLU B CA 1
ATOM 3354 C C . GLU B 1 88 ? 7.418 -12.773 -26.328 1 87.81 88 GLU B C 1
ATOM 3356 O O . GLU B 1 88 ? 7.695 -13.891 -25.875 1 87.81 88 GLU B O 1
ATOM 3361 N N . SER B 1 89 ? 7.426 -11.648 -25.641 1 90.44 89 SER B N 1
ATOM 3362 C CA . SER B 1 89 ? 7.586 -11.727 -24.188 1 90.44 89 SER B CA 1
ATOM 3363 C C . SER B 1 89 ? 6.398 -12.422 -23.547 1 90.44 89 SER B C 1
ATOM 3365 O O . SER B 1 89 ? 5.258 -12.258 -23.969 1 90.44 89 SER B O 1
ATOM 3367 N N . LEU B 1 90 ? 6.691 -13.195 -22.578 1 94.69 90 LEU B N 1
ATOM 3368 C CA . LEU B 1 90 ? 5.648 -13.867 -21.812 1 94.69 90 LEU B CA 1
ATOM 3369 C C . LEU B 1 90 ? 5.105 -12.961 -20.719 1 94.69 90 LEU B C 1
ATOM 3371 O O . LEU B 1 90 ? 5.836 -12.586 -19.797 1 94.69 90 LEU B O 1
ATOM 3375 N N . THR B 1 91 ? 3.863 -12.562 -20.828 1 96.56 91 THR B N 1
ATOM 3376 C CA . THR B 1 91 ? 3.23 -11.656 -19.875 1 96.56 91 THR B CA 1
ATOM 3377 C C . THR B 1 91 ? 2.084 -12.352 -19.141 1 96.56 91 THR B C 1
ATOM 3379 O O . THR B 1 91 ? 1.649 -13.43 -19.547 1 96.56 91 THR B O 1
ATOM 3382 N N . ALA B 1 92 ? 1.657 -11.734 -18.062 1 98 92 ALA B N 1
ATOM 3383 C CA . ALA B 1 92 ? 0.487 -12.227 -17.344 1 98 92 ALA B CA 1
ATOM 3384 C C . ALA B 1 92 ? -0.748 -12.234 -18.25 1 98 92 ALA B C 1
ATOM 3386 O O . ALA B 1 92 ? -1.606 -13.109 -18.125 1 98 92 ALA B O 1
ATOM 3387 N N . HIS B 1 93 ? -0.829 -11.281 -19.109 1 97 93 HIS B N 1
ATOM 3388 C CA . HIS B 1 93 ? -1.916 -11.227 -20.078 1 97 93 HIS B CA 1
ATOM 3389 C C . HIS B 1 93 ? -1.934 -12.469 -20.969 1 97 93 HIS B C 1
ATOM 3391 O O . HIS B 1 93 ? -2.98 -13.094 -21.141 1 97 93 HIS B O 1
ATOM 3397 N N . ASN B 1 94 ? -0.742 -12.859 -21.484 1 95.81 94 ASN B N 1
ATOM 3398 C CA . ASN B 1 94 ? -0.626 -14.07 -22.281 1 95.81 94 ASN B CA 1
ATOM 3399 C C . ASN B 1 94 ? -1.021 -15.312 -21.5 1 95.81 94 ASN B C 1
ATOM 3401 O O . ASN B 1 94 ? -1.714 -16.188 -22.016 1 95.81 94 ASN B O 1
ATOM 3405 N N . THR B 1 95 ? -0.552 -15.312 -20.312 1 97.81 95 THR B N 1
ATOM 3406 C CA . THR B 1 95 ? -0.825 -16.469 -19.469 1 97.81 95 THR B CA 1
ATOM 3407 C C . THR B 1 95 ? -2.324 -16.625 -19.234 1 97.81 95 THR B C 1
ATOM 3409 O O . THR B 1 95 ? -2.854 -17.75 -19.312 1 97.81 95 THR B O 1
ATOM 3412 N N . ALA B 1 96 ? -3.016 -15.555 -18.969 1 98.5 96 ALA B N 1
ATOM 3413 C CA . ALA B 1 96 ? -4.457 -15.586 -18.734 1 98.5 96 ALA B CA 1
ATOM 3414 C C . ALA B 1 96 ? -5.195 -16.109 -19.969 1 98.5 96 ALA B C 1
ATOM 3416 O O . ALA B 1 96 ? -6.086 -16.953 -19.859 1 98.5 96 ALA B O 1
ATOM 3417 N N . HIS B 1 97 ? -4.812 -15.648 -21.094 1 97.94 97 HIS B N 1
ATOM 3418 C CA . HIS B 1 97 ? -5.484 -16.031 -22.328 1 97.94 97 HIS B CA 1
ATOM 3419 C C . HIS B 1 97 ? -5.152 -17.469 -22.703 1 97.94 97 HIS B C 1
ATOM 3421 O O . HIS B 1 97 ? -6.004 -18.203 -23.219 1 97.94 97 HIS B O 1
ATOM 3427 N N . ASP B 1 98 ? -3.889 -17.844 -22.516 1 98.44 98 ASP B N 1
ATOM 3428 C CA . ASP B 1 98 ? -3.508 -19.234 -22.75 1 98.44 98 ASP B CA 1
ATOM 3429 C C . ASP B 1 98 ? -4.34 -20.188 -21.891 1 98.44 98 ASP B C 1
ATOM 3431 O O . ASP B 1 98 ? -4.793 -21.234 -22.375 1 98.44 98 ASP B O 1
ATOM 3435 N N . LEU B 1 99 ? -4.5 -19.828 -20.625 1 98.75 99 LEU B N 1
ATOM 3436 C CA . LEU B 1 99 ? -5.277 -20.688 -19.734 1 98.75 99 LEU B CA 1
ATOM 3437 C C . LEU B 1 99 ? -6.734 -20.75 -20.172 1 98.75 99 LEU B C 1
ATOM 3439 O O . LEU B 1 99 ? -7.355 -21.812 -20.141 1 98.75 99 LEU B O 1
ATOM 3443 N N . ASP B 1 100 ? -7.312 -19.594 -20.531 1 98.56 100 ASP B N 1
ATOM 3444 C CA . ASP B 1 100 ? -8.68 -19.578 -21.031 1 98.56 100 ASP B CA 1
ATOM 3445 C C . ASP B 1 100 ? -8.836 -20.531 -22.219 1 98.56 100 ASP B C 1
ATOM 3447 O O . ASP B 1 100 ? -9.789 -21.312 -22.281 1 98.56 100 ASP B O 1
ATOM 3451 N N . ALA B 1 101 ? -7.914 -20.5 -23.156 1 98.38 101 ALA B N 1
ATOM 3452 C CA . ALA B 1 101 ? -7.934 -21.359 -24.328 1 98.38 101 ALA B CA 1
ATOM 3453 C C . ALA B 1 101 ? -7.773 -22.828 -23.953 1 98.38 101 ALA B C 1
ATOM 3455 O O . ALA B 1 101 ? -8.43 -23.703 -24.516 1 98.38 101 ALA B O 1
ATOM 3456 N N . LEU B 1 102 ? -6.887 -23.078 -23.031 1 98.69 102 LEU B N 1
ATOM 3457 C CA . LEU B 1 102 ? -6.672 -24.438 -22.547 1 98.69 102 LEU B CA 1
ATOM 3458 C C . LEU B 1 102 ? -7.957 -25.016 -21.969 1 98.69 102 LEU B C 1
ATOM 3460 O O . LEU B 1 102 ? -8.336 -26.141 -22.297 1 98.69 102 LEU B O 1
ATOM 3464 N N . LEU B 1 103 ? -8.617 -24.234 -21.062 1 98.44 103 LEU B N 1
ATOM 3465 C CA . LEU B 1 103 ? -9.844 -24.672 -20.406 1 98.44 103 LEU B CA 1
ATOM 3466 C C . LEU B 1 103 ? -10.938 -24.953 -21.438 1 98.44 103 LEU B C 1
ATOM 3468 O O . LEU B 1 103 ? -11.688 -25.922 -21.297 1 98.44 103 LEU B O 1
ATOM 3472 N N . GLU B 1 104 ? -11.023 -24.094 -22.406 1 97.38 104 GLU B N 1
ATOM 3473 C CA . GLU B 1 104 ? -11.992 -24.312 -23.484 1 97.38 104 GLU B CA 1
ATOM 3474 C C . GLU B 1 104 ? -11.695 -25.594 -24.234 1 97.38 104 GLU B C 1
ATOM 3476 O O . GLU B 1 104 ? -12.609 -26.375 -24.531 1 97.38 104 GLU B O 1
ATOM 3481 N N . LYS B 1 105 ? -10.531 -25.828 -24.547 1 97.56 105 LYS B N 1
ATOM 3482 C CA . LYS B 1 105 ? -10.117 -26.969 -25.344 1 97.56 105 LYS B CA 1
ATOM 3483 C C . LYS B 1 105 ? -10.43 -28.281 -24.609 1 97.56 105 LYS B C 1
ATOM 3485 O O . LYS B 1 105 ? -10.852 -29.266 -25.234 1 97.56 105 LYS B O 1
ATOM 3490 N N . ILE B 1 106 ? -10.203 -28.297 -23.297 1 97.69 106 ILE B N 1
ATOM 3491 C CA . ILE B 1 106 ? -10.375 -29.547 -22.578 1 97.69 106 ILE B CA 1
ATOM 3492 C C . ILE B 1 106 ? -11.789 -29.609 -22 1 97.69 106 ILE B C 1
ATOM 3494 O O . ILE B 1 106 ? -12.148 -30.578 -21.328 1 97.69 106 ILE B O 1
ATOM 3498 N N . GLY B 1 107 ? -12.516 -28.578 -22.141 1 96.75 107 GLY B N 1
ATOM 3499 C CA . GLY B 1 107 ? -13.922 -28.562 -21.766 1 96.75 107 GLY B CA 1
ATOM 3500 C C . GLY B 1 107 ? -14.133 -28.422 -20.266 1 96.75 107 GLY B C 1
ATOM 3501 O O . GLY B 1 107 ? -15.031 -29.062 -19.703 1 96.75 107 GLY B O 1
ATOM 3502 N N . VAL B 1 108 ? -13.336 -27.734 -19.594 1 97.38 108 VAL B N 1
ATOM 3503 C CA . VAL B 1 108 ? -13.5 -27.5 -18.172 1 97.38 108 VAL B CA 1
ATOM 3504 C C . VAL B 1 108 ? -14.078 -26.094 -17.953 1 97.38 108 VAL B C 1
ATOM 3506 O O . VAL B 1 108 ? -13.367 -25.094 -18.062 1 97.38 108 VAL B O 1
ATOM 3509 N N . SER B 1 109 ? -15.312 -26.031 -17.578 1 95.88 109 SER B N 1
ATOM 3510 C CA . SER B 1 109 ? -16.031 -24.766 -17.438 1 95.88 109 SER B CA 1
ATOM 3511 C C . SER B 1 109 ? -16.047 -24.297 -15.992 1 95.88 109 SER B C 1
ATOM 3513 O O . SER B 1 109 ? -15.727 -25.078 -15.078 1 95.88 109 SER B O 1
ATOM 3515 N N . PRO B 1 110 ? -16.406 -23.078 -15.766 1 96 110 PRO B N 1
ATOM 3516 C CA . PRO B 1 110 ? -16.547 -22.594 -14.391 1 96 110 PRO B CA 1
ATOM 3517 C C . PRO B 1 110 ? -17.562 -23.391 -13.586 1 96 110 PRO B C 1
ATOM 3519 O O . PRO B 1 110 ? -18.359 -24.141 -14.156 1 96 110 PRO B O 1
ATOM 3522 N N . PRO B 1 111 ? -17.516 -23.156 -12.25 1 97.25 111 PRO B N 1
ATOM 3523 C CA . PRO B 1 111 ? -16.766 -22.172 -11.484 1 97.25 111 PRO B CA 1
ATOM 3524 C C . PRO B 1 111 ? -15.344 -22.625 -11.164 1 97.25 111 PRO B C 1
ATOM 3526 O O . PRO B 1 111 ? -15.078 -23.828 -11.086 1 97.25 111 PRO B O 1
ATOM 3529 N N . TYR B 1 112 ? -14.469 -21.625 -10.93 1 98.75 112 TYR B N 1
ATOM 3530 C CA . TYR B 1 112 ? -13.07 -21.891 -10.594 1 98.75 112 TYR B CA 1
ATOM 3531 C C . TYR B 1 112 ? -12.727 -21.344 -9.219 1 98.75 112 TYR B C 1
ATOM 3533 O O . TYR B 1 112 ? -13.266 -20.312 -8.797 1 98.75 112 TYR B O 1
ATOM 3541 N N . ILE B 1 113 ? -11.898 -22.031 -8.484 1 98.94 113 ILE B N 1
ATOM 3542 C CA . ILE B 1 113 ? -11.133 -21.453 -7.379 1 98.94 113 ILE B CA 1
ATOM 3543 C C . ILE B 1 113 ? -9.688 -21.234 -7.812 1 98.94 113 ILE B C 1
ATOM 3545 O O . ILE B 1 113 ? -8.992 -22.188 -8.195 1 98.94 113 ILE B O 1
ATOM 3549 N N . LEU B 1 114 ? -9.273 -20.031 -7.789 1 98.94 114 LEU B N 1
ATOM 3550 C CA . LEU B 1 114 ? -7.926 -19.688 -8.234 1 98.94 114 LEU B CA 1
ATOM 3551 C C . LEU B 1 114 ? -6.969 -19.578 -7.047 1 98.94 114 LEU B C 1
ATOM 3553 O O . LEU B 1 114 ? -7.262 -18.906 -6.062 1 98.94 114 LEU B O 1
ATOM 3557 N N . VAL B 1 115 ? -5.871 -20.234 -7.117 1 98.94 115 VAL B N 1
ATOM 3558 C CA . VAL B 1 115 ? -4.82 -20.172 -6.105 1 98.94 115 VAL B CA 1
ATOM 3559 C C . VAL B 1 115 ? -3.525 -19.672 -6.734 1 98.94 115 VAL B C 1
ATOM 3561 O O . VAL B 1 115 ? -3.035 -20.234 -7.707 1 98.94 115 VAL B O 1
ATOM 3564 N N . GLY B 1 116 ? -3.008 -18.625 -6.238 1 98.88 116 GLY B N 1
ATOM 3565 C CA . GLY B 1 116 ? -1.742 -18.094 -6.711 1 98.88 116 GLY B CA 1
ATOM 3566 C C . GLY B 1 116 ? -0.68 -18.016 -5.633 1 98.88 116 GLY B C 1
ATOM 3567 O O . GLY B 1 116 ? -0.982 -17.719 -4.477 1 98.88 116 GLY B O 1
ATOM 3568 N N . HIS B 1 117 ? 0.503 -18.312 -5.98 1 98.81 117 HIS B N 1
ATOM 3569 C CA . HIS B 1 117 ? 1.659 -18.188 -5.102 1 98.81 117 HIS B CA 1
ATOM 3570 C C . HIS B 1 117 ? 2.711 -17.266 -5.715 1 98.81 117 HIS B C 1
ATOM 3572 O O . HIS B 1 117 ? 3.07 -17.422 -6.883 1 98.81 117 HIS B O 1
ATOM 3578 N N . SER B 1 118 ? 3.279 -16.328 -4.859 1 97.88 118 SER B N 1
ATOM 3579 C CA . SER B 1 118 ? 4.375 -15.461 -5.289 1 97.88 118 SER B CA 1
ATOM 3580 C C . SER B 1 118 ? 3.992 -14.664 -6.531 1 97.88 118 SER B C 1
ATOM 3582 O O . SER B 1 118 ? 2.961 -13.984 -6.547 1 97.88 118 SER B O 1
ATOM 3584 N N . TYR B 1 119 ? 4.742 -14.75 -7.625 1 97.94 119 TYR B N 1
ATOM 3585 C CA . TYR B 1 119 ? 4.434 -14.055 -8.875 1 97.94 119 TYR B CA 1
ATOM 3586 C C . TYR B 1 119 ? 3.131 -14.562 -9.477 1 97.94 119 TYR B C 1
ATOM 3588 O O . TYR B 1 119 ? 2.461 -13.844 -10.219 1 97.94 119 TYR B O 1
ATOM 3596 N N . GLY B 1 120 ? 2.705 -15.734 -9.133 1 98.56 120 GLY B N 1
ATOM 3597 C CA . GLY B 1 120 ? 1.5 -16.344 -9.672 1 98.56 120 GLY B CA 1
ATOM 3598 C C . GLY B 1 120 ? 0.247 -15.531 -9.406 1 98.56 120 GLY B C 1
ATOM 3599 O O . GLY B 1 120 ? -0.769 -15.703 -10.078 1 98.56 120 GLY B O 1
ATOM 3600 N N . GLY B 1 121 ? 0.318 -14.641 -8.398 1 98.69 121 GLY B N 1
ATOM 3601 C CA . GLY B 1 121 ? -0.814 -13.773 -8.109 1 98.69 121 GLY B CA 1
ATOM 3602 C C . GLY B 1 121 ? -1.12 -12.805 -9.234 1 98.69 121 GLY B C 1
ATOM 3603 O O . GLY B 1 121 ? -2.27 -12.391 -9.406 1 98.69 121 GLY B O 1
ATOM 3604 N N . ILE B 1 122 ? -0.108 -12.445 -10.023 1 98.75 122 ILE B N 1
ATOM 3605 C CA . ILE B 1 122 ? -0.268 -11.453 -11.078 1 98.75 122 ILE B CA 1
ATOM 3606 C C . ILE B 1 122 ? -1.01 -12.078 -12.266 1 98.75 122 ILE B C 1
ATOM 3608 O O . ILE B 1 122 ? -2.064 -11.586 -12.672 1 98.75 122 ILE B O 1
ATOM 3612 N N . PRO B 1 123 ? -0.559 -13.227 -12.82 1 98.75 123 PRO B N 1
ATOM 3613 C CA . PRO B 1 123 ? -1.346 -13.828 -13.898 1 98.75 123 PRO B CA 1
ATOM 3614 C C . PRO B 1 123 ? -2.709 -14.328 -13.422 1 98.75 123 PRO B C 1
ATOM 3616 O O . PRO B 1 123 ? -3.674 -14.32 -14.195 1 98.75 123 PRO B O 1
ATOM 3619 N N . LEU B 1 124 ? -2.814 -14.781 -12.172 1 98.88 124 LEU B N 1
ATOM 3620 C CA . LEU B 1 124 ? -4.105 -15.156 -11.609 1 98.88 124 LEU B CA 1
ATOM 3621 C C . LEU B 1 124 ? -5.109 -14.016 -11.734 1 98.88 124 LEU B C 1
ATOM 3623 O O . LEU B 1 124 ? -6.234 -14.219 -12.195 1 98.88 124 LEU B O 1
ATOM 3627 N N . ARG B 1 125 ? -4.676 -12.852 -11.367 1 98.81 125 ARG B N 1
ATOM 3628 C CA . ARG B 1 125 ? -5.57 -11.695 -11.336 1 98.81 125 ARG B CA 1
ATOM 3629 C C . ARG B 1 125 ? -5.879 -11.211 -12.75 1 98.81 125 ARG B C 1
ATOM 3631 O O . ARG B 1 125 ? -6.965 -10.68 -13.008 1 98.81 125 ARG B O 1
ATOM 3638 N N . GLU B 1 126 ? -4.938 -11.367 -13.656 1 98.75 126 GLU B N 1
ATOM 3639 C CA . GLU B 1 126 ? -5.27 -11.117 -15.055 1 98.75 126 GLU B CA 1
ATOM 3640 C C . GLU B 1 126 ? -6.34 -12.078 -15.547 1 98.75 126 GLU B C 1
ATOM 3642 O O . GLU B 1 126 ? -7.246 -11.688 -16.297 1 98.75 126 GLU B O 1
ATOM 3647 N N . PHE B 1 127 ? -6.207 -13.312 -15.172 1 98.88 127 PHE B N 1
ATOM 3648 C CA . PHE B 1 127 ? -7.203 -14.312 -15.547 1 98.88 127 PHE B CA 1
ATOM 3649 C C . PHE B 1 127 ? -8.555 -13.992 -14.914 1 98.88 127 PHE B C 1
ATOM 3651 O O . PHE B 1 127 ? -9.594 -14.125 -15.562 1 98.88 127 PHE B O 1
ATOM 3658 N N . LEU B 1 128 ? -8.523 -13.586 -13.641 1 98.69 128 LEU B N 1
ATOM 3659 C CA . LEU B 1 128 ? -9.734 -13.141 -12.969 1 98.69 128 LEU B CA 1
ATOM 3660 C C . LEU B 1 128 ? -10.445 -12.055 -13.773 1 98.69 128 LEU B C 1
ATOM 3662 O O . LEU B 1 128 ? -11.641 -12.148 -14.031 1 98.69 128 LEU B O 1
ATOM 3666 N N . HIS B 1 129 ? -9.688 -11.086 -14.156 1 97.62 129 HIS B N 1
ATOM 3667 C CA . HIS B 1 129 ? -10.227 -9.984 -14.953 1 97.62 129 HIS B CA 1
ATOM 3668 C C . HIS B 1 129 ? -10.82 -10.492 -16.266 1 97.62 129 HIS B C 1
ATOM 3670 O O . HIS B 1 129 ? -11.938 -10.109 -16.625 1 97.62 129 HIS B O 1
ATOM 3676 N N . LEU B 1 130 ? -10.117 -11.312 -16.938 1 98 130 LEU B N 1
ATOM 3677 C CA . LEU B 1 130 ? -10.547 -11.867 -18.203 1 98 130 LEU B CA 1
ATOM 3678 C C . LEU B 1 130 ? -11.859 -12.633 -18.062 1 98 130 LEU B C 1
ATOM 3680 O O . LEU B 1 130 ? -12.789 -12.438 -18.844 1 98 130 LEU B O 1
ATOM 3684 N N . GLN B 1 131 ? -11.984 -13.453 -17.062 1 97.94 131 GLN B N 1
ATOM 3685 C CA . GLN B 1 131 ? -13.164 -14.297 -16.875 1 97.94 131 GLN B CA 1
ATOM 3686 C C . GLN B 1 131 ? -14.383 -13.461 -16.484 1 97.94 131 GLN B C 1
ATOM 3688 O O . GLN B 1 131 ? -15.492 -13.727 -16.953 1 97.94 131 GLN B O 1
ATOM 3693 N N . LEU B 1 132 ? -14.156 -12.5 -15.648 1 96.12 132 LEU B N 1
ATOM 3694 C CA . LEU B 1 132 ? -15.273 -11.664 -15.227 1 96.12 132 LEU B CA 1
ATOM 3695 C C . LEU B 1 132 ? -15.766 -10.789 -16.375 1 96.12 132 LEU B C 1
ATOM 3697 O O . LEU B 1 132 ? -16.953 -10.461 -16.438 1 96.12 132 LEU B O 1
ATOM 3701 N N . THR B 1 133 ? -14.867 -10.398 -17.25 1 94.81 133 THR B N 1
ATOM 3702 C CA . THR B 1 133 ? -15.25 -9.617 -18.422 1 94.81 133 THR B CA 1
ATOM 3703 C C . THR B 1 133 ? -15.953 -10.484 -19.453 1 94.81 133 THR B C 1
ATOM 3705 O O . THR B 1 133 ? -16.922 -10.055 -20.078 1 94.81 133 THR B O 1
ATOM 3708 N N . LYS B 1 134 ? -15.453 -11.672 -19.547 1 94.62 134 LYS B N 1
ATOM 3709 C CA . LYS B 1 134 ? -16 -12.633 -20.5 1 94.62 134 LYS B CA 1
ATOM 3710 C C . LYS B 1 134 ? -17.406 -13.062 -20.109 1 94.62 134 LYS B C 1
ATOM 3712 O O . LYS B 1 134 ? -18.266 -13.297 -20.969 1 94.62 134 LYS B O 1
ATOM 3717 N N . HIS B 1 135 ? -17.609 -13.188 -18.812 1 90.12 135 HIS B N 1
ATOM 3718 C CA . HIS B 1 135 ? -18.891 -13.656 -18.297 1 90.12 135 HIS B CA 1
ATOM 3719 C C . HIS B 1 135 ? -19.641 -12.531 -17.609 1 90.12 135 HIS B C 1
ATOM 3721 O O . HIS B 1 135 ? -20.25 -12.742 -16.562 1 90.12 135 HIS B O 1
ATOM 3727 N N . ARG B 1 136 ? -20.016 -11.414 -18.078 1 74.88 136 ARG B N 1
ATOM 3728 C CA . ARG B 1 136 ? -20.578 -10.188 -17.516 1 74.88 136 ARG B CA 1
ATOM 3729 C C . ARG B 1 136 ? -22 -10.414 -17.016 1 74.88 136 ARG B C 1
ATOM 3731 O O . ARG B 1 136 ? -22.656 -11.383 -17.406 1 74.88 136 ARG B O 1
ATOM 3738 N N . PRO B 1 137 ? -22.453 -9.383 -16.328 1 68.12 137 PRO B N 1
ATOM 3739 C CA . PRO B 1 137 ? -23.859 -9.461 -15.898 1 68.12 137 PRO B CA 1
ATOM 3740 C C . PRO B 1 137 ? -24.797 -9.898 -17.031 1 68.12 137 PRO B C 1
ATOM 3742 O O . PRO B 1 137 ? -24.531 -9.602 -18.203 1 68.12 137 PRO B O 1
ATOM 3745 N N . PRO B 1 138 ? -25.688 -10.719 -16.391 1 75.06 138 PRO B N 1
ATOM 3746 C CA . PRO B 1 138 ? -26.219 -10.789 -15.023 1 75.06 138 PRO B CA 1
ATOM 3747 C C . PRO B 1 138 ? -25.578 -11.906 -14.195 1 75.06 138 PRO B C 1
ATOM 3749 O O . PRO B 1 138 ? -26.047 -12.203 -13.094 1 75.06 138 PRO B O 1
ATOM 3752 N N . PHE B 1 139 ? -24.578 -12.523 -14.617 1 75.94 139 PHE B N 1
ATOM 3753 C CA . PHE B 1 139 ? -24 -13.641 -13.883 1 75.94 139 PHE B CA 1
ATOM 3754 C C . PHE B 1 139 ? -23.312 -13.156 -12.609 1 75.94 139 PHE B C 1
ATOM 3756 O O . PHE B 1 139 ? -22.672 -12.102 -12.609 1 75.94 139 PHE B O 1
ATOM 3763 N N . SER B 1 140 ? -23.578 -13.922 -11.625 1 86.94 140 SER B N 1
ATOM 3764 C CA . SER B 1 140 ? -22.875 -13.703 -10.375 1 86.94 140 SER B CA 1
ATOM 3765 C C . SER B 1 140 ? -21.375 -14 -10.516 1 86.94 140 SER B C 1
ATOM 3767 O O . SER B 1 140 ? -21 -15 -11.141 1 86.94 140 SER B O 1
ATOM 3769 N N . PRO B 1 141 ? -20.516 -13.156 -10.086 1 91.69 141 PRO B N 1
ATOM 3770 C CA . PRO B 1 141 ? -19.078 -13.453 -10.125 1 91.69 141 PRO B CA 1
ATOM 3771 C C . PRO B 1 141 ? -18.75 -14.82 -9.531 1 91.69 141 PRO B C 1
ATOM 3773 O O . PRO B 1 141 ? -17.812 -15.477 -9.984 1 91.69 141 PRO B O 1
ATOM 3776 N N . LEU B 1 142 ? -19.609 -15.266 -8.648 1 94.38 142 LEU B N 1
ATOM 3777 C CA . LEU B 1 142 ? -19.359 -16.516 -7.949 1 94.38 142 LEU B CA 1
ATOM 3778 C C . LEU B 1 142 ? -19.641 -17.719 -8.852 1 94.38 142 LEU B C 1
ATOM 3780 O O . LEU B 1 142 ? -19.125 -18.812 -8.625 1 94.38 142 LEU B O 1
ATOM 3784 N N . ALA B 1 143 ? -20.438 -17.516 -9.852 1 93.94 143 ALA B N 1
ATOM 3785 C CA . ALA B 1 143 ? -20.734 -18.578 -10.805 1 93.94 143 ALA B CA 1
ATOM 3786 C C . ALA B 1 143 ? -19.547 -18.828 -11.734 1 93.94 143 ALA B C 1
ATOM 3788 O O . ALA B 1 143 ? -19.469 -19.891 -12.359 1 93.94 143 ALA B O 1
ATOM 3789 N N . VAL B 1 144 ? -18.688 -17.875 -11.812 1 96.44 144 VAL B N 1
ATOM 3790 C CA . VAL B 1 144 ? -17.516 -17.984 -12.688 1 96.44 144 VAL B CA 1
ATOM 3791 C C . VAL B 1 144 ? -16.266 -18.25 -11.859 1 96.44 144 VAL B C 1
ATOM 3793 O O . VAL B 1 144 ? -15.539 -19.219 -12.125 1 96.44 144 VAL B O 1
ATOM 3796 N N . ILE B 1 145 ? -16.062 -17.359 -10.867 1 98.25 145 ILE B N 1
ATOM 3797 C CA . ILE B 1 145 ? -14.969 -17.516 -9.914 1 98.25 145 ILE B CA 1
ATOM 3798 C C . ILE B 1 145 ? -15.523 -17.719 -8.508 1 98.25 145 ILE B C 1
ATOM 3800 O O . ILE B 1 145 ? -15.984 -16.766 -7.871 1 98.25 145 ILE B O 1
ATOM 3804 N N . ALA B 1 146 ? -15.344 -18.922 -8.039 1 97.94 146 ALA B N 1
ATOM 3805 C CA . ALA B 1 146 ? -15.914 -19.297 -6.746 1 97.94 146 ALA B CA 1
ATOM 3806 C C . ALA B 1 146 ? -15.07 -18.75 -5.594 1 97.94 146 ALA B C 1
ATOM 3808 O O . ALA B 1 146 ? -15.578 -18.531 -4.492 1 97.94 146 ALA B O 1
ATOM 3809 N N . GLY B 1 147 ? -13.828 -18.562 -5.863 1 98.69 147 GLY B N 1
ATOM 3810 C CA . GLY B 1 147 ? -12.945 -18.016 -4.84 1 98.69 147 GLY B CA 1
ATOM 3811 C C . GLY B 1 147 ? -11.539 -17.75 -5.34 1 98.69 147 GLY B C 1
ATOM 3812 O O . GLY B 1 147 ? -11.148 -18.25 -6.395 1 98.69 147 GLY B O 1
ATOM 3813 N N . VAL B 1 148 ? -10.82 -16.906 -4.602 1 98.94 148 VAL B N 1
ATOM 3814 C CA . VAL B 1 148 ? -9.445 -16.531 -4.91 1 98.94 148 VAL B CA 1
ATOM 3815 C C . VAL B 1 148 ? -8.578 -16.688 -3.664 1 98.94 148 VAL B C 1
ATOM 3817 O O . VAL B 1 148 ? -8.938 -16.203 -2.59 1 98.94 148 VAL B O 1
ATOM 3820 N N . VAL B 1 149 ? -7.52 -17.391 -3.773 1 98.94 149 VAL B N 1
ATOM 3821 C CA . VAL B 1 149 ? -6.508 -17.5 -2.727 1 98.94 149 VAL B CA 1
ATOM 3822 C C . VAL B 1 149 ? -5.199 -16.875 -3.205 1 98.94 149 VAL B C 1
ATOM 3824 O O . VAL B 1 149 ? -4.539 -17.422 -4.098 1 98.94 149 VAL B O 1
ATOM 3827 N N . LEU B 1 150 ? -4.832 -15.773 -2.641 1 98.94 150 LEU B N 1
ATOM 3828 C CA . LEU B 1 150 ? -3.553 -15.117 -2.896 1 98.94 150 LEU B CA 1
ATOM 3829 C C . LEU B 1 150 ? -2.549 -15.438 -1.793 1 98.94 150 LEU B C 1
ATOM 3831 O O . LEU B 1 150 ? -2.543 -14.781 -0.747 1 98.94 150 LEU B O 1
ATOM 3835 N N . TYR B 1 151 ? -1.706 -16.422 -2.047 1 98.88 151 TYR B N 1
ATOM 3836 C CA . TYR B 1 151 ? -0.791 -16.969 -1.053 1 98.88 151 TYR B CA 1
ATOM 3837 C C . TYR B 1 151 ? 0.591 -16.344 -1.178 1 98.88 151 TYR B C 1
ATOM 3839 O O . TYR B 1 151 ? 1.402 -16.766 -2.002 1 98.88 151 TYR B O 1
ATOM 3847 N N . ASP B 1 152 ? 0.901 -15.305 -0.352 1 98.38 152 ASP B N 1
ATOM 3848 C CA . ASP B 1 152 ? 2.172 -14.586 -0.34 1 98.38 152 ASP B CA 1
ATOM 3849 C C . ASP B 1 152 ? 2.543 -14.102 -1.739 1 98.38 152 ASP B C 1
ATOM 3851 O O . ASP B 1 152 ? 3.646 -14.375 -2.221 1 98.38 152 ASP B O 1
ATOM 3855 N N . THR B 1 153 ? 1.604 -13.398 -2.406 1 98.31 153 THR B N 1
ATOM 3856 C CA . THR B 1 153 ? 1.719 -13.047 -3.816 1 98.31 153 THR B CA 1
ATOM 3857 C C . THR B 1 153 ? 2.328 -11.656 -3.977 1 98.31 153 THR B C 1
ATOM 3859 O O . THR B 1 153 ? 2.254 -10.828 -3.062 1 98.31 153 THR B O 1
ATOM 3862 N N . GLY B 1 154 ? 2.943 -11.469 -5.094 1 95.75 154 GLY B N 1
ATOM 3863 C CA . GLY B 1 154 ? 3.4 -10.148 -5.48 1 95.75 154 GLY B CA 1
ATOM 3864 C C . GLY B 1 154 ? 2.268 -9.219 -5.875 1 95.75 154 GLY B C 1
ATOM 3865 O O . GLY B 1 154 ? 1.185 -9.672 -6.246 1 95.75 154 GLY B O 1
ATOM 3866 N N . THR B 1 155 ? 2.504 -7.922 -5.711 1 95.62 155 THR B N 1
ATOM 3867 C CA . THR B 1 155 ? 1.537 -6.895 -6.078 1 95.62 155 THR B CA 1
ATOM 3868 C C . THR B 1 155 ? 2.145 -5.914 -7.078 1 95.62 155 THR B C 1
ATOM 3870 O O . THR B 1 155 ? 3.365 -5.859 -7.238 1 95.62 155 THR B O 1
ATOM 3873 N N . GLU B 1 156 ? 1.309 -5.207 -7.762 1 96.19 156 GLU B N 1
ATOM 3874 C CA . GLU B 1 156 ? 1.755 -4.223 -8.75 1 96.19 156 GLU B CA 1
ATOM 3875 C C . GLU B 1 156 ? 2.646 -3.166 -8.102 1 96.19 156 GLU B C 1
ATOM 3877 O O . GLU B 1 156 ? 3.666 -2.773 -8.672 1 96.19 156 GLU B O 1
ATOM 3882 N N . VAL B 1 157 ? 2.322 -2.76 -6.898 1 95.38 157 VAL B N 1
ATOM 3883 C CA . VAL B 1 157 ? 3.094 -1.701 -6.258 1 95.38 157 VAL B CA 1
ATOM 3884 C C . VAL B 1 157 ? 4.461 -2.24 -5.836 1 95.38 157 VAL B C 1
ATOM 3886 O O . VAL B 1 157 ? 5.457 -1.518 -5.883 1 95.38 157 VAL B O 1
ATOM 3889 N N . ALA B 1 158 ? 4.547 -3.504 -5.48 1 96 158 ALA B N 1
ATOM 3890 C CA . ALA B 1 158 ? 5.836 -4.102 -5.133 1 96 158 ALA B CA 1
ATOM 3891 C C . ALA B 1 158 ? 6.789 -4.074 -6.324 1 96 158 ALA B C 1
ATOM 3893 O O . ALA B 1 158 ? 7.973 -3.764 -6.168 1 96 158 ALA B O 1
ATOM 3894 N N . PHE B 1 159 ? 6.266 -4.348 -7.512 1 96.12 159 PHE B N 1
ATOM 3895 C CA . PHE B 1 159 ? 7.098 -4.375 -8.711 1 96.12 159 PHE B CA 1
ATOM 3896 C C . PHE B 1 159 ? 7.449 -2.959 -9.156 1 96.12 159 PHE B C 1
ATOM 3898 O O . PHE B 1 159 ? 8.406 -2.76 -9.906 1 96.12 159 PHE B O 1
ATOM 3905 N N . ALA B 1 160 ? 6.668 -2.008 -8.703 1 95.69 160 ALA B N 1
ATOM 3906 C CA . ALA B 1 160 ? 7.016 -0.611 -8.953 1 95.69 160 ALA B CA 1
ATOM 3907 C C . ALA B 1 160 ? 8.102 -0.136 -7.984 1 95.69 160 ALA B C 1
ATOM 3909 O O . ALA B 1 160 ? 8.969 0.653 -8.359 1 95.69 160 ALA B O 1
ATOM 3910 N N . LEU B 1 161 ? 8.055 -0.618 -6.793 1 95.94 161 LEU B N 1
ATOM 3911 C CA . LEU B 1 161 ? 8.969 -0.194 -5.734 1 95.94 161 LEU B CA 1
ATOM 3912 C C . LEU B 1 161 ? 10.344 -0.836 -5.91 1 95.94 161 LEU B C 1
ATOM 3914 O O . LEU B 1 161 ? 11.367 -0.199 -5.664 1 95.94 161 LEU B O 1
ATOM 3918 N N . PHE B 1 162 ? 10.336 -2.139 -6.379 1 96.5 162 PHE B N 1
ATOM 3919 C CA . PHE B 1 162 ? 11.586 -2.887 -6.477 1 96.5 162 PHE B CA 1
ATOM 3920 C C . PHE B 1 162 ? 11.898 -3.225 -7.93 1 96.5 162 PHE B C 1
ATOM 3922 O O . PHE B 1 162 ? 11.156 -3.959 -8.578 1 96.5 162 PHE B O 1
ATOM 3929 N N . PRO B 1 163 ? 13.023 -2.824 -8.414 1 94.38 163 PRO B N 1
ATOM 3930 C CA . PRO B 1 163 ? 13.391 -3.127 -9.797 1 94.38 163 PRO B CA 1
ATOM 3931 C C . PRO B 1 163 ? 13.586 -4.621 -10.047 1 94.38 163 PRO B C 1
ATOM 3933 O O . PRO B 1 163 ? 13.484 -5.082 -11.188 1 94.38 163 PRO B O 1
ATOM 3936 N N . ARG B 1 164 ? 13.93 -5.332 -9 1 95.06 164 ARG B N 1
ATOM 3937 C CA . ARG B 1 164 ? 14.102 -6.781 -9.031 1 95.06 164 ARG B CA 1
ATOM 3938 C C . ARG B 1 164 ? 13.742 -7.41 -7.691 1 95.06 164 ARG B C 1
ATOM 3940 O O . ARG B 1 164 ? 14.055 -6.855 -6.633 1 95.06 164 ARG B O 1
ATOM 3947 N N . ILE B 1 165 ? 13.039 -8.508 -7.695 1 94.88 165 ILE B N 1
ATOM 3948 C CA . ILE B 1 165 ? 12.688 -9.242 -6.488 1 94.88 165 ILE B CA 1
ATOM 3949 C C . ILE B 1 165 ? 13.133 -10.695 -6.617 1 94.88 165 ILE B C 1
ATOM 3951 O O . ILE B 1 165 ? 12.602 -11.438 -7.445 1 94.88 165 ILE B O 1
ATOM 3955 N N . PRO B 1 166 ? 14.047 -11.125 -5.898 1 95.94 166 PRO B N 1
ATOM 3956 C CA . PRO B 1 166 ? 14.891 -10.352 -4.984 1 95.94 166 PRO B CA 1
ATOM 3957 C C . PRO B 1 166 ? 15.812 -9.383 -5.711 1 95.94 166 PRO B C 1
ATOM 3959 O O . PRO B 1 166 ? 16.031 -9.508 -6.922 1 95.94 166 PRO B O 1
ATOM 3962 N N . SER B 1 167 ? 16.422 -8.445 -4.938 1 97.62 167 SER B N 1
ATOM 3963 C CA . SER B 1 167 ? 17.297 -7.445 -5.531 1 97.62 167 SER B CA 1
ATOM 3964 C C . SER B 1 167 ? 18.547 -8.094 -6.125 1 97.62 167 SER B C 1
ATOM 3966 O O . SER B 1 167 ? 18.953 -9.172 -5.691 1 97.62 167 SER B O 1
ATOM 3968 N N . ALA B 1 168 ? 19.156 -7.426 -7.105 1 97.62 168 ALA B N 1
ATOM 3969 C CA . ALA B 1 168 ? 20.391 -7.906 -7.703 1 97.62 168 ALA B CA 1
ATOM 3970 C C . ALA B 1 168 ? 21.5 -8.047 -6.652 1 97.62 168 ALA B C 1
ATOM 3972 O O . ALA B 1 168 ? 22.297 -8.977 -6.703 1 97.62 168 ALA B O 1
ATOM 3973 N N . ASP B 1 169 ? 21.5 -7.152 -5.699 1 98.62 169 ASP B N 1
ATOM 3974 C CA . ASP B 1 169 ? 22.484 -7.184 -4.621 1 98.62 169 ASP B CA 1
ATOM 3975 C C . ASP B 1 169 ? 22.328 -8.445 -3.771 1 98.62 169 ASP B C 1
ATOM 3977 O O . ASP B 1 169 ? 23.312 -9.102 -3.449 1 98.62 169 ASP B O 1
ATOM 3981 N N . LEU B 1 170 ? 21.078 -8.727 -3.434 1 98.69 170 LEU B N 1
ATOM 3982 C CA . LEU B 1 170 ? 20.859 -9.922 -2.625 1 98.69 170 LEU B CA 1
ATOM 3983 C C . LEU B 1 170 ? 21.234 -11.18 -3.4 1 98.69 170 LEU B C 1
ATOM 3985 O O . LEU B 1 170 ? 21.797 -12.117 -2.836 1 98.69 170 LEU B O 1
ATOM 3989 N N . VAL B 1 171 ? 20.938 -11.242 -4.699 1 97.75 171 VAL B N 1
ATOM 3990 C CA . VAL B 1 171 ? 21.281 -12.383 -5.543 1 97.75 171 VAL B CA 1
ATOM 3991 C C . VAL B 1 171 ? 22.797 -12.562 -5.562 1 97.75 171 VAL B C 1
ATOM 3993 O O . VAL B 1 171 ? 23.297 -13.688 -5.461 1 97.75 171 VAL B O 1
ATOM 3996 N N . ALA B 1 172 ? 23.516 -11.492 -5.664 1 98.5 172 ALA B N 1
ATOM 3997 C CA . ALA B 1 172 ? 24.969 -11.547 -5.688 1 98.5 172 ALA B CA 1
ATOM 3998 C C . ALA B 1 172 ? 25.516 -12.102 -4.375 1 98.5 172 ALA B C 1
ATOM 4000 O O . ALA B 1 172 ? 26.422 -12.938 -4.379 1 98.5 172 ALA B O 1
ATOM 4001 N N . VAL B 1 173 ? 24.969 -11.664 -3.297 1 98.69 173 VAL B N 1
ATOM 4002 C CA . VAL B 1 173 ? 25.438 -12.07 -1.977 1 98.69 173 VAL B CA 1
ATOM 4003 C C . VAL B 1 173 ? 25.125 -13.547 -1.744 1 98.69 173 VAL B C 1
ATOM 4005 O O . VAL B 1 173 ? 25.906 -14.258 -1.104 1 98.69 173 VAL B O 1
ATOM 4008 N N . THR B 1 174 ? 24.047 -14.016 -2.352 1 98.38 174 THR B N 1
ATOM 4009 C CA . THR B 1 174 ? 23.562 -15.344 -2.004 1 98.38 174 THR B CA 1
ATOM 4010 C C . THR B 1 174 ? 23.859 -16.344 -3.117 1 98.38 174 THR B C 1
ATOM 4012 O O . THR B 1 174 ? 23.297 -17.438 -3.148 1 98.38 174 THR B O 1
ATOM 4015 N N . LYS B 1 175 ? 24.719 -16.016 -4.035 1 97.12 175 LYS B N 1
ATOM 4016 C CA . LYS B 1 175 ? 24.953 -16.797 -5.246 1 97.12 175 LYS B CA 1
ATOM 4017 C C . LYS B 1 175 ? 25.391 -18.219 -4.914 1 97.12 175 LYS B C 1
ATOM 4019 O O . LYS B 1 175 ? 25.078 -19.156 -5.652 1 97.12 175 LYS B O 1
ATOM 4024 N N . ASP B 1 176 ? 26.031 -18.469 -3.805 1 97.25 176 ASP B N 1
ATOM 4025 C CA . ASP B 1 176 ? 26.578 -19.781 -3.471 1 97.25 176 ASP B CA 1
ATOM 4026 C C . ASP B 1 176 ? 25.766 -20.453 -2.361 1 97.25 176 ASP B C 1
ATOM 4028 O O . ASP B 1 176 ? 26.141 -21.5 -1.857 1 97.25 176 ASP B O 1
ATOM 4032 N N . VAL B 1 177 ? 24.672 -19.812 -1.978 1 97.5 177 VAL B N 1
ATOM 4033 C CA . VAL B 1 177 ? 23.859 -20.359 -0.898 1 97.5 177 VAL B CA 1
ATOM 4034 C C . VAL B 1 177 ? 23.047 -21.547 -1.418 1 97.5 177 VAL B C 1
ATOM 4036 O O . VAL B 1 177 ? 22.344 -21.438 -2.43 1 97.5 177 VAL B O 1
ATOM 4039 N N . ASP B 1 178 ? 23.156 -22.703 -0.769 1 95.69 178 ASP B N 1
ATOM 4040 C CA . ASP B 1 178 ? 22.312 -23.875 -0.987 1 95.69 178 ASP B CA 1
ATOM 4041 C C . ASP B 1 178 ? 21.078 -23.828 -0.086 1 95.69 178 ASP B C 1
ATOM 4043 O O . ASP B 1 178 ? 21.078 -24.438 0.986 1 95.69 178 ASP B O 1
ATOM 4047 N N . TRP B 1 179 ? 20.062 -23.219 -0.599 1 93.38 179 TRP B N 1
ATOM 4048 C CA . TRP B 1 179 ? 18.875 -22.984 0.211 1 93.38 179 TRP B CA 1
ATOM 4049 C C . TRP B 1 179 ? 18.266 -24.312 0.673 1 93.38 179 TRP B C 1
ATOM 4051 O O . TRP B 1 179 ? 17.844 -24.438 1.823 1 93.38 179 TRP B O 1
ATOM 4061 N N . GLU B 1 180 ? 18.172 -25.281 -0.182 1 91.88 180 GLU B N 1
ATOM 4062 C CA . GLU B 1 180 ? 17.609 -26.594 0.155 1 91.88 180 GLU B CA 1
ATOM 4063 C C . GLU B 1 180 ? 18.375 -27.219 1.316 1 91.88 180 GLU B C 1
ATOM 4065 O O . GLU B 1 180 ? 17.766 -27.75 2.252 1 91.88 180 GLU B O 1
ATOM 4070 N N . GLY B 1 181 ? 19.672 -27.203 1.2 1 93 181 GLY B N 1
ATOM 4071 C CA . GLY B 1 181 ? 20.5 -27.75 2.273 1 93 181 GLY B CA 1
ATOM 4072 C C . GLY B 1 181 ? 20.375 -26.969 3.568 1 93 181 GLY B C 1
ATOM 4073 O O . GLY B 1 181 ? 20.281 -27.562 4.648 1 93 181 GLY B O 1
ATOM 4074 N N . LEU B 1 182 ? 20.312 -25.672 3.412 1 94.31 182 LEU B N 1
ATOM 4075 C CA . LEU B 1 182 ? 20.266 -24.766 4.559 1 94.31 182 LEU B CA 1
ATOM 4076 C C . LEU B 1 182 ? 18.984 -24.969 5.355 1 94.31 182 LEU B C 1
ATOM 4078 O O . LEU B 1 182 ? 18.984 -24.859 6.582 1 94.31 182 LEU B O 1
ATOM 4082 N N . THR B 1 183 ? 17.859 -25.328 4.668 1 94.25 183 THR B N 1
ATOM 4083 C CA . THR B 1 183 ? 16.562 -25.344 5.328 1 94.25 183 THR B CA 1
ATOM 4084 C C . THR B 1 183 ? 16.016 -26.75 5.422 1 94.25 183 THR B C 1
ATOM 4086 O O . THR B 1 183 ? 14.938 -26.969 5.992 1 94.25 183 THR B O 1
ATOM 4089 N N . HIS B 1 184 ? 16.672 -27.703 4.832 1 95.12 184 HIS B N 1
ATOM 4090 C CA . HIS B 1 184 ? 16.203 -29.094 4.773 1 95.12 184 HIS B CA 1
ATOM 4091 C C . HIS B 1 184 ? 14.867 -29.188 4.043 1 95.12 184 HIS B C 1
ATOM 4093 O O . HIS B 1 184 ? 13.961 -29.906 4.484 1 95.12 184 HIS B O 1
ATOM 4099 N N . LEU B 1 185 ? 14.75 -28.438 2.98 1 95.06 185 LEU B N 1
ATOM 4100 C CA . LEU B 1 185 ? 13.508 -28.312 2.23 1 95.06 185 LEU B CA 1
ATOM 4101 C C . LEU B 1 185 ? 13.062 -29.672 1.675 1 95.06 185 LEU B C 1
ATOM 4103 O O . LEU B 1 185 ? 11.883 -30.016 1.73 1 95.06 185 LEU B O 1
ATOM 4107 N N . ARG B 1 186 ? 13.977 -30.469 1.166 1 94.88 186 ARG B N 1
ATOM 4108 C CA . ARG B 1 186 ? 13.625 -31.766 0.599 1 94.88 186 ARG B CA 1
ATOM 4109 C C . ARG B 1 186 ? 12.969 -32.656 1.645 1 94.88 186 ARG B C 1
ATOM 4111 O O . ARG B 1 186 ? 11.906 -33.219 1.398 1 94.88 186 ARG B O 1
ATOM 4118 N N . GLN B 1 187 ? 13.609 -32.688 2.793 1 94.44 187 GLN B N 1
ATOM 4119 C CA . GLN B 1 187 ? 13.094 -33.531 3.875 1 94.44 187 GLN B CA 1
ATOM 4120 C C . GLN B 1 187 ? 11.742 -33.031 4.363 1 94.44 187 GLN B C 1
ATOM 4122 O O . GLN B 1 187 ? 10.836 -33.812 4.629 1 94.44 187 GLN B O 1
ATOM 4127 N N . GLU B 1 188 ? 11.586 -31.781 4.387 1 95.31 188 GLU B N 1
ATOM 4128 C CA . GLU B 1 188 ? 10.375 -31.188 4.961 1 95.31 188 GLU B CA 1
ATOM 4129 C C . GLU B 1 188 ? 9.242 -31.156 3.938 1 95.31 188 GLU B C 1
ATOM 4131 O O . GLU B 1 188 ? 8.078 -30.969 4.301 1 95.31 188 GLU B O 1
ATOM 4136 N N . SER B 1 189 ? 9.523 -31.344 2.689 1 95.75 189 SER B N 1
ATOM 4137 C CA . SER B 1 189 ? 8.523 -31.25 1.631 1 95.75 189 SER B CA 1
ATOM 4138 C C . SER B 1 189 ? 7.574 -32.438 1.646 1 95.75 189 SER B C 1
ATOM 4140 O O . SER B 1 189 ? 6.469 -32.375 1.107 1 95.75 189 SER B O 1
ATOM 4142 N N . GLY B 1 190 ? 8.07 -33.562 2.164 1 96.19 190 GLY B N 1
ATOM 4143 C CA . GLY B 1 190 ? 7.289 -34.781 2.123 1 96.19 190 GLY B CA 1
ATOM 4144 C C . GLY B 1 190 ? 7.289 -35.438 0.756 1 96.19 190 GLY B C 1
ATOM 4145 O O . GLY B 1 190 ? 6.59 -36.438 0.542 1 96.19 190 GLY B O 1
ATOM 4146 N N . MET B 1 191 ? 8.094 -35 -0.176 1 97.5 191 MET B N 1
ATOM 4147 C CA . MET B 1 191 ? 8.172 -35.594 -1.507 1 97.5 191 MET B CA 1
ATOM 4148 C C . MET B 1 191 ? 8.922 -36.906 -1.468 1 97.5 191 MET B C 1
ATOM 4150 O O . MET B 1 191 ? 9.875 -37.062 -0.706 1 97.5 191 MET B O 1
ATOM 4154 N N . THR B 1 192 ? 8.492 -37.781 -2.35 1 97.75 192 THR B N 1
ATOM 4155 C CA . THR B 1 192 ? 9.305 -38.969 -2.604 1 97.75 192 THR B CA 1
ATOM 4156 C C . THR B 1 192 ? 10.547 -38.594 -3.408 1 97.75 192 THR B C 1
ATOM 4158 O O . THR B 1 192 ? 10.648 -37.5 -3.945 1 97.75 192 THR B O 1
ATOM 4161 N N . ASP B 1 193 ? 11.477 -39.531 -3.463 1 97.56 193 ASP B N 1
ATOM 4162 C CA . ASP B 1 193 ? 12.68 -39.281 -4.262 1 97.56 193 ASP B CA 1
ATOM 4163 C C . ASP B 1 193 ? 12.32 -39 -5.719 1 97.56 193 ASP B C 1
ATOM 4165 O O . ASP B 1 193 ? 12.883 -38.094 -6.336 1 97.56 193 ASP B O 1
ATOM 4169 N N . ASP B 1 194 ? 11.375 -39.75 -6.238 1 98.12 194 ASP B N 1
ATOM 4170 C CA . ASP B 1 194 ? 10.961 -39.562 -7.629 1 98.12 194 ASP B CA 1
ATOM 4171 C C . ASP B 1 194 ? 10.328 -38.188 -7.84 1 98.12 194 ASP B C 1
ATOM 4173 O O . ASP B 1 194 ? 10.586 -37.531 -8.852 1 98.12 194 ASP B O 1
ATOM 4177 N N . GLU B 1 195 ? 9.469 -37.844 -6.895 1 97.75 195 GLU B N 1
ATOM 4178 C CA . GLU B 1 195 ? 8.812 -36.531 -6.977 1 97.75 195 GLU B CA 1
ATOM 4179 C C . GLU B 1 195 ? 9.836 -35.406 -6.93 1 97.75 195 GLU B C 1
ATOM 4181 O O . GLU B 1 195 ? 9.758 -34.469 -7.707 1 97.75 195 GLU B O 1
ATOM 4186 N N . TRP B 1 196 ? 10.742 -35.531 -6.012 1 97.69 196 TRP B N 1
ATOM 4187 C CA . TRP B 1 196 ? 11.773 -34.5 -5.848 1 97.69 196 TRP B CA 1
ATOM 4188 C C . TRP B 1 196 ? 12.648 -34.406 -7.094 1 97.69 196 TRP B C 1
ATOM 4190 O O . TRP B 1 196 ? 12.922 -33.312 -7.59 1 97.69 196 TRP B O 1
ATOM 4200 N N . ASP B 1 197 ? 13.109 -35.531 -7.605 1 97.94 197 ASP B N 1
ATOM 4201 C CA . ASP B 1 197 ? 13.945 -35.594 -8.805 1 97.94 197 ASP B CA 1
ATOM 4202 C C . ASP B 1 197 ? 13.227 -34.938 -9.992 1 97.94 197 ASP B C 1
ATOM 4204 O O . ASP B 1 197 ? 13.828 -34.188 -10.758 1 97.94 197 ASP B O 1
ATOM 4208 N N . TYR B 1 198 ? 11.961 -35.25 -10.094 1 98.19 198 TYR B N 1
ATOM 4209 C CA . TYR B 1 198 ? 11.203 -34.688 -11.195 1 98.19 198 TYR B CA 1
ATOM 4210 C C . TYR B 1 198 ? 11.07 -33.156 -11.031 1 98.19 198 TYR B C 1
ATOM 4212 O O . TYR B 1 198 ? 11.156 -32.438 -12.016 1 98.19 198 TYR B O 1
ATOM 4220 N N . ALA B 1 199 ? 10.781 -32.75 -9.844 1 98 199 ALA B N 1
ATOM 4221 C CA . ALA B 1 199 ? 10.664 -31.312 -9.586 1 98 199 ALA B CA 1
ATOM 4222 C C . ALA B 1 199 ? 11.953 -30.578 -9.969 1 98 199 ALA B C 1
ATOM 4224 O O . ALA B 1 199 ? 11.906 -29.5 -10.555 1 98 199 ALA B O 1
ATOM 4225 N N . ILE B 1 200 ? 13.078 -31.141 -9.609 1 97.25 200 ILE B N 1
ATOM 4226 C CA . ILE B 1 200 ? 14.367 -30.547 -9.938 1 97.25 200 ILE B CA 1
ATOM 4227 C C . ILE B 1 200 ? 14.539 -30.484 -11.453 1 97.25 200 ILE B C 1
ATOM 4229 O O . ILE B 1 200 ? 14.938 -29.453 -12 1 97.25 200 ILE B O 1
ATOM 4233 N N . GLU B 1 201 ? 14.219 -31.594 -12.133 1 98.25 201 GLU B N 1
ATOM 4234 C CA . GLU B 1 201 ? 14.336 -31.641 -13.586 1 98.25 201 GLU B CA 1
ATOM 4235 C C . GLU B 1 201 ? 13.43 -30.609 -14.242 1 98.25 201 GLU B C 1
ATOM 4237 O O . GLU B 1 201 ? 13.836 -29.922 -15.188 1 98.25 201 GLU B O 1
ATOM 4242 N N . ALA B 1 202 ? 12.195 -30.562 -13.789 1 98.5 202 ALA B N 1
ATOM 4243 C CA . ALA B 1 202 ? 11.234 -29.594 -14.305 1 98.5 202 ALA B CA 1
ATOM 4244 C C . ALA B 1 202 ? 11.727 -28.156 -14.094 1 98.5 202 ALA B C 1
ATOM 4246 O O . ALA B 1 202 ? 11.555 -27.297 -14.961 1 98.5 202 ALA B O 1
ATOM 4247 N N . GLY B 1 203 ? 12.273 -27.922 -12.914 1 97.56 203 GLY B N 1
ATOM 4248 C CA . GLY B 1 203 ? 12.859 -26.625 -12.625 1 97.56 203 GLY B CA 1
ATOM 4249 C C . GLY B 1 203 ? 13.977 -26.25 -13.578 1 97.56 203 GLY B C 1
ATOM 4250 O O . GLY B 1 203 ? 14.062 -25.094 -14.031 1 97.56 203 GLY B O 1
ATOM 4251 N N . LEU B 1 204 ? 14.828 -27.172 -13.867 1 96.94 204 LEU B N 1
ATOM 4252 C CA . LEU B 1 204 ? 15.938 -26.938 -14.781 1 96.94 204 LEU B CA 1
ATOM 4253 C C . LEU B 1 204 ? 15.438 -26.656 -16.188 1 96.94 204 LEU B C 1
ATOM 4255 O O . LEU B 1 204 ? 15.953 -25.766 -16.875 1 96.94 204 LEU B O 1
ATOM 4259 N N . ARG B 1 205 ? 14.461 -27.438 -16.672 1 97.31 205 ARG B N 1
ATOM 4260 C CA . ARG B 1 205 ? 13.859 -27.172 -17.969 1 97.31 205 ARG B CA 1
ATOM 4261 C C . ARG B 1 205 ? 13.289 -25.75 -18.047 1 97.31 205 ARG B C 1
ATOM 4263 O O . ARG B 1 205 ? 13.477 -25.047 -19.031 1 97.31 205 ARG B O 1
ATOM 4270 N N . THR B 1 206 ? 12.609 -25.375 -16.984 1 97.62 206 THR B N 1
ATOM 4271 C CA . THR B 1 206 ? 12.016 -24.047 -16.891 1 97.62 206 THR B CA 1
ATOM 4272 C C . THR B 1 206 ? 13.086 -22.969 -16.953 1 97.62 206 THR B C 1
ATOM 4274 O O . THR B 1 206 ? 12.984 -22.016 -17.734 1 97.62 206 THR B O 1
ATOM 4277 N N . ALA B 1 207 ? 14.125 -23.125 -16.125 1 95.69 207 ALA B N 1
ATOM 4278 C CA . ALA B 1 207 ? 15.203 -22.141 -16.062 1 95.69 207 ALA B CA 1
ATOM 4279 C C . ALA B 1 207 ? 15.883 -22 -17.422 1 95.69 207 ALA B C 1
ATOM 4281 O O . ALA B 1 207 ? 16.219 -20.875 -17.828 1 95.69 207 ALA B O 1
ATOM 4282 N N . THR B 1 208 ? 16.125 -23.078 -18.094 1 95.44 208 THR B N 1
ATOM 4283 C CA . THR B 1 208 ? 16.781 -23.062 -19.391 1 95.44 208 THR B CA 1
ATOM 4284 C C . THR B 1 208 ? 15.945 -22.281 -20.406 1 95.44 208 THR B C 1
ATOM 4286 O O . THR B 1 208 ? 16.484 -21.453 -21.141 1 95.44 208 THR B O 1
ATOM 4289 N N . LYS B 1 209 ? 14.695 -22.5 -20.453 1 94.44 209 LYS B N 1
ATOM 4290 C CA . LYS B 1 209 ? 13.828 -21.828 -21.406 1 94.44 209 LYS B CA 1
ATOM 4291 C C . LYS B 1 209 ? 13.688 -20.344 -21.078 1 94.44 209 LYS B C 1
ATOM 4293 O O . LYS B 1 209 ? 13.719 -19.5 -21.969 1 94.44 209 LYS B O 1
ATOM 4298 N N . LEU B 1 210 ? 13.609 -20.031 -19.781 1 92.69 210 LEU B N 1
ATOM 4299 C CA . LEU B 1 210 ? 13.367 -18.656 -19.359 1 92.69 210 LEU B CA 1
ATOM 4300 C C . LEU B 1 210 ? 14.656 -17.844 -19.406 1 92.69 210 LEU B C 1
ATOM 4302 O O . LEU B 1 210 ? 14.625 -16.609 -19.281 1 92.69 210 LEU B O 1
ATOM 4306 N N . ALA B 1 211 ? 15.781 -18.5 -19.531 1 87.81 211 ALA B N 1
ATOM 4307 C CA . ALA B 1 211 ? 17.047 -17.797 -19.688 1 87.81 211 ALA B CA 1
ATOM 4308 C C . ALA B 1 211 ? 17.031 -16.875 -20.906 1 87.81 211 ALA B C 1
ATOM 4310 O O . ALA B 1 211 ? 17.797 -15.914 -20.969 1 87.81 211 ALA B O 1
ATOM 4311 N N . THR B 1 212 ? 16.234 -17.094 -21.859 1 78.44 212 THR B N 1
ATOM 4312 C CA . THR B 1 212 ? 16.062 -16.219 -23 1 78.44 212 THR B CA 1
ATOM 4313 C C . THR B 1 212 ? 15.297 -14.969 -22.625 1 78.44 212 THR B C 1
ATOM 4315 O O . THR B 1 212 ? 15.086 -14.078 -23.453 1 78.44 212 THR B O 1
ATOM 4318 N N . LYS B 1 213 ? 15.273 -14.555 -21.469 1 69.25 213 LYS B N 1
ATOM 4319 C CA . LYS B 1 213 ? 14.602 -13.414 -20.859 1 69.25 213 LYS B CA 1
ATOM 4320 C C . LYS B 1 213 ? 13.258 -13.141 -21.531 1 69.25 213 LYS B C 1
ATOM 4322 O O . LYS B 1 213 ? 13.023 -12.039 -22.031 1 69.25 213 LYS B O 1
ATOM 4327 N N . ARG B 1 214 ? 12.344 -14.07 -21.25 1 82.44 214 ARG B N 1
ATOM 4328 C CA . ARG B 1 214 ? 11.078 -13.891 -21.953 1 82.44 214 ARG B CA 1
ATOM 4329 C C . ARG B 1 214 ? 9.945 -13.578 -20.969 1 82.44 214 ARG B C 1
ATOM 4331 O O . ARG B 1 214 ? 8.953 -12.953 -21.344 1 82.44 214 ARG B O 1
ATOM 4338 N N . GLN B 1 215 ? 10.141 -13.953 -19.734 1 91.44 215 GLN B N 1
ATOM 4339 C CA . GLN B 1 215 ? 9.102 -13.633 -18.766 1 91.44 215 GLN B CA 1
ATOM 4340 C C . GLN B 1 215 ? 9.273 -12.219 -18.219 1 91.44 215 GLN B C 1
ATOM 4342 O O . GLN B 1 215 ? 10.312 -11.898 -17.625 1 91.44 215 GLN B O 1
ATOM 4347 N N . ASP B 1 216 ? 8.305 -11.359 -18.406 1 93.69 216 ASP B N 1
ATOM 4348 C CA . ASP B 1 216 ? 8.383 -9.961 -17.984 1 93.69 216 ASP B CA 1
ATOM 4349 C C . ASP B 1 216 ? 7.449 -9.68 -16.812 1 93.69 216 ASP B C 1
ATOM 4351 O O . ASP B 1 216 ? 6.324 -9.219 -17 1 93.69 216 ASP B O 1
ATOM 4355 N N . THR B 1 217 ? 7.98 -9.906 -15.641 1 94.88 217 THR B N 1
ATOM 4356 C CA . THR B 1 217 ? 7.188 -9.773 -14.43 1 94.88 217 THR B CA 1
ATOM 4357 C C . THR B 1 217 ? 6.797 -8.32 -14.188 1 94.88 217 THR B C 1
ATOM 4359 O O . THR B 1 217 ? 5.676 -8.031 -13.766 1 94.88 217 THR B O 1
ATOM 4362 N N . HIS B 1 218 ? 7.668 -7.391 -14.508 1 95.62 218 HIS B N 1
ATOM 4363 C CA . HIS B 1 218 ? 7.426 -5.98 -14.234 1 95.62 218 HIS B CA 1
ATOM 4364 C C . HIS B 1 218 ? 6.406 -5.398 -15.211 1 95.62 218 HIS B C 1
ATOM 4366 O O . HIS B 1 218 ? 5.488 -4.684 -14.805 1 95.62 218 HIS B O 1
ATOM 4372 N N . ALA B 1 219 ? 6.543 -5.75 -16.5 1 96 219 ALA B N 1
ATOM 4373 C CA . ALA B 1 219 ? 5.539 -5.305 -17.453 1 96 219 ALA B CA 1
ATOM 4374 C C . ALA B 1 219 ? 4.168 -5.887 -17.141 1 96 219 ALA B C 1
ATOM 4376 O O . ALA B 1 219 ? 3.145 -5.223 -17.312 1 96 219 ALA B O 1
ATOM 4377 N N . SER B 1 220 ? 4.16 -7.145 -16.703 1 98 220 SER B N 1
ATOM 4378 C CA . SER B 1 220 ? 2.914 -7.793 -16.297 1 98 220 SER B CA 1
ATOM 4379 C C . SER B 1 220 ? 2.264 -7.062 -15.125 1 98 220 SER B C 1
ATOM 4381 O O . SER B 1 220 ? 1.055 -6.824 -15.133 1 98 220 SER B O 1
ATOM 4383 N N . ALA B 1 221 ? 3.08 -6.699 -14.156 1 97.69 221 ALA B N 1
ATOM 4384 C CA . ALA B 1 221 ? 2.572 -5.996 -12.977 1 97.69 221 ALA B CA 1
ATOM 4385 C C . ALA B 1 221 ? 2.047 -4.613 -13.352 1 97.69 221 ALA B C 1
ATOM 4387 O O . ALA B 1 221 ? 1.022 -4.172 -12.82 1 97.69 221 ALA B O 1
ATOM 4388 N N . ARG B 1 222 ? 2.73 -3.93 -14.219 1 96.69 222 ARG B N 1
ATOM 4389 C CA . ARG B 1 222 ? 2.291 -2.607 -14.656 1 96.69 222 ARG B CA 1
ATOM 4390 C C . ARG B 1 222 ? 0.958 -2.689 -15.391 1 96.69 222 ARG B C 1
ATOM 4392 O O . ARG B 1 222 ? 0.055 -1.887 -15.141 1 96.69 222 ARG B O 1
ATOM 4399 N N . SER B 1 223 ? 0.869 -3.666 -16.312 1 97.38 223 SER B N 1
ATOM 4400 C CA . SER B 1 223 ? -0.39 -3.873 -17.031 1 97.38 223 SER B CA 1
ATOM 4401 C C . SER B 1 223 ? -1.527 -4.172 -16.062 1 97.38 223 SER B C 1
ATOM 4403 O O . SER B 1 223 ? -2.641 -3.668 -16.219 1 97.38 223 SER B O 1
ATOM 4405 N N . LEU B 1 224 ? -1.225 -4.977 -15.078 1 98.06 224 LEU B N 1
ATOM 4406 C CA . LEU B 1 224 ? -2.234 -5.309 -14.078 1 98.06 224 LEU B CA 1
ATOM 4407 C C . LEU B 1 224 ? -2.666 -4.066 -13.312 1 98.06 224 LEU B C 1
ATOM 4409 O O . LEU B 1 224 ? -3.85 -3.9 -13 1 98.06 224 LEU B O 1
ATOM 4413 N N . ALA B 1 225 ? -1.685 -3.197 -12.953 1 97.75 225 ALA B N 1
ATOM 4414 C CA . ALA B 1 225 ? -1.994 -1.955 -12.25 1 97.75 225 ALA B CA 1
ATOM 4415 C C . ALA B 1 225 ? -3.01 -1.122 -13.023 1 97.75 225 ALA B C 1
ATOM 4417 O O . ALA B 1 225 ? -3.883 -0.486 -12.43 1 97.75 225 ALA B O 1
ATOM 4418 N N . GLU B 1 226 ? -2.92 -1.135 -14.305 1 97.44 226 GLU B N 1
ATOM 4419 C CA . GLU B 1 226 ? -3.801 -0.354 -15.172 1 97.44 226 GLU B CA 1
ATOM 4420 C C . GLU B 1 226 ? -5.238 -0.857 -15.094 1 97.44 226 GLU B C 1
ATOM 4422 O O . GLU B 1 226 ? -6.172 -0.146 -15.469 1 97.44 226 GLU B O 1
ATOM 4427 N N . ARG B 1 227 ? -5.41 -2.086 -14.562 1 97.19 227 ARG B N 1
ATOM 4428 C CA . ARG B 1 227 ? -6.758 -2.627 -14.398 1 97.19 227 ARG B CA 1
ATOM 4429 C C . ARG B 1 227 ? -7.441 -2.043 -13.172 1 97.19 227 ARG B C 1
ATOM 4431 O O . ARG B 1 227 ? -8.664 -2.123 -13.031 1 97.19 227 ARG B O 1
ATOM 4438 N N . ARG B 1 228 ? -6.734 -1.5 -12.211 1 97.12 228 ARG B N 1
ATOM 4439 C CA . ARG B 1 228 ? -7.242 -0.84 -11.016 1 97.12 228 ARG B CA 1
ATOM 4440 C C . ARG B 1 228 ? -8.211 -1.745 -10.258 1 97.12 228 ARG B C 1
ATOM 4442 O O . ARG B 1 228 ? -9.305 -1.323 -9.898 1 97.12 228 ARG B O 1
ATOM 4449 N N . GLN B 1 229 ? -7.797 -2.982 -10.07 1 98.06 229 GLN B N 1
ATOM 4450 C CA . GLN B 1 229 ? -8.695 -4.008 -9.555 1 98.06 229 GLN B CA 1
ATOM 4451 C C . GLN B 1 229 ? -9.07 -3.738 -8.102 1 98.06 229 GLN B C 1
ATOM 4453 O O . GLN B 1 229 ? -10.195 -4.008 -7.68 1 98.06 229 GLN B O 1
ATOM 4458 N N . PHE B 1 230 ? -8.141 -3.217 -7.297 1 97.62 230 PHE B N 1
ATOM 4459 C CA . PHE B 1 230 ? -8.398 -2.957 -5.887 1 97.62 230 PHE B CA 1
ATOM 4460 C C . PHE B 1 230 ? -9.344 -1.769 -5.723 1 97.62 230 PHE B C 1
ATOM 4462 O O . PHE B 1 230 ? -10.328 -1.848 -4.984 1 97.62 230 PHE B O 1
ATOM 4469 N N . GLU B 1 231 ? -9.039 -0.724 -6.457 1 95.94 231 GLU B N 1
ATOM 4470 C CA . GLU B 1 231 ? -9.844 0.491 -6.406 1 95.94 231 GLU B CA 1
ATOM 4471 C C . GLU B 1 231 ? -11.273 0.224 -6.867 1 95.94 231 GLU B C 1
ATOM 4473 O O . GLU B 1 231 ? -12.227 0.808 -6.336 1 95.94 231 GLU B O 1
ATOM 4478 N N . ASN B 1 232 ? -11.453 -0.713 -7.82 1 96.62 232 ASN B N 1
ATOM 4479 C CA . ASN B 1 232 ? -12.758 -0.998 -8.414 1 96.62 232 ASN B CA 1
ATOM 4480 C C . ASN B 1 232 ? -13.445 -2.174 -7.727 1 96.62 232 ASN B C 1
ATOM 4482 O O . ASN B 1 232 ? -14.57 -2.529 -8.07 1 96.62 232 ASN B O 1
ATOM 4486 N N . HIS B 1 233 ? -12.805 -2.783 -6.773 1 97.44 233 HIS B N 1
ATOM 4487 C CA . HIS B 1 233 ? -13.336 -3.994 -6.16 1 97.44 233 HIS B CA 1
ATOM 4488 C C . HIS B 1 233 ? -13.844 -4.969 -7.215 1 97.44 233 HIS B C 1
ATOM 4490 O O . HIS B 1 233 ? -14.992 -5.422 -7.148 1 97.44 233 HIS B O 1
ATOM 4496 N N . THR B 1 234 ? -12.938 -5.316 -8.125 1 96.75 234 THR B N 1
ATOM 4497 C CA . THR B 1 234 ? -13.312 -5.969 -9.375 1 96.75 234 THR B CA 1
ATOM 4498 C C . THR B 1 234 ? -14.008 -7.301 -9.109 1 96.75 234 THR B C 1
ATOM 4500 O O . THR B 1 234 ? -14.867 -7.727 -9.883 1 96.75 234 THR B O 1
ATOM 4503 N N . TYR B 1 235 ? -13.688 -7.969 -7.992 1 97.5 235 TYR B N 1
ATOM 4504 C CA . TYR B 1 235 ? -14.234 -9.289 -7.688 1 97.5 235 TYR B CA 1
ATOM 4505 C C . TYR B 1 235 ? -15.547 -9.164 -6.922 1 97.5 235 TYR B C 1
ATOM 4507 O O . TYR B 1 235 ? -16.172 -10.172 -6.598 1 97.5 235 TYR B O 1
ATOM 4515 N N . ARG B 1 236 ? -16 -7.93 -6.48 1 94.56 236 ARG B N 1
ATOM 4516 C CA . ARG B 1 236 ? -17.297 -7.555 -5.938 1 94.56 236 ARG B CA 1
ATOM 4517 C C . ARG B 1 236 ? -17.672 -8.422 -4.738 1 94.56 236 ARG B C 1
ATOM 4519 O O . ARG B 1 236 ? -16.953 -8.438 -3.734 1 94.56 236 ARG B O 1
ATOM 4526 N N . SER B 1 237 ? -18.641 -9.305 -4.902 1 94.69 237 SER B N 1
ATOM 4527 C CA . SER B 1 237 ? -19.172 -10.086 -3.787 1 94.69 237 SER B CA 1
ATOM 4528 C C . SER B 1 237 ? -18.484 -11.438 -3.672 1 94.69 237 SER B C 1
ATOM 4530 O O . SER B 1 237 ? -19.047 -12.391 -3.145 1 94.69 237 SER B O 1
ATOM 4532 N N . GLY B 1 238 ? -17.297 -11.531 -4.188 1 97 238 GLY B N 1
ATOM 4533 C CA . GLY B 1 238 ? -16.578 -12.797 -4.207 1 97 238 GLY B CA 1
ATOM 4534 C C . GLY B 1 238 ? -15.977 -13.164 -2.865 1 97 238 GLY B C 1
ATOM 4535 O O . GLY B 1 238 ? -16.297 -12.547 -1.846 1 97 238 GLY B O 1
ATOM 4536 N N . ASN B 1 239 ? -15.234 -14.273 -2.82 1 98.56 239 ASN B N 1
ATOM 4537 C CA . ASN B 1 239 ? -14.508 -14.789 -1.664 1 98.56 239 ASN B CA 1
ATOM 4538 C C . ASN B 1 239 ? -13 -14.75 -1.89 1 98.56 239 ASN B C 1
ATOM 4540 O O . ASN B 1 239 ? -12.492 -15.367 -2.826 1 98.56 239 ASN B O 1
ATOM 4544 N N . VAL B 1 240 ? -12.297 -14 -1.032 1 98.81 240 VAL B N 1
ATOM 4545 C CA . VAL B 1 240 ? -10.867 -13.875 -1.267 1 98.81 240 VAL B CA 1
ATOM 4546 C C . VAL B 1 240 ? -10.102 -14.164 0.025 1 98.81 240 VAL B C 1
ATOM 4548 O O . VAL B 1 240 ? -10.516 -13.742 1.106 1 98.81 240 VAL B O 1
ATOM 4551 N N . VAL B 1 241 ? -9.102 -14.977 -0.029 1 98.88 241 VAL B N 1
ATOM 4552 C CA . VAL B 1 241 ? -8.141 -15.211 1.045 1 98.88 241 VAL B CA 1
ATOM 4553 C C . VAL B 1 241 ? -6.793 -14.602 0.668 1 98.88 241 VAL B C 1
ATOM 4555 O O . VAL B 1 241 ? -6.27 -14.867 -0.417 1 98.88 241 VAL B O 1
ATOM 4558 N N . VAL B 1 242 ? -6.27 -13.781 1.511 1 98.88 242 VAL B N 1
ATOM 4559 C CA . VAL B 1 242 ? -4.938 -13.211 1.341 1 98.88 242 VAL B CA 1
ATOM 4560 C C . VAL B 1 242 ? -4.027 -13.672 2.479 1 98.88 242 VAL B C 1
ATOM 4562 O O . VAL B 1 242 ? -4.336 -13.453 3.652 1 98.88 242 VAL B O 1
ATOM 4565 N N . ILE B 1 243 ? -2.932 -14.289 2.123 1 98.81 243 ILE B N 1
ATOM 4566 C CA . ILE B 1 243 ? -1.996 -14.812 3.109 1 98.81 243 ILE B CA 1
ATOM 4567 C C . ILE B 1 243 ? -0.636 -14.141 2.943 1 98.81 243 ILE B C 1
ATOM 4569 O O . ILE B 1 243 ? -0.104 -14.07 1.833 1 98.81 243 ILE B O 1
ATOM 4573 N N . ARG B 1 244 ? -0.108 -13.609 3.967 1 98.44 244 ARG B N 1
ATOM 4574 C CA . ARG B 1 244 ? 1.25 -13.078 4.02 1 98.44 244 ARG B CA 1
ATOM 4575 C C . ARG B 1 244 ? 2.152 -13.969 4.871 1 98.44 244 ARG B C 1
ATOM 4577 O O . ARG B 1 244 ? 1.808 -14.305 6.008 1 98.44 244 ARG B O 1
ATOM 4584 N N . CYS B 1 245 ? 3.268 -14.359 4.297 1 98.31 245 CYS B N 1
ATOM 4585 C CA . CYS B 1 245 ? 4.262 -15.133 5.031 1 98.31 245 CYS B CA 1
ATOM 4586 C C . CYS B 1 245 ? 5.469 -14.273 5.391 1 98.31 245 CYS B C 1
ATOM 4588 O O . CYS B 1 245 ? 5.5 -13.086 5.078 1 98.31 245 CYS B O 1
ATOM 4590 N N . ASN B 1 246 ? 6.43 -14.875 6.109 1 97.81 246 ASN B N 1
ATOM 4591 C CA . ASN B 1 246 ? 7.621 -14.156 6.562 1 97.81 246 ASN B CA 1
ATOM 4592 C C . ASN B 1 246 ? 8.766 -14.281 5.559 1 97.81 246 ASN B C 1
ATOM 4594 O O . ASN B 1 246 ? 9.82 -14.828 5.887 1 97.81 246 ASN B O 1
ATOM 4598 N N . SER B 1 247 ? 8.594 -13.734 4.434 1 96.56 247 SER B N 1
ATOM 4599 C CA . SER B 1 247 ? 9.602 -13.781 3.373 1 96.56 247 SER B CA 1
ATOM 4600 C C . SER B 1 247 ? 10.844 -12.992 3.762 1 96.56 247 SER B C 1
ATOM 4602 O O . SER B 1 247 ? 11.953 -13.32 3.338 1 96.56 247 SER B O 1
ATOM 4604 N N . VAL B 1 248 ? 10.68 -11.977 4.555 1 97.31 248 VAL B N 1
ATOM 4605 C CA . VAL B 1 248 ? 11.797 -11.141 5 1 97.31 248 VAL B CA 1
ATOM 4606 C C . VAL B 1 248 ? 12.781 -11.992 5.801 1 97.31 248 VAL B C 1
ATOM 4608 O O . VAL B 1 248 ? 14 -11.867 5.629 1 97.31 248 VAL B O 1
ATOM 4611 N N . ARG B 1 249 ? 12.242 -12.781 6.625 1 97.44 249 ARG B N 1
ATOM 4612 C CA . ARG B 1 249 ? 13.102 -13.688 7.383 1 97.44 249 ARG B CA 1
ATOM 4613 C C . ARG B 1 249 ? 13.883 -14.609 6.449 1 97.44 249 ARG B C 1
ATOM 4615 O O . ARG B 1 249 ? 15.055 -14.883 6.691 1 97.44 249 ARG B O 1
ATOM 4622 N N . ASP B 1 250 ? 13.227 -15.117 5.426 1 97.5 250 ASP B N 1
ATOM 4623 C CA . ASP B 1 250 ? 13.914 -15.945 4.434 1 97.5 250 ASP B CA 1
ATOM 4624 C C . ASP B 1 250 ? 15.07 -15.188 3.787 1 97.5 250 ASP B C 1
ATOM 4626 O O . ASP B 1 250 ? 16.172 -15.719 3.662 1 97.5 250 ASP B O 1
ATOM 4630 N N . TYR B 1 251 ? 14.836 -13.953 3.389 1 98.06 251 TYR B N 1
ATOM 4631 C CA . TYR B 1 251 ? 15.875 -13.133 2.783 1 98.06 251 TYR B CA 1
ATOM 4632 C C . TYR B 1 251 ? 17.047 -12.938 3.742 1 98.06 251 TYR B C 1
ATOM 4634 O O . TYR B 1 251 ? 18.203 -13.023 3.34 1 98.06 251 TYR B O 1
ATOM 4642 N N . GLN B 1 252 ? 16.656 -12.672 4.977 1 98.5 252 GLN B N 1
ATOM 4643 C CA . GLN B 1 252 ? 17.703 -12.438 5.969 1 98.5 252 GLN B CA 1
ATOM 4644 C C . GLN B 1 252 ? 18.547 -13.688 6.184 1 98.5 252 GLN B C 1
ATOM 4646 O O . GLN B 1 252 ? 19.781 -13.602 6.293 1 98.5 252 GLN B O 1
ATOM 4651 N N . ARG B 1 253 ? 17.891 -14.812 6.238 1 98.06 253 ARG B N 1
ATOM 4652 C CA . ARG B 1 253 ? 18.609 -16.078 6.406 1 98.06 253 ARG B CA 1
ATOM 4653 C C . ARG B 1 253 ? 19.547 -16.328 5.23 1 98.06 253 ARG B C 1
ATOM 4655 O O . ARG B 1 253 ? 20.688 -16.75 5.422 1 98.06 253 ARG B O 1
ATOM 4662 N N . MET B 1 254 ? 19.094 -16.141 4.062 1 98.06 254 MET B N 1
ATOM 4663 C CA . MET B 1 254 ? 19.922 -16.297 2.867 1 98.06 254 MET B CA 1
ATOM 4664 C C . MET B 1 254 ? 21.094 -15.328 2.896 1 98.06 254 MET B C 1
ATOM 4666 O O . MET B 1 254 ? 22.219 -15.711 2.572 1 98.06 254 MET B O 1
ATOM 4670 N N . TYR B 1 255 ? 20.766 -14.102 3.285 1 98.75 255 TYR B N 1
ATOM 4671 C CA . TYR B 1 255 ? 21.797 -13.086 3.365 1 98.75 255 TYR B CA 1
ATOM 4672 C C . TYR B 1 255 ? 22.891 -13.492 4.348 1 98.75 255 TYR B C 1
ATOM 4674 O O . TYR B 1 255 ? 24.078 -13.43 4.023 1 98.75 255 TYR B O 1
ATOM 4682 N N . ASP B 1 256 ? 22.469 -13.898 5.523 1 98.75 256 ASP B N 1
ATOM 4683 C CA . ASP B 1 256 ? 23.422 -14.281 6.555 1 98.75 256 ASP B CA 1
ATOM 4684 C C . ASP B 1 256 ? 24.312 -15.43 6.078 1 98.75 256 ASP B C 1
ATOM 4686 O O . ASP B 1 256 ? 25.531 -15.398 6.273 1 98.75 256 ASP B O 1
ATOM 4690 N N . GLU B 1 257 ? 23.734 -16.438 5.469 1 98.62 257 GLU B N 1
ATOM 4691 C CA . GLU B 1 257 ? 24.5 -17.562 4.949 1 98.62 257 GLU B CA 1
ATOM 4692 C C . GLU B 1 257 ? 25.422 -17.125 3.812 1 98.62 257 GLU B C 1
ATOM 4694 O O . GLU B 1 257 ? 26.547 -17.594 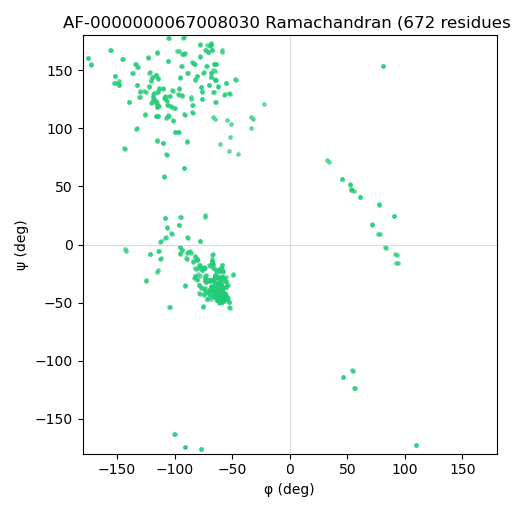3.713 1 98.62 257 GLU B O 1
ATOM 4699 N N . GLY B 1 258 ? 24.906 -16.25 2.949 1 98.69 258 GLY B N 1
ATOM 4700 C CA . GLY B 1 258 ? 25.719 -15.719 1.871 1 98.69 258 GLY B CA 1
ATOM 4701 C C . GLY B 1 258 ? 26.953 -14.992 2.361 1 98.69 258 GLY B C 1
ATOM 4702 O O . GLY B 1 258 ? 28.062 -15.203 1.843 1 98.69 258 GLY B O 1
ATOM 4703 N N . VAL B 1 259 ? 26.766 -14.203 3.344 1 98.69 259 VAL B N 1
ATOM 4704 C CA . VAL B 1 259 ? 27.891 -13.477 3.928 1 98.69 259 VAL B CA 1
ATOM 4705 C C . VAL B 1 259 ? 28.875 -14.461 4.559 1 98.69 259 VAL B C 1
ATOM 4707 O O . VAL B 1 259 ? 30.078 -14.312 4.406 1 98.69 259 VAL B O 1
ATOM 4710 N N . ARG B 1 260 ? 28.328 -15.422 5.297 1 98.38 260 ARG B N 1
ATOM 4711 C CA . ARG B 1 260 ? 29.172 -16.438 5.906 1 98.38 260 ARG B CA 1
ATOM 4712 C C . ARG B 1 260 ? 30.047 -17.125 4.855 1 98.38 260 ARG B C 1
ATOM 4714 O O . ARG B 1 260 ? 31.219 -17.422 5.113 1 98.38 260 ARG B O 1
ATOM 4721 N N . LEU B 1 261 ? 29.578 -17.328 3.625 1 98.19 261 LEU B N 1
ATOM 4722 C CA . LEU B 1 261 ? 30.281 -18.016 2.541 1 98.19 261 LEU B CA 1
ATOM 4723 C C . LEU B 1 261 ? 31.172 -17.062 1.767 1 98.19 261 LEU B C 1
ATOM 4725 O O . LEU B 1 261 ? 31.844 -17.453 0.814 1 98.19 261 LEU B O 1
ATOM 4729 N N . GLY B 1 262 ? 31.078 -15.781 2.102 1 98.06 262 GLY B N 1
ATOM 4730 C CA . GLY B 1 262 ? 31.938 -14.781 1.485 1 98.06 262 GLY B CA 1
ATOM 4731 C C . GLY B 1 262 ? 31.328 -14.164 0.238 1 98.06 262 GLY B C 1
ATOM 4732 O O . GLY B 1 262 ? 32.031 -13.602 -0.593 1 98.06 262 GLY B O 1
ATOM 4733 N N . GLY B 1 263 ? 30.031 -14.234 0.222 1 98 263 GLY B N 1
ATOM 4734 C CA . GLY B 1 263 ? 29.375 -13.75 -0.982 1 98 263 GLY B CA 1
ATOM 4735 C C . GLY B 1 263 ? 29.203 -12.242 -1.006 1 98 263 GLY B C 1
ATOM 4736 O O . GLY B 1 263 ? 28.953 -11.625 0.031 1 98 263 GLY B O 1
ATOM 4737 N N . GLY B 1 264 ? 29.375 -11.594 -2.213 1 98 264 GLY B N 1
ATOM 4738 C CA . GLY B 1 264 ? 29.062 -10.203 -2.465 1 98 264 GLY B CA 1
ATOM 4739 C C . GLY B 1 264 ? 30.141 -9.25 -1.991 1 98 264 GLY B C 1
ATOM 4740 O O . GLY B 1 264 ? 30.875 -9.547 -1.043 1 98 264 GLY B O 1
ATOM 4741 N N . THR B 1 265 ? 30.219 -8.102 -2.627 1 98.38 265 THR B N 1
ATOM 4742 C CA . THR B 1 265 ? 31.062 -6.992 -2.189 1 98.38 265 THR B CA 1
ATOM 4743 C C . THR B 1 265 ? 30.406 -6.246 -1.029 1 98.38 265 THR B C 1
ATOM 4745 O O . THR B 1 265 ? 29.25 -6.516 -0.685 1 98.38 265 THR B O 1
ATOM 4748 N N . GLU B 1 266 ? 31.156 -5.34 -0.455 1 98.25 266 GLU B N 1
ATOM 4749 C CA . GLU B 1 266 ? 30.594 -4.52 0.613 1 98.25 266 GLU B CA 1
ATOM 4750 C C . GLU B 1 266 ? 29.406 -3.701 0.112 1 98.25 266 GLU B C 1
ATOM 4752 O O . GLU B 1 266 ? 28.406 -3.549 0.818 1 98.25 266 GLU B O 1
ATOM 4757 N N . GLU B 1 267 ? 29.562 -3.217 -1.066 1 98.5 267 GLU B N 1
ATOM 4758 C CA . GLU B 1 267 ? 28.484 -2.436 -1.669 1 98.5 267 GLU B CA 1
ATOM 4759 C C . GLU B 1 267 ? 27.25 -3.297 -1.918 1 98.5 267 GLU B C 1
ATOM 4761 O O . GLU B 1 267 ? 26.125 -2.869 -1.651 1 98.5 267 GLU B O 1
ATOM 4766 N N . GLU B 1 268 ? 27.438 -4.473 -2.398 1 98.62 268 GLU B N 1
ATOM 4767 C CA . GLU B 1 268 ? 26.344 -5.398 -2.639 1 98.62 268 GLU B CA 1
ATOM 4768 C C . GLU B 1 268 ? 25.656 -5.805 -1.332 1 98.62 268 GLU B C 1
ATOM 4770 O O . GLU B 1 268 ? 24.438 -5.949 -1.278 1 98.62 268 GLU B O 1
ATOM 4775 N N . ARG B 1 269 ? 26.438 -5.988 -0.274 1 98.81 269 ARG B N 1
ATOM 4776 C CA . ARG B 1 269 ? 25.891 -6.344 1.029 1 98.81 269 ARG B CA 1
ATOM 4777 C C . ARG B 1 269 ? 25.031 -5.211 1.59 1 98.81 269 ARG B C 1
ATOM 4779 O O . ARG B 1 269 ? 23.969 -5.449 2.156 1 98.81 269 ARG B O 1
ATOM 4786 N N . ARG B 1 270 ? 25.5 -3.992 1.412 1 98.5 270 ARG B N 1
ATOM 4787 C CA . ARG B 1 270 ? 24.703 -2.842 1.831 1 98.5 270 ARG B CA 1
ATOM 4788 C C . ARG B 1 270 ? 23.391 -2.77 1.054 1 98.5 270 ARG B C 1
ATOM 4790 O O . ARG B 1 270 ? 22.344 -2.512 1.632 1 98.5 270 ARG B O 1
ATOM 4797 N N . GLY B 1 271 ? 23.5 -2.986 -0.256 1 98.5 271 GLY B N 1
ATOM 4798 C CA . GLY B 1 271 ? 22.312 -2.986 -1.086 1 98.5 271 GLY B CA 1
ATOM 4799 C C . GLY B 1 271 ? 21.328 -4.086 -0.724 1 98.5 271 GLY B C 1
ATOM 4800 O O . GLY B 1 271 ? 20.109 -3.869 -0.721 1 98.5 271 GLY B O 1
ATOM 4801 N N . ALA B 1 272 ? 21.828 -5.25 -0.416 1 98.75 272 ALA B N 1
ATOM 4802 C CA . ALA B 1 272 ? 20.984 -6.375 -0.014 1 98.75 272 ALA B CA 1
ATOM 4803 C C . ALA B 1 272 ? 20.266 -6.086 1.301 1 98.75 272 ALA B C 1
ATOM 4805 O O . ALA B 1 272 ? 19.078 -6.367 1.439 1 98.75 272 ALA B O 1
ATOM 4806 N N . THR B 1 273 ? 21.016 -5.52 2.236 1 98.62 273 THR B N 1
ATOM 4807 C CA . THR B 1 273 ? 20.422 -5.172 3.527 1 98.62 273 THR B CA 1
ATOM 4808 C C . THR B 1 273 ? 19.312 -4.137 3.357 1 98.62 273 THR B C 1
ATOM 4810 O O . THR B 1 273 ? 18.266 -4.242 3.984 1 98.62 273 THR B O 1
ATOM 4813 N N . LYS B 1 274 ? 19.547 -3.15 2.521 1 97.69 274 LYS B N 1
ATOM 4814 C CA . LYS B 1 274 ? 18.531 -2.139 2.252 1 97.69 274 LYS B CA 1
ATOM 4815 C C . LYS B 1 274 ? 17.281 -2.766 1.65 1 97.69 274 LYS B C 1
ATOM 4817 O O . LYS B 1 274 ? 16.156 -2.41 2.025 1 97.69 274 LYS B O 1
ATOM 4822 N N . PHE B 1 275 ? 17.453 -3.686 0.726 1 98.25 275 PHE B N 1
ATOM 4823 C CA . PHE B 1 275 ? 16.328 -4.387 0.112 1 98.25 275 PHE B CA 1
ATOM 4824 C C . PHE B 1 275 ? 15.516 -5.129 1.164 1 98.25 275 PHE B C 1
ATOM 4826 O O . PHE B 1 275 ? 14.281 -5.031 1.189 1 98.25 275 PHE B O 1
ATOM 4833 N N . ILE B 1 276 ? 16.203 -5.848 2.053 1 98.56 276 ILE B N 1
ATOM 4834 C CA . ILE B 1 276 ? 15.539 -6.641 3.084 1 98.56 276 ILE B CA 1
ATOM 4835 C C . ILE B 1 276 ? 14.773 -5.719 4.027 1 98.56 276 ILE B C 1
ATOM 4837 O O . ILE B 1 276 ? 13.617 -5.996 4.375 1 98.56 276 ILE B O 1
ATOM 4841 N N . GLU B 1 277 ? 15.367 -4.637 4.398 1 97.56 277 GLU B N 1
ATOM 4842 C CA . GLU B 1 277 ? 14.727 -3.662 5.277 1 97.56 277 GLU B CA 1
ATOM 4843 C C . GLU B 1 277 ? 13.492 -3.059 4.621 1 97.56 277 GLU B C 1
ATOM 4845 O O . GLU B 1 277 ? 12.438 -2.949 5.25 1 97.56 277 GLU B O 1
ATOM 4850 N N . ASP B 1 278 ? 13.648 -2.643 3.369 1 97 278 ASP B N 1
ATOM 4851 C CA . ASP B 1 278 ? 12.523 -2.045 2.654 1 97 278 ASP B CA 1
ATOM 4852 C C . ASP B 1 278 ? 11.375 -3.037 2.508 1 97 278 ASP B C 1
ATOM 4854 O O . ASP B 1 278 ? 10.203 -2.664 2.629 1 97 278 ASP B O 1
ATOM 4858 N N . CYS B 1 279 ? 11.703 -4.285 2.248 1 97.25 279 CYS B N 1
ATOM 4859 C CA . CYS B 1 279 ? 10.664 -5.312 2.213 1 97.25 279 CYS B CA 1
ATOM 4860 C C . CYS B 1 279 ? 9.938 -5.395 3.549 1 97.25 279 CYS B C 1
ATOM 4862 O O . CYS B 1 279 ? 8.711 -5.457 3.588 1 97.25 279 CYS B O 1
ATOM 4864 N N . SER B 1 280 ? 10.703 -5.414 4.605 1 96.81 280 SER B N 1
ATOM 4865 C CA . SER B 1 280 ? 10.141 -5.531 5.945 1 96.81 280 SER B CA 1
ATOM 4866 C C . SER B 1 280 ? 9.188 -4.379 6.246 1 96.81 280 SER B C 1
ATOM 4868 O O . SER B 1 280 ? 8.164 -4.57 6.91 1 96.81 280 SER B O 1
ATOM 4870 N N . LEU B 1 281 ? 9.461 -3.238 5.77 1 95.94 281 LEU B N 1
ATOM 4871 C CA . LEU B 1 281 ? 8.727 -2.035 6.141 1 95.94 281 LEU B CA 1
ATOM 4872 C C . LEU B 1 281 ? 7.441 -1.909 5.328 1 95.94 281 LEU B C 1
ATOM 4874 O O . LEU B 1 281 ? 6.445 -1.364 5.812 1 95.94 281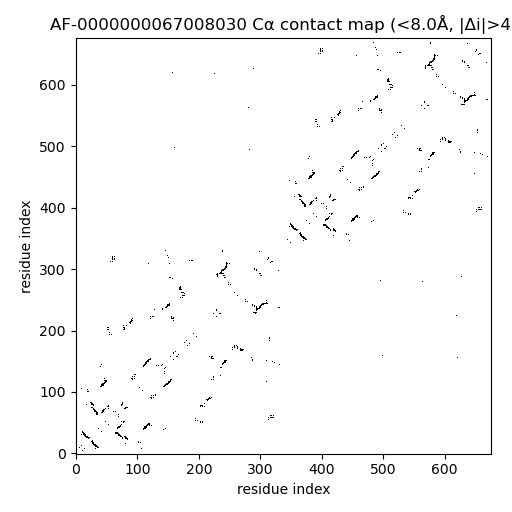 LEU B O 1
ATOM 4878 N N . HIS B 1 282 ? 7.41 -2.453 4.102 1 94.88 282 HIS B N 1
ATOM 4879 C CA . HIS B 1 282 ? 6.344 -2.021 3.205 1 94.88 282 HIS B CA 1
ATOM 4880 C C . HIS B 1 282 ? 5.488 -3.201 2.758 1 94.88 282 HIS B C 1
ATOM 4882 O O . HIS B 1 282 ? 4.395 -3.012 2.223 1 94.88 282 HIS B O 1
ATOM 4888 N N . THR B 1 283 ? 5.84 -4.414 3.053 1 94.56 283 THR B N 1
ATOM 4889 C CA . THR B 1 283 ? 5.172 -5.59 2.51 1 94.56 283 THR B CA 1
ATOM 4890 C C . THR B 1 283 ? 3.748 -5.699 3.049 1 94.56 283 THR B C 1
ATOM 4892 O O . THR B 1 283 ? 2.826 -6.066 2.318 1 94.56 283 THR B O 1
ATOM 4895 N N . TYR B 1 284 ? 3.543 -5.391 4.328 1 95.81 284 TYR B N 1
ATOM 4896 C CA . TYR B 1 284 ? 2.219 -5.52 4.926 1 95.81 284 TYR B CA 1
ATOM 4897 C C . TYR B 1 284 ? 1.174 -4.785 4.094 1 95.81 284 TYR B C 1
ATOM 4899 O O . TYR B 1 284 ? 0.171 -5.375 3.684 1 95.81 284 TYR B O 1
ATOM 4907 N N . THR B 1 285 ? 1.423 -3.506 3.836 1 94.62 285 THR B N 1
ATOM 4908 C CA . THR B 1 285 ? 0.445 -2.662 3.158 1 94.62 285 THR B CA 1
ATOM 4909 C C . THR B 1 285 ? 0.197 -3.158 1.736 1 94.62 285 THR B C 1
ATOM 4911 O O . THR B 1 285 ? -0.94 -3.15 1.26 1 94.62 285 THR B O 1
ATOM 4914 N N . MET B 1 286 ? 1.249 -3.604 1.125 1 94.25 286 MET B N 1
ATOM 4915 C CA . MET B 1 286 ? 1.137 -4.039 -0.265 1 94.25 286 MET B CA 1
ATOM 4916 C C . MET B 1 286 ? 0.328 -5.328 -0.369 1 94.25 286 MET B C 1
ATOM 4918 O O . MET B 1 286 ? -0.531 -5.457 -1.243 1 94.25 286 MET B O 1
ATOM 4922 N N . VAL B 1 287 ? 0.549 -6.234 0.582 1 96.75 287 VAL B N 1
ATOM 4923 C CA . VAL B 1 287 ? -0.124 -7.527 0.539 1 96.75 287 VAL B CA 1
ATOM 4924 C C . VAL B 1 287 ? -1.563 -7.379 1.026 1 96.75 287 VAL B C 1
ATOM 4926 O O . VAL B 1 287 ? -2.494 -7.883 0.394 1 96.75 287 VAL B O 1
ATOM 4929 N N . LYS B 1 288 ? -1.799 -6.621 2.098 1 97.06 288 LYS B N 1
ATOM 4930 C CA . LYS B 1 288 ? -3.123 -6.492 2.701 1 97.06 288 LYS B CA 1
ATOM 4931 C C . LYS B 1 288 ? -4.098 -5.812 1.742 1 97.06 288 LYS B C 1
ATOM 4933 O O . LYS B 1 288 ? -5.293 -6.109 1.753 1 97.06 288 LYS B O 1
ATOM 4938 N N . ALA B 1 289 ? -3.578 -4.992 0.885 1 96.94 289 ALA B N 1
ATOM 4939 C CA . ALA B 1 289 ? -4.426 -4.258 -0.052 1 96.94 289 ALA B CA 1
ATOM 4940 C C . ALA B 1 289 ? -5.195 -5.211 -0.959 1 96.94 289 ALA B C 1
ATOM 4942 O O . ALA B 1 289 ? -6.246 -4.855 -1.495 1 96.94 289 ALA B O 1
ATOM 4943 N N . GLN B 1 290 ? -4.715 -6.391 -1.088 1 98.56 290 GLN B N 1
ATOM 4944 C CA . GLN B 1 290 ? -5.312 -7.348 -2.016 1 98.56 290 GLN B CA 1
ATOM 4945 C C . GLN B 1 290 ? -6.703 -7.766 -1.552 1 98.56 290 GLN B C 1
ATOM 4947 O O . GLN B 1 290 ? -7.5 -8.273 -2.344 1 98.56 290 GLN B O 1
ATOM 4952 N N . VAL B 1 291 ? -7.105 -7.523 -0.279 1 98.19 291 VAL B N 1
ATOM 4953 C CA . VAL B 1 291 ? -8.438 -7.84 0.214 1 98.19 291 VAL B CA 1
ATOM 4954 C C . VAL B 1 291 ? -9.477 -6.965 -0.493 1 98.19 291 VAL B C 1
ATOM 4956 O O . VAL B 1 291 ? -10.656 -7.305 -0.538 1 98.19 291 VAL B O 1
ATOM 4959 N N . ASP B 1 292 ? -9 -5.84 -1.06 1 97.94 292 ASP B N 1
ATOM 4960 C CA . ASP B 1 292 ? -9.914 -4.891 -1.688 1 97.94 292 ASP B CA 1
ATOM 4961 C C . ASP B 1 292 ? -10.352 -5.375 -3.068 1 97.94 292 ASP B C 1
ATOM 4963 O O . ASP B 1 292 ? -11.078 -4.676 -3.777 1 97.94 292 ASP B O 1
ATOM 4967 N N . LEU B 1 293 ? -9.891 -6.598 -3.445 1 98.56 293 LEU B N 1
ATOM 4968 C CA . LEU B 1 293 ? -10.492 -7.191 -4.637 1 98.56 293 LEU B CA 1
ATOM 4969 C C . LEU B 1 293 ? -12.008 -7.281 -4.492 1 98.56 293 LEU B C 1
ATOM 4971 O O . LEU B 1 293 ? -12.742 -7.18 -5.48 1 98.56 293 LEU B O 1
ATOM 4975 N N . VAL B 1 294 ? -12.5 -7.469 -3.25 1 98.25 294 VAL B N 1
ATOM 4976 C CA . VAL B 1 294 ? -13.93 -7.602 -2.99 1 98.25 294 VAL B CA 1
ATOM 4977 C C . VAL B 1 294 ? -14.461 -6.324 -2.35 1 98.25 294 VAL B C 1
ATOM 4979 O O . VAL B 1 294 ? -13.688 -5.508 -1.842 1 98.25 294 VAL B O 1
ATOM 4982 N N . ASP B 1 295 ? -15.742 -6.09 -2.451 1 96.56 295 ASP B N 1
ATOM 4983 C CA . ASP B 1 295 ? -16.391 -4.953 -1.798 1 96.56 295 ASP B CA 1
ATOM 4984 C C . ASP B 1 295 ? -17.078 -5.379 -0.508 1 96.56 295 ASP B C 1
ATOM 4986 O O . ASP B 1 295 ? -16.75 -6.418 0.067 1 96.56 295 ASP B O 1
ATOM 4990 N N . GLN B 1 296 ? -17.969 -4.551 -0.001 1 93.88 296 GLN B N 1
ATOM 4991 C CA . GLN B 1 296 ? -18.594 -4.777 1.298 1 93.88 296 GLN B CA 1
ATOM 4992 C C . GLN B 1 296 ? -19.5 -5.996 1.262 1 93.88 296 GLN B C 1
ATOM 4994 O O . GLN B 1 296 ? -19.891 -6.523 2.309 1 93.88 296 GLN B O 1
ATOM 4999 N N . HIS B 1 297 ? -19.828 -6.461 0.039 1 94.81 297 HIS B N 1
ATOM 5000 C CA . HIS B 1 297 ? -20.734 -7.598 -0.091 1 94.81 297 HIS B CA 1
ATOM 5001 C C . HIS B 1 297 ? -19.969 -8.906 -0.227 1 94.81 297 HIS B C 1
ATOM 5003 O O . HIS B 1 297 ? -20.562 -9.984 -0.257 1 94.81 297 HIS B O 1
ATOM 5009 N N . GLY B 1 298 ? -18.656 -8.805 -0.364 1 96.75 298 GLY B N 1
ATOM 5010 C CA . GLY B 1 298 ? -17.828 -9.992 -0.459 1 96.75 298 GLY B CA 1
ATOM 5011 C C . GLY B 1 298 ? -17.281 -10.461 0.882 1 96.75 298 GLY B C 1
ATOM 5012 O O . GLY B 1 298 ? -17.625 -9.891 1.922 1 96.75 298 GLY B O 1
ATOM 5013 N N . ASN B 1 299 ? -16.578 -11.531 0.853 1 97.62 299 ASN B N 1
ATOM 5014 C CA . ASN B 1 299 ? -15.914 -12.094 2.025 1 97.62 299 ASN B CA 1
ATOM 5015 C C . ASN B 1 299 ? -14.398 -12.133 1.849 1 97.62 299 ASN B C 1
ATOM 5017 O O . ASN B 1 299 ? -13.898 -12.625 0.838 1 97.62 299 ASN B O 1
ATOM 5021 N N . ALA B 1 300 ? -13.742 -11.539 2.803 1 98.06 300 ALA B N 1
ATOM 5022 C CA . ALA B 1 300 ? -12.281 -11.523 2.748 1 98.06 300 ALA B CA 1
ATOM 5023 C C . ALA B 1 300 ? -11.68 -12.062 4.043 1 98.06 300 ALA B C 1
ATOM 5025 O O . ALA B 1 300 ? -12.148 -11.734 5.137 1 98.06 300 ALA B O 1
ATOM 5026 N N . LEU B 1 301 ? -10.75 -12.945 3.895 1 98.44 301 LEU B N 1
ATOM 5027 C CA . LEU B 1 301 ? -9.93 -13.414 5.008 1 98.44 301 LEU B CA 1
ATOM 5028 C C . LEU B 1 301 ? -8.469 -13.023 4.805 1 98.44 301 LEU B C 1
ATOM 5030 O O . LEU B 1 301 ? -7.859 -13.383 3.795 1 98.44 301 LEU B O 1
ATOM 5034 N N . TYR B 1 302 ? -7.91 -12.219 5.703 1 98.12 302 TYR B N 1
ATOM 5035 C CA . TYR B 1 302 ? -6.484 -11.914 5.73 1 98.12 302 TYR B CA 1
ATOM 5036 C C . TYR B 1 302 ? -5.785 -12.672 6.855 1 98.12 302 TYR B C 1
ATOM 5038 O O . TYR B 1 302 ? -6.199 -12.594 8.016 1 98.12 302 TYR B O 1
ATOM 5046 N N . ARG B 1 303 ? -4.711 -13.383 6.473 1 97.88 303 ARG B N 1
ATOM 5047 C CA . ARG B 1 303 ? -3.971 -14.164 7.461 1 97.88 303 ARG B CA 1
ATOM 5048 C C . ARG B 1 303 ? -2.471 -13.922 7.332 1 97.88 303 ARG B C 1
ATOM 5050 O O . ARG B 1 303 ? -1.941 -13.836 6.223 1 97.88 303 ARG B O 1
ATOM 5057 N N . GLU B 1 304 ? -1.836 -13.773 8.445 1 97.44 304 GLU B N 1
ATOM 5058 C CA . GLU B 1 304 ? -0.379 -13.719 8.5 1 97.44 304 GLU B CA 1
ATOM 5059 C C . GLU B 1 304 ? 0.202 -15.008 9.078 1 97.44 304 GLU B C 1
ATOM 5061 O O . GLU B 1 304 ? -0.156 -15.414 10.188 1 97.44 304 GLU B O 1
ATOM 5066 N N . LEU B 1 305 ? 0.992 -15.648 8.328 1 97.88 305 LEU B N 1
ATOM 5067 C CA . LEU B 1 305 ? 1.701 -16.844 8.781 1 97.88 305 LEU B CA 1
ATOM 5068 C C . LEU B 1 305 ? 3.18 -16.547 9 1 97.88 305 LEU B C 1
ATOM 5070 O O . LEU B 1 305 ? 4.035 -17.031 8.25 1 97.88 305 LEU B O 1
ATOM 5074 N N . MET B 1 306 ? 3.498 -15.906 10.117 1 96.75 306 MET B N 1
ATOM 5075 C CA . MET B 1 306 ? 4.824 -15.336 10.328 1 96.75 306 MET B CA 1
ATOM 5076 C C . MET B 1 306 ? 5.816 -16.406 10.766 1 96.75 306 MET B C 1
ATOM 5078 O O . MET B 1 306 ? 7.027 -16.188 10.734 1 96.75 306 MET B O 1
ATOM 5082 N N . ASP B 1 307 ? 5.367 -17.562 11.133 1 96.88 307 ASP B N 1
ATOM 5083 C CA . ASP B 1 307 ? 6.246 -18.672 11.477 1 96.88 307 ASP B CA 1
ATOM 5084 C C . ASP B 1 307 ? 6.715 -19.406 10.219 1 96.88 307 ASP B C 1
ATOM 5086 O O . ASP B 1 307 ? 7.613 -20.25 10.289 1 96.88 307 ASP B O 1
ATOM 5090 N N . TRP B 1 308 ? 6.102 -19.062 9.133 1 97.31 308 TRP B N 1
ATOM 5091 C CA . TRP B 1 308 ? 6.395 -19.75 7.879 1 97.31 308 TRP B CA 1
ATOM 5092 C C . TRP B 1 308 ? 7 -18.797 6.859 1 97.31 308 TRP B C 1
ATOM 5094 O O . TRP B 1 308 ? 6.652 -17.609 6.828 1 97.31 308 TRP B O 1
ATOM 5104 N N . GLY B 1 309 ? 7.879 -19.312 6.07 1 96.94 309 GLY B N 1
ATOM 5105 C CA . GLY B 1 309 ? 8.484 -18.562 4.992 1 96.94 309 GLY B CA 1
ATOM 5106 C C . GLY B 1 309 ? 7.742 -18.688 3.68 1 96.94 309 GLY B C 1
ATOM 5107 O O . GLY B 1 309 ? 6.633 -19.219 3.639 1 96.94 309 GLY B O 1
ATOM 5108 N N . HIS B 1 310 ? 8.359 -18.109 2.684 1 97 310 HIS B N 1
ATOM 5109 C CA . HIS B 1 310 ? 7.797 -18.062 1.34 1 97 310 HIS B CA 1
ATOM 5110 C C . HIS B 1 310 ? 7.598 -19.469 0.775 1 97 310 HIS B C 1
ATOM 5112 O O . HIS B 1 310 ? 6.758 -19.672 -0.103 1 97 310 HIS B O 1
ATOM 5118 N N . ASP B 1 311 ? 8.297 -20.484 1.231 1 96.81 311 ASP B N 1
ATOM 5119 C CA . ASP B 1 311 ? 8.227 -21.844 0.71 1 96.81 311 ASP B CA 1
ATOM 5120 C C . ASP B 1 311 ? 7.27 -22.703 1.532 1 96.81 311 ASP B C 1
ATOM 5122 O O . ASP B 1 311 ? 7.27 -23.922 1.416 1 96.81 311 ASP B O 1
ATOM 5126 N N . SER B 1 312 ? 6.391 -22.078 2.338 1 97.5 312 SER B N 1
ATOM 5127 C CA . SER B 1 312 ? 5.484 -22.797 3.227 1 97.5 312 SER B CA 1
ATOM 5128 C C . SER B 1 312 ? 4.555 -23.719 2.438 1 97.5 312 SER B C 1
ATOM 5130 O O . SER B 1 312 ? 4.219 -24.812 2.895 1 97.5 312 SER B O 1
ATOM 5132 N N . PRO B 1 313 ? 4.137 -23.406 1.214 1 97.81 313 PRO B N 1
ATOM 5133 C CA . PRO B 1 313 ? 3.311 -24.359 0.466 1 97.81 313 PRO B CA 1
ATOM 5134 C C . PRO B 1 313 ? 4.027 -25.688 0.209 1 97.81 313 PRO B C 1
ATOM 5136 O O . PRO B 1 313 ? 3.381 -26.734 0.119 1 97.81 313 PRO B O 1
ATOM 5139 N N . PHE B 1 314 ? 5.375 -25.641 0.128 1 96.81 314 PHE B N 1
ATOM 5140 C CA . PHE B 1 314 ? 6.156 -26.844 -0.155 1 96.81 314 PHE B CA 1
ATOM 5141 C C . PHE B 1 314 ? 6.387 -27.656 1.115 1 96.81 314 PHE B C 1
ATOM 5143 O O . PHE B 1 314 ? 6.531 -28.875 1.062 1 96.81 314 PHE B O 1
ATOM 5150 N N . ARG B 1 315 ? 6.387 -26.938 2.209 1 95.88 315 ARG B N 1
ATOM 5151 C CA . ARG B 1 315 ? 6.711 -27.562 3.49 1 95.88 315 ARG B CA 1
ATOM 5152 C C . ARG B 1 315 ? 5.457 -28.078 4.184 1 95.88 315 ARG B C 1
ATOM 5154 O O . ARG B 1 315 ? 5.504 -29.094 4.887 1 95.88 315 ARG B O 1
ATOM 5161 N N . ASN B 1 316 ? 4.438 -27.375 4.016 1 97.06 316 ASN B N 1
ATOM 5162 C CA . ASN B 1 316 ? 3.18 -27.703 4.68 1 97.06 316 ASN B CA 1
ATOM 5163 C C . ASN B 1 316 ? 1.98 -27.406 3.785 1 97.06 316 ASN B C 1
ATOM 5165 O O . ASN B 1 316 ? 1.272 -26.422 3.994 1 97.06 316 ASN B O 1
ATOM 5169 N N . PRO B 1 317 ? 1.669 -28.359 2.867 1 97.69 317 PRO B N 1
ATOM 5170 C CA . PRO B 1 317 ? 0.579 -28.172 1.909 1 97.69 317 PRO B CA 1
ATOM 5171 C C . PRO B 1 317 ? -0.77 -27.938 2.588 1 97.69 317 PRO B C 1
ATOM 5173 O O . PRO B 1 317 ? -1.703 -27.438 1.96 1 97.69 317 PRO B O 1
ATOM 5176 N N . ASP B 1 318 ? -0.894 -28.281 3.912 1 97.94 318 ASP B N 1
ATOM 5177 C CA . ASP B 1 318 ? -2.141 -28.078 4.641 1 97.94 318 ASP B CA 1
ATOM 5178 C C . ASP B 1 318 ? -2.49 -26.594 4.734 1 97.94 318 ASP B C 1
ATOM 5180 O O . ASP B 1 318 ? -3.668 -26.234 4.773 1 97.94 318 ASP B O 1
ATOM 5184 N N . LEU B 1 319 ? -1.479 -25.797 4.719 1 98.44 319 LEU B N 1
ATOM 5185 C CA . LEU B 1 319 ? -1.715 -24.359 4.809 1 98.44 319 LEU B CA 1
ATOM 5186 C C . LEU B 1 319 ? -2.49 -23.859 3.592 1 98.44 319 LEU B C 1
ATOM 5188 O O . LEU B 1 319 ? -3.396 -23.031 3.723 1 98.44 319 LEU B O 1
ATOM 5192 N N . VAL B 1 320 ? -2.178 -24.375 2.396 1 98.81 320 VAL B N 1
ATOM 5193 C CA . VAL B 1 320 ? -2.922 -24.047 1.187 1 98.81 320 VAL B CA 1
ATOM 5194 C C . VAL B 1 320 ? -4.312 -24.672 1.248 1 98.81 320 VAL B C 1
ATOM 5196 O O . VAL B 1 320 ? -5.305 -24.031 0.894 1 98.81 320 VAL B O 1
ATOM 5199 N N . GLY B 1 321 ? -4.336 -25.922 1.71 1 98.81 321 GLY B N 1
ATOM 5200 C CA . GLY B 1 321 ? -5.605 -26.609 1.867 1 98.81 321 GLY B CA 1
ATOM 5201 C C . GLY B 1 321 ? -6.586 -25.859 2.75 1 98.81 321 GLY B C 1
ATOM 5202 O O . GLY B 1 321 ? -7.77 -25.766 2.424 1 98.81 321 GLY B O 1
ATOM 5203 N N . ASP B 1 322 ? -6.074 -25.312 3.873 1 98.75 322 ASP B N 1
ATOM 5204 C CA . ASP B 1 322 ? -6.918 -24.594 4.812 1 98.75 322 ASP B CA 1
ATOM 5205 C C . ASP B 1 322 ? -7.531 -23.359 4.156 1 98.75 322 ASP B C 1
ATOM 5207 O O . ASP B 1 322 ? -8.695 -23.031 4.398 1 98.75 322 ASP B O 1
ATOM 5211 N N . ALA B 1 323 ? -6.758 -22.688 3.344 1 98.81 323 ALA B N 1
ATOM 5212 C CA . ALA B 1 323 ? -7.254 -21.516 2.646 1 98.81 323 ALA B CA 1
ATOM 5213 C C . ALA B 1 323 ? -8.359 -21.875 1.659 1 98.81 323 ALA B C 1
ATOM 5215 O O . ALA B 1 323 ? -9.383 -21.203 1.587 1 98.81 323 ALA B O 1
ATOM 5216 N N . VAL B 1 324 ? -8.164 -22.953 0.928 1 98.88 324 VAL B N 1
ATOM 5217 C CA . VAL B 1 324 ? -9.156 -23.391 -0.043 1 98.88 324 VAL B CA 1
ATOM 5218 C C . VAL B 1 324 ? -10.414 -23.859 0.683 1 98.88 324 VAL B C 1
ATOM 5220 O O . VAL B 1 324 ? -11.531 -23.594 0.235 1 98.88 324 VAL B O 1
ATOM 5223 N N . LYS B 1 325 ? -10.273 -24.5 1.831 1 98.81 325 LYS B N 1
ATOM 5224 C CA . LYS B 1 325 ? -11.422 -24.938 2.619 1 98.81 325 LYS B CA 1
ATOM 5225 C C . LYS B 1 325 ? -12.25 -23.75 3.096 1 98.81 325 LYS B C 1
ATOM 5227 O O . LYS B 1 325 ? -13.477 -23.812 3.127 1 98.81 325 LYS B O 1
ATOM 5232 N N . TRP B 1 326 ? -11.547 -22.734 3.514 1 98.81 326 TRP B N 1
ATOM 5233 C CA . TRP B 1 326 ? -12.273 -21.531 3.916 1 98.81 326 TRP B CA 1
ATOM 5234 C C . TRP B 1 326 ? -13.156 -21.016 2.781 1 98.81 326 TRP B C 1
ATOM 5236 O O . TRP B 1 326 ? -14.312 -20.656 2.998 1 98.81 326 TRP B O 1
ATOM 5246 N N . VAL B 1 327 ? -12.602 -21.016 1.554 1 98.69 327 VAL B N 1
ATOM 5247 C CA . VAL B 1 327 ? -13.344 -20.562 0.385 1 98.69 327 VAL B CA 1
ATOM 5248 C C . VAL B 1 327 ? -14.562 -21.453 0.173 1 98.69 327 VAL B C 1
ATOM 5250 O O . VAL B 1 327 ? -15.672 -20.953 -0.047 1 98.69 327 VAL B O 1
ATOM 5253 N N . LEU B 1 328 ? -14.391 -22.734 0.272 1 98.12 328 LEU B N 1
ATOM 5254 C CA . LEU B 1 328 ? -15.477 -23.688 0.072 1 98.12 328 LEU B CA 1
ATOM 5255 C C . LEU B 1 328 ? -16.562 -23.516 1.135 1 98.12 328 LEU B C 1
ATOM 5257 O O . LEU B 1 328 ? -17.75 -23.609 0.836 1 98.12 328 LEU B O 1
ATOM 5261 N N . ASP B 1 329 ? -16.109 -23.25 2.367 1 98 329 ASP B N 1
ATOM 5262 C CA . ASP B 1 329 ? -17.062 -23.016 3.453 1 98 329 ASP B CA 1
ATOM 5263 C C . ASP B 1 329 ? -17.891 -21.75 3.203 1 98 329 ASP B C 1
ATOM 5265 O O . ASP B 1 329 ? -19.109 -21.75 3.424 1 98 329 ASP B O 1
ATOM 5269 N N . GLU B 1 330 ? -17.219 -20.703 2.758 1 97.44 330 GLU B N 1
ATOM 5270 C CA . GLU B 1 330 ? -17.953 -19.469 2.469 1 97.44 330 GLU B CA 1
ATOM 5271 C C . GLU B 1 330 ? -18.938 -19.656 1.319 1 97.44 330 GLU B C 1
ATOM 5273 O O . GLU B 1 330 ? -20.031 -19.094 1.338 1 97.44 330 GLU B O 1
ATOM 5278 N N . LEU B 1 331 ? -18.5 -20.422 0.293 1 95 331 LEU B N 1
ATOM 5279 C CA . LEU B 1 331 ? -19.375 -20.719 -0.837 1 95 331 LEU B CA 1
ATOM 5280 C C . LEU B 1 331 ? -20.641 -21.438 -0.376 1 95 331 LEU B C 1
ATOM 5282 O O . LEU B 1 331 ? -21.734 -21.141 -0.843 1 95 331 LEU B O 1
ATOM 5286 N N . ARG B 1 332 ? -20.484 -22.344 0.494 1 94.56 332 ARG B N 1
ATOM 5287 C CA . ARG B 1 332 ? -21.609 -23.094 1.025 1 94.56 332 ARG B CA 1
ATOM 5288 C C . ARG B 1 332 ? -22.578 -22.188 1.778 1 94.56 332 ARG B C 1
ATOM 5290 O O . ARG B 1 332 ? -23.797 -22.297 1.625 1 94.56 332 ARG B O 1
ATOM 5297 N N . LYS B 1 333 ? -22.047 -21.266 2.584 1 94.81 333 LYS B N 1
ATOM 5298 C CA . LYS B 1 333 ? -22.875 -20.328 3.33 1 94.81 333 LYS B CA 1
ATOM 5299 C C . LYS B 1 333 ? -23.672 -19.438 2.387 1 94.81 333 LYS B C 1
ATOM 5301 O O . LYS B 1 333 ? -24.828 -19.109 2.662 1 94.81 333 LYS B O 1
ATOM 5306 N N . GLN B 1 334 ? -23.031 -19.062 1.311 1 90.94 334 GLN B N 1
ATOM 5307 C CA . GLN B 1 334 ? -23.656 -18.156 0.354 1 90.94 334 GLN B CA 1
ATOM 5308 C C . GLN B 1 334 ? -24.75 -18.875 -0.434 1 90.94 334 GLN B C 1
ATOM 5310 O O . GLN B 1 334 ? -25.75 -18.266 -0.82 1 90.94 334 GLN B O 1
ATOM 5315 N N . GLU B 1 335 ? -24.656 -20.141 -0.651 1 87 335 GLU B N 1
ATOM 5316 C CA . GLU B 1 335 ? -25.656 -20.938 -1.331 1 87 335 GLU B CA 1
ATOM 5317 C C . GLU B 1 335 ? -26.875 -21.172 -0.438 1 87 335 GLU B C 1
ATOM 5319 O O . GLU B 1 335 ? -28.016 -21.234 -0.925 1 87 335 GLU B O 1
ATOM 5324 N N . GLU B 1 336 ? -26.641 -21.188 0.812 1 85.75 336 GLU B N 1
ATOM 5325 C CA . GLU B 1 336 ? -27.734 -21.422 1.763 1 85.75 336 GLU B CA 1
ATOM 5326 C C . GLU B 1 336 ? -28.531 -20.141 2.004 1 85.75 336 GLU B C 1
ATOM 5328 O O . GLU B 1 336 ? -29.703 -20.203 2.361 1 85.75 336 GLU B O 1
ATOM 5333 N N . SER B 1 337 ? -27.891 -19.031 1.904 1 78.19 337 SER B N 1
ATOM 5334 C CA . SER B 1 337 ? -28.562 -17.766 2.139 1 78.19 337 SER B CA 1
ATOM 5335 C C . SER B 1 337 ? -29.406 -17.359 0.937 1 78.19 337 SER B C 1
ATOM 5337 O O . SER B 1 337 ? -30.266 -16.484 1.046 1 78.19 337 SER B O 1
ATOM 5339 N N . HIS B 1 338 ? -29.25 -17.875 -0.266 1 66.25 338 HIS B N 1
ATOM 5340 C CA . HIS B 1 338 ? -30.109 -17.641 -1.418 1 66.25 338 HIS B CA 1
ATOM 5341 C C . HIS B 1 338 ? -31.094 -18.781 -1.607 1 66.25 338 HIS B C 1
ATOM 5343 O O . HIS B 1 338 ? -30.766 -19.938 -1.404 1 66.25 338 HIS B O 1
#

Secondary structure (DSSP, 8-state):
-------HHHHSSEEEEEEEEGGGTEEEEEEEESSPPPTT--EEEEEPPTT--GGGGHHHHHHHTTTSEEEEE--TTSTTPPPPTT---B-HHHHHHHHHHHHHHHT-PSPEEEEEEGGGHHHHHHHHHHHHHHT-TTS-HHHHEEEEEEES---HHHHHH-SSSS-HHHHHHTTT--HHHHHTHHHHHT--HHHHHHHHHHHHHHHHHHTTT-B-HHHHHHHHHTT-TTTTTTTBT-EEEEEEE-HHHHHHHHHHHHHHTT-S-HHHHHHHHHHHHHHHHHHHHHHHGGGGGB-TTSEEEEEEETTS-TTHHHH-THHHHHHHHHHHHHHHHHHHH-/-------HHHHSSEEEEEEEEGGGTEEEEEEEESSPPPTT--EEEEEPPTT--GGGGHHHHHHHTTTSEEEEE--TTSTTPPPPTT---B-HHHHHHHHHHHHHHHT-PSPEEEEEEGGGHHHHHHHHHHHHHHT-TTS-HHHHEEEEEEES---HHHHHH-SSSS-HHHHHHTTT--HHHHHTHHHHHT--HHHHHHHHHHHHHHHHHHTTT-B-HHHHHHHHHTT-TTTTTTTBT-EEEEEEE-HHHHHHHHHHHHHHTT-S-HHHHHHHHHHHHHHHHHHHHHHHGGGGGB-TTSEEEEEEETTS-TTHHHH-THHHHHHHHHHHHHHHHHHHH-

Organism: NCBI:txid86049

pLDDT: mean 95.37, std 8.28, range [25.19, 98.94]

InterPro domains:
  IPR000073 Alpha/beta hydrolase fold-1 [PF12697] (44-320)
  IPR029058 Alpha/Beta hydrolase fold [G3DSA:3.40.50.1820] (23-335)
  IPR029058 Alpha/Beta hydrolase fold [SSF53474] (26-329)
  IPR050266 AB hydrolase superfamily [PTHR43798] (30-180)